Protein AF-A0A813KK20-F1 (afdb_monomer)

Solvent-accessible surface area (backbone atoms only — not comparable to full-atom values): 40734 Å² total; per-residue (Å²): 138,86,86,86,88,87,88,85,86,87,84,91,82,88,87,89,86,88,80,90,82,93,87,82,86,87,90,86,82,91,82,88,77,90,76,81,59,85,72,60,65,65,72,75,63,72,95,70,94,55,81,66,53,59,54,53,52,54,50,51,53,50,49,53,51,55,54,67,69,49,72,93,82,72,76,78,80,82,79,64,68,94,86,73,57,74,67,55,60,54,50,34,48,54,40,41,53,40,31,66,70,73,41,80,73,62,88,80,59,74,58,51,67,61,49,26,20,64,59,64,75,43,68,71,73,76,80,58,58,69,73,56,43,47,55,51,26,57,74,72,31,61,67,26,24,46,44,48,35,45,77,34,44,69,62,41,40,51,52,56,51,50,72,71,45,90,83,65,52,56,26,32,33,29,40,14,38,30,45,63,48,18,50,51,52,40,35,46,76,40,75,65,56,58,46,82,43,86,52,80,10,87,70,33,51,31,37,33,37,76,47,78,35,68,95,78,72,42,66,25,35,36,39,26,22,32,47,79,53,69,52,56,42,81,42,64,49,74,64,58,57,56,51,30,72,81,43,27,70,57,42,74,77,49,65,76,40,80,41,76,28,68,66,36,61,77,39,33,45,65,62,35,47,46,56,48,32,74,66,28,75,30,40,34,36,50,30,57,74,49,50,65,31,39,30,43,44,54,52,51,47,60,66,30,27,86,68,47,78,57,70,87,48,44,32,20,41,61,57,51,44,64,41,55,71,40,51,57,44,17,61,57,74,60,48,65,76,57,63,66,46,19,50,51,47,54,50,49,54,50,50,48,49,32,56,14,50,24,48,14,45,49,44,27,75,74,41,42,73,60,46,28,74,75,73,39,79,84,65,85,73,46,82,43,35,87,63,34,49,60,57,47,45,56,54,51,51,44,50,50,55,38,73,70,49,78,73,44,65,34,34,35,48,41,39,27,32,47,42,71,93,78,41,80,44,70,24,42,33,72,80,52,59,41,76,46,69,68,59,50,50,52,50,54,52,20,52,75,74,32,68,38,25,30,68,39,75,48,76,45,84,46,72,48,77,44,50,47,41,40,23,33,69,58,50,37,29,47,30,31,76,75,64,76,28,55,46,54,59,40,49,56,34,41,50,51,35,18,66,68,26,33,23,25,46,58,72,23,81,6,13,20,68,53,94,86,58,61,64,65,59,37,40,56,47,38,31,78,40,92,89,52,2,68,59,38,46,48,47,66,72,74,36,94,72,80,60,72,39,79,89,35,49,72,70,85,74,41,53,25,38,34,43,63,42,65,75,59,65,81,77,46,62,69,77,68,38,38,61,53,52,53,47,36,42,29,48,48,54,15,20,59,42,48,47,26,32,34,32,44,32,42,40,32,30,35,24,62,88,44,50,29,36,31,74,38,25,39,78,76,40,62,39,20,32,80,55,40,59,68,64,55,61,75,66,68,71,50,73,48,95,70,79,63,93,75,56,69,66,38,77,46,51,79,73,48,72,53,69,47,78,50,59,57,73,62,72,75,76,74,48,70,38,53,49,51,50,51,30,57,77,70,70,45,46,65,94,73,36,44,38,57,38,58,45,50,35,41,77,71,56,44,34,59,90,65,70,86,72,59,97,77,64,75,69,67,62,67,40,88,120

Sequence (721 aa):
MGPPLRAGGGGRGEWSGSASSSCGGPRQATAGGPGARPEDVQRLLGPGPGGAGLLLQAQAAHLASQLRGLRLQQLPAANLAEGAGWGEVCKAWNLLGAAAAGQPPPEEAWGLEAQISAAAGGDWWQQGDPRQIERDLQRSNRLAHYLYLSLHPHLAAQRFQQYSTGNDLPKVLMVAEKPSVAKMIAENLSGGRMRMRKGISRACQTHEFITWFPPAGQKCKLLVTSVVGHMFGLDFNEEDNKLARNDPSVLYEARCEKKLEETTAKLKVVEHLQELSKEAEYLVLWLDCDREGENIGFEVIGVCREDFPTDENIYRAQFSALTESEMTRALNPLGRPNKYMSMAVDARQEMDLKIGCSFTRLLTNQLLSGCKQKFYRDLRVISYGPCQTPTLWFCVRRHHEIQNFERRSFWTPWLTLAVPGIGQCDFEWSEGHTFDQGQATQIEQAVRSGTPLVVGLTSERKSVRRPMGLNTVQLLKAASTGMGMSPVVAMKAAEHLYTSGYISYPRTESSKYPDSFDVGAALREQSYHPNWGKTADYILRHSPNIRPPTHGHDAGDHPPITPMRCAPRGEIAKGKEWKLYDYVARHFIASLMDDFQYTEHSLAVNVGGMTFVHKMHSVQDRGFFFAMPWKEKDLKLNEVQQLPQLQEGSRLQVVDSGIEEDYTRPPDYLKESELIALMDQHGIGTDASIPQHIQNVNDRRYCQVCGPGDLNGKPGQVFLT

Secondary structure (DSSP, 8-state):
-------------------------------------GGGGGTT-----STHHHHHHHHHHHHHHHHHHS-TT---GGGS-TT--HHHHHHHHHHHHHHHTTPPPPGGGTTHHHHHHHHHTSSGGGSS-HHHHHHHHHHH-HHHHHHHHHH-HHHHHHHHHHHHSTT-SPEEEEEESSHHHHHHHHHHHHTT--EEE--S-SSS-EEEEEEEEGGGTEEEEEEEEE--S-SEEEEE-HHHHHHTTT-GGGGGTSPEEEEE-HHHHHTTHHHHHHHHHTT-SEEEEE--SSHHHHHHHHHHHHHTTTT--SGGGEEE---SS-SHHHHHHHTSS-B---HHHHHHHHHHHHHHHHHHHHHHHHHHHHHHHHHHHHT-TT-------TTHHHHHHHHHHHHHHHHT----EEEEEEEEEEETTTEEEEEEETT--BS-HHHHHHHHHHHHHPPPEEEEEEEEEEEEPPPPPP-HHHHHHHHHHHH---HHHHHHHHHHHHHTTSBS-S-----SPPTT--HHHHHHHHTT-TTTHHHHHHHHHH-SS----SSS---SS-----B-S---TTTS-STTHHHHHHHHHHHHHHHTSPPEEEEEEEEEEEETTEEEEEEEEEEEE-GGGGT-HHHHHHTT--B-SS-----TT-B-EEEEEEEEEEE--PPPPPPHHHHHHHHHHTT-STTTTHHHHHHHHHHTTSS--PPS--TT---------

InterPro domains:
  IPR000380 DNA topoisomerase, type IA [PTHR11390] (171-705)
  IPR003601 DNA topoisomerase, type IA, domain 2 [SM00436] (313-412)
  IPR003602 DNA topoisomerase, type IA, DNA-binding domain [SM00437] (458-720)
  IPR006171 TOPRIM domain [PF01751] (173-321)
  IPR006171 TOPRIM domain [PS50880] (171-320)
  IPR006171 TOPRIM domain [SM00493] (171-309)
  IPR013497 DNA topoisomerase, type IA, central [PF01131] (338-705)
  IPR013497 DNA topoisomerase, type IA, central [PR00417] (283-296)
  IPR013497 DNA topoisomerase, type IA, central [PR00417] (382-400)
  IPR013497 DNA topoisomerase, type IA, central [PR00417] (500-509)
  IPR013497 DNA topoisomerase, type IA, central [PR00417] (580-596)
  IPR013497 DNA topoisomerase, type IA, central [PR00417] (683-697)
  IPR013497 DNA topoisomerase, type IA, central [PS52039] (338-721)
  IPR013497 DNA topoisomerase, type IA, central [cd00186] (343-702)
  IPR013824 DNA topoisomerase, type IA, central region, subdomain 1 [G3DSA:1.10.460.10] (344-705)
  IPR013825 DNA topoisomerase, type IA, central region, subdomain 2 [G3DSA:2.70.20.10] (406-667)
  IPR013826 DNA topoisomerase, type IA, central region, subdomain 3 [G3DSA:1.10.290.10] (466-594)
  IPR023405 DNA topoisomerase, type IA, core domain [SSF56712] (171-705)
  IPR023406 DNA topoisomerase, type IA, active site [PS00396] (495-509)
  IPR034144 DNA topoisomerase 3-like, TOPRIM domain [cd03362] (171-332)

Foldseek 3Di:
DDDDDDDDDDDDDDDDDDDDDDDDDDDDDDDDDDDDDPVVVVVVLDDDDDPVSVVVVVVVVVVVVVVVVPPPPDDPPPAPPPDDDPVLVVLLVVLLVCLLVVHDRPPVLPCLQVVLQVQVVHNPCVPDDLVVSLVVCVVPHPSSNSSSCSVVSVVSNVVVVLVVDVPNFAEEEEEEAAQLLLVLLLCLVQVNPWDWDDFLFPRWIWTWDWDDQVVVRGIHIYTGTYANFAQWAKDFDPVLVVVCLPPLVSLVVTDIDTDGDPVCVVRVVLVRLCVVLVRHPAYEYHYAQALSSLLSLVVSCVSSCVSVVDQSRYWYFDAFFSHSVRSVVSSPPTHGRDVVSNVVVVVVSSCQRSVFRSVFSVCCVPCVVVCCVVPNVPARTDTDGPQLVVLLVQLVVLVVLQVPDDKAKKKWWKFWFQFPPPGIFIWGFPVGIGSDPVVQVVVVVLQVPWFKFWQDKDKDKDWAFFFFFAALLNLQLCCQPPVVDASVRSQVLLVVCRSVRFKTHRQDPWRHADPPDPLLLLLCLALPAPQCNVLSVVLNVPPPPQDFDPPIDDPVRHGGIGGRHDDYCVVVVDDSSVVSSLCRHLSSSRRRKGIWIKMWMWTWIDGNNTIIITIAMATPDRISCSSVVVVVVVVVHRYDPDDGPDDGGDTIDTPDIDMDIDMDHRDARDRLSNSSVVCVVVVRCHSVRSSVSVVVCCVSVQWHDDDPDDPVDPGTDRPND

pLDDT: mean 81.46, std 22.56, range [23.69, 98.69]

Nearest PDB structures (foldseek):
  6k8o-assembly1_A  TM=7.949E-01  e=8.553E-31  Saccharolobus solfataricus
  1d6m-assembly1_A  TM=7.548E-01  e=1.088E-29  Escherichia coli
  2o59-assembly2_B  TM=7.136E-01  e=1.184E-28  Escherichia coli
  2o5e-assembly1_A  TM=7.498E-01  e=1.289E-27  Escherichia coli
  2o19-assembly2_B  TM=7.016E-01  e=1.703E-28  Escherichia coli

Organism: Polarella glacialis (NCBI:txid89957)

Structure (mmCIF, N/CA/C/O backbone):
data_AF-A0A813KK20-F1
#
_entry.id   AF-A0A813KK20-F1
#
loop_
_atom_site.group_PDB
_atom_site.id
_atom_site.type_symbol
_atom_site.label_atom_id
_atom_site.label_alt_id
_atom_site.label_comp_id
_atom_site.label_asym_id
_atom_site.label_entity_id
_atom_site.label_seq_id
_atom_site.pdbx_PDB_ins_code
_atom_site.Cartn_x
_atom_site.Cartn_y
_atom_site.Cartn_z
_atom_site.occupancy
_atom_site.B_iso_or_equiv
_atom_site.auth_seq_id
_atom_site.auth_comp_id
_atom_site.auth_asym_id
_atom_site.auth_atom_id
_atom_site.pdbx_PDB_model_num
ATOM 1 N N . MET A 1 1 ? -5.043 -46.236 21.053 1.00 32.78 1 MET A N 1
ATOM 2 C CA . MET A 1 1 ? -5.506 -47.635 20.945 1.00 32.78 1 MET A CA 1
ATOM 3 C C . MET A 1 1 ? -6.711 -47.644 20.017 1.00 32.78 1 MET A C 1
ATOM 5 O O . MET A 1 1 ? -7.645 -46.909 20.295 1.00 32.78 1 MET A O 1
ATOM 9 N N . GLY A 1 2 ? -6.672 -48.371 18.902 1.00 29.45 2 GLY A N 1
ATOM 10 C CA . GLY A 1 2 ? -7.888 -48.743 18.153 1.00 29.45 2 GLY A CA 1
ATOM 11 C C . GLY A 1 2 ? -8.124 -50.252 18.284 1.00 29.45 2 GLY A C 1
ATOM 12 O O . GLY A 1 2 ? -7.352 -50.893 19.000 1.00 29.45 2 GLY A O 1
ATOM 13 N N . PRO A 1 3 ? -9.010 -50.867 17.483 1.00 59.50 3 PRO A N 1
ATOM 14 C CA . PRO A 1 3 ? -10.367 -50.501 17.044 1.00 59.50 3 PRO A CA 1
ATOM 15 C C . PRO A 1 3 ? -11.380 -51.588 17.537 1.00 59.50 3 PRO A C 1
ATOM 17 O O . PRO A 1 3 ? -11.012 -52.349 18.434 1.00 59.50 3 PRO A O 1
ATOM 20 N N . PRO A 1 4 ? -12.632 -51.709 17.022 1.00 47.00 4 PRO A N 1
ATOM 21 C CA . PRO A 1 4 ? -12.838 -52.535 15.818 1.00 47.00 4 PRO A CA 1
ATOM 22 C C . PRO A 1 4 ? -14.012 -52.149 14.879 1.00 47.00 4 PRO A C 1
ATOM 24 O O . PRO A 1 4 ? -14.895 -51.356 15.188 1.00 47.00 4 PRO A O 1
ATOM 27 N N . LEU A 1 5 ? -13.962 -52.790 13.706 1.00 32.75 5 LEU A N 1
ATOM 28 C CA . LEU A 1 5 ? -14.878 -52.829 12.557 1.00 32.75 5 LEU A CA 1
ATOM 29 C C . LEU A 1 5 ? -16.227 -53.534 12.828 1.00 32.75 5 LEU A C 1
ATOM 31 O O . LEU A 1 5 ? -16.233 -54.535 13.542 1.00 32.75 5 LEU A O 1
ATOM 35 N N . ARG A 1 6 ? -17.292 -53.180 12.079 1.00 28.84 6 ARG A N 1
ATOM 36 C CA . ARG A 1 6 ? -18.036 -54.112 11.186 1.00 28.84 6 ARG A CA 1
ATOM 37 C C . ARG A 1 6 ? -19.153 -53.447 10.363 1.00 28.84 6 ARG A C 1
ATOM 39 O O . ARG A 1 6 ? -19.701 -52.420 10.733 1.00 28.84 6 ARG A O 1
ATOM 46 N N . ALA A 1 7 ? -19.432 -54.091 9.231 1.00 30.12 7 ALA A N 1
ATOM 47 C CA . ALA A 1 7 ? -20.316 -53.717 8.132 1.00 30.12 7 ALA A CA 1
ATOM 48 C C . ALA A 1 7 ? -21.744 -54.301 8.230 1.00 30.12 7 ALA A C 1
ATOM 50 O O . ALA A 1 7 ? -21.979 -55.245 8.982 1.00 30.12 7 ALA A O 1
ATOM 51 N N . GLY A 1 8 ? -22.635 -53.799 7.363 1.00 26.77 8 GLY A N 1
ATOM 52 C CA . GLY A 1 8 ? -23.952 -54.348 6.987 1.00 26.77 8 GLY A CA 1
ATOM 53 C C . GLY A 1 8 ? -24.935 -53.196 6.717 1.00 26.77 8 GLY A C 1
ATOM 54 O O . GLY A 1 8 ? -25.031 -52.302 7.539 1.00 26.77 8 GLY A O 1
ATOM 55 N N . GLY A 1 9 ? -25.650 -53.046 5.601 1.00 25.88 9 GLY A N 1
ATOM 56 C CA . GLY A 1 9 ? -26.029 -53.979 4.548 1.00 25.88 9 GLY A CA 1
ATOM 57 C C . GLY A 1 9 ? -27.558 -54.107 4.499 1.00 25.88 9 GLY A C 1
ATOM 58 O O . GLY A 1 9 ? -28.106 -54.909 5.241 1.00 25.88 9 GLY A O 1
ATOM 59 N N . GLY A 1 10 ? -28.213 -53.371 3.587 1.00 25.23 10 GLY A N 1
ATOM 60 C CA . GLY A 1 10 ? -29.502 -53.754 2.986 1.00 25.23 10 GLY A CA 1
ATOM 61 C C . GLY A 1 10 ? -30.772 -52.993 3.408 1.00 25.23 10 GLY A C 1
ATOM 62 O O . GLY A 1 10 ? -31.093 -52.921 4.585 1.00 25.23 10 GLY A O 1
ATOM 63 N N . GLY A 1 11 ? -31.560 -52.564 2.405 1.00 25.50 11 GLY A N 1
ATOM 64 C CA . GLY A 1 11 ? -33.028 -52.689 2.474 1.00 25.50 11 GLY A CA 1
ATOM 65 C C . GLY A 1 11 ? -33.915 -51.480 2.130 1.00 25.50 11 GLY A C 1
ATOM 66 O O . GLY A 1 11 ? -34.422 -50.844 3.035 1.00 25.50 11 GLY A O 1
ATOM 67 N N . ARG A 1 12 ? -34.149 -51.271 0.820 1.00 26.61 12 ARG A N 1
ATOM 68 C CA . ARG A 1 12 ? -35.418 -50.982 0.085 1.00 26.61 12 ARG A CA 1
ATOM 69 C C . ARG A 1 12 ? -36.503 -50.008 0.612 1.00 26.61 12 ARG A C 1
ATOM 71 O O . ARG A 1 12 ? -36.979 -50.123 1.730 1.00 26.61 12 ARG A O 1
ATOM 78 N N . GLY A 1 13 ? -37.044 -49.242 -0.351 1.00 26.52 13 GLY A N 1
ATOM 79 C CA . GLY A 1 13 ? -38.393 -48.640 -0.383 1.00 26.52 13 GLY A CA 1
ATOM 80 C C . GLY A 1 13 ? -38.393 -47.333 -1.193 1.00 26.52 13 GLY A C 1
ATOM 81 O O . GLY A 1 13 ? -37.978 -46.314 -0.662 1.00 26.52 13 GLY A O 1
ATOM 82 N N . GLU A 1 14 ? -38.502 -47.374 -2.531 1.00 26.77 14 GLU A N 1
ATOM 83 C CA . GLU A 1 14 ? -39.713 -47.019 -3.322 1.00 26.77 14 GLU A CA 1
ATOM 84 C C . GLU A 1 14 ? -40.274 -45.623 -2.963 1.00 26.77 14 GLU A C 1
ATOM 86 O O . GLU A 1 14 ? -40.589 -45.357 -1.813 1.00 26.77 14 GLU A O 1
ATOM 91 N N . TRP A 1 15 ? -40.345 -44.662 -3.890 1.00 26.20 15 TRP A N 1
ATOM 92 C CA . TRP A 1 15 ? -41.518 -44.470 -4.754 1.00 26.20 15 TRP A CA 1
ATOM 93 C C . TRP A 1 15 ? -41.183 -43.762 -6.082 1.00 26.20 15 TRP A C 1
ATOM 95 O O . TRP A 1 15 ? -40.358 -42.856 -6.166 1.00 26.20 15 TRP A O 1
ATOM 105 N N . SER A 1 16 ? -41.890 -44.214 -7.112 1.00 25.33 16 SER A N 1
ATOM 106 C CA . SER A 1 16 ? -41.929 -43.781 -8.507 1.00 25.33 16 SER A CA 1
ATOM 107 C C . SER A 1 16 ? -42.697 -42.474 -8.743 1.00 25.33 16 SER A C 1
ATOM 109 O O . SER A 1 16 ? -43.719 -42.234 -8.106 1.00 25.33 16 SER A O 1
ATOM 111 N N . GLY A 1 17 ? -42.294 -41.720 -9.771 1.00 25.58 17 GLY A N 1
ATOM 112 C CA . GLY A 1 17 ? -43.085 -40.652 -10.391 1.00 25.58 17 GLY A CA 1
ATOM 113 C C . GLY A 1 17 ? -42.560 -40.313 -11.790 1.00 25.58 17 GLY A C 1
ATOM 114 O O . GLY A 1 17 ? -41.523 -39.680 -11.937 1.00 25.58 17 GLY A O 1
ATOM 115 N N . SER A 1 18 ? -43.261 -40.806 -12.807 1.00 24.72 18 SER A N 1
ATOM 116 C CA . SER A 1 18 ? -42.985 -40.771 -14.250 1.00 24.72 18 SER A CA 1
ATOM 117 C C . SER A 1 18 ? -43.513 -39.523 -14.978 1.00 24.72 18 SER A C 1
ATOM 119 O O . SER A 1 18 ? -44.612 -39.086 -14.653 1.00 24.72 18 SER A O 1
ATOM 121 N N . ALA A 1 19 ? -42.826 -39.080 -16.045 1.00 26.42 19 ALA A N 1
ATOM 122 C CA . ALA A 1 19 ? -43.381 -38.453 -17.272 1.00 26.42 19 ALA A CA 1
ATOM 123 C C . ALA A 1 19 ? -42.248 -38.324 -18.335 1.00 26.42 19 ALA A C 1
ATOM 125 O O . ALA A 1 19 ? -41.235 -37.697 -18.048 1.00 26.42 19 ALA A O 1
ATOM 126 N N . SER A 1 20 ? -42.210 -39.137 -19.411 1.00 25.73 20 SER A N 1
ATOM 127 C CA . SER A 1 20 ? -42.622 -38.837 -20.818 1.00 25.73 20 SER A CA 1
ATOM 128 C C . SER A 1 20 ? -42.005 -37.555 -21.415 1.00 25.73 20 SER A C 1
ATOM 130 O O . SER A 1 20 ? -42.062 -36.524 -20.764 1.00 25.73 20 SER A O 1
ATOM 132 N N . SER A 1 21 ? -41.488 -37.426 -22.646 1.00 25.98 21 SER A N 1
ATOM 133 C CA . SER A 1 21 ? -41.392 -38.220 -23.894 1.00 25.98 21 SER A CA 1
ATOM 134 C C . SER A 1 21 ? -40.592 -37.339 -24.891 1.00 25.98 21 SER A C 1
ATOM 136 O O . SER A 1 21 ? -40.892 -36.158 -25.013 1.00 25.98 21 SER A O 1
ATOM 138 N N . SER A 1 22 ? -39.443 -37.758 -25.429 1.00 25.48 22 SER A N 1
ATOM 139 C CA . SER A 1 22 ? -39.204 -38.238 -26.812 1.00 25.48 22 SER A CA 1
ATOM 140 C C . SER A 1 22 ? -39.854 -37.476 -27.990 1.00 25.48 22 SER A C 1
ATOM 142 O O . SER A 1 22 ? -41.058 -37.590 -28.186 1.00 25.48 22 SER A O 1
ATOM 144 N N . CYS A 1 23 ? -39.006 -36.873 -28.838 1.00 25.73 23 CYS A N 1
ATOM 145 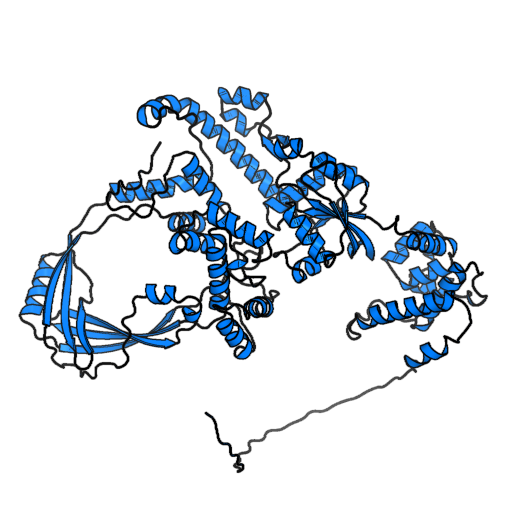C CA . CYS A 1 23 ? -39.084 -36.683 -30.307 1.00 25.73 23 CYS A CA 1
ATOM 146 C C . CYS A 1 23 ? -37.629 -36.371 -30.759 1.00 25.73 23 CYS A C 1
ATOM 148 O O . CYS A 1 23 ? -36.985 -35.561 -30.109 1.00 25.73 23 CYS A O 1
ATOM 150 N N . GLY A 1 24 ? -36.965 -36.924 -31.779 1.00 24.75 24 GLY A N 1
ATOM 151 C CA . GLY A 1 24 ? -37.345 -37.838 -32.852 1.00 24.75 24 GLY A CA 1
ATOM 152 C C . GLY A 1 24 ? -36.714 -37.428 -34.202 1.00 24.75 24 GLY A C 1
ATOM 153 O O . GLY A 1 24 ? -37.464 -36.996 -35.057 1.00 24.75 24 GLY A O 1
ATOM 154 N N . GLY A 1 25 ? -35.387 -37.599 -34.392 1.00 23.77 25 GLY A N 1
ATOM 155 C CA . GLY A 1 25 ? -34.656 -37.712 -35.692 1.00 23.77 25 GLY A CA 1
ATOM 156 C C . GLY A 1 25 ? -34.683 -36.533 -36.700 1.00 23.77 25 GLY A C 1
ATOM 157 O O . GLY A 1 25 ? -35.440 -35.597 -36.482 1.00 23.77 25 GLY A O 1
ATOM 158 N N . PRO A 1 26 ? -33.897 -36.552 -37.816 1.00 31.17 26 PRO A N 1
ATOM 159 C CA . PRO A 1 26 ? -33.200 -37.693 -38.432 1.00 31.17 26 PRO A CA 1
ATOM 160 C C . PRO A 1 26 ? -31.694 -37.500 -38.777 1.00 31.17 26 PRO A C 1
ATOM 162 O O . PRO A 1 26 ? -31.106 -36.432 -38.653 1.00 31.17 26 PRO A O 1
ATOM 165 N N . ARG A 1 27 ? -31.097 -38.622 -39.208 1.00 25.66 27 ARG A N 1
ATOM 166 C CA . ARG A 1 27 ? -29.706 -38.892 -39.632 1.00 25.66 27 ARG A CA 1
ATOM 167 C C . ARG A 1 27 ? -29.388 -38.432 -41.067 1.00 25.66 27 ARG A C 1
ATOM 169 O O . ARG A 1 27 ? -30.283 -38.498 -41.899 1.00 25.66 27 ARG A O 1
ATOM 176 N N . GLN A 1 28 ? -28.097 -38.195 -41.355 1.00 25.45 28 GLN A N 1
ATOM 177 C CA . GLN A 1 28 ? -27.282 -38.587 -42.544 1.00 25.45 28 GLN A CA 1
ATOM 178 C C . GLN A 1 28 ? -25.963 -37.768 -42.509 1.00 25.45 28 GLN A C 1
ATOM 180 O O . GLN A 1 28 ? -25.983 -36.657 -42.005 1.00 25.45 28 GLN A O 1
ATOM 185 N N . ALA A 1 29 ? -24.774 -38.174 -42.960 1.00 24.03 29 ALA A N 1
ATOM 186 C CA . ALA A 1 29 ? -24.254 -39.382 -43.587 1.00 24.03 29 ALA A CA 1
ATOM 187 C C . ALA A 1 29 ? -22.728 -39.443 -43.331 1.00 24.03 29 ALA A C 1
ATOM 189 O O . ALA A 1 29 ? -22.052 -38.427 -43.200 1.00 24.03 29 ALA A O 1
ATOM 190 N N . THR A 1 30 ? -22.202 -40.659 -43.256 1.00 26.53 30 THR A N 1
ATOM 191 C CA . THR A 1 30 ? -20.781 -41.008 -43.186 1.00 26.53 30 THR A CA 1
ATOM 192 C C . THR A 1 30 ? -20.099 -40.866 -44.551 1.00 26.53 30 THR A C 1
ATOM 194 O O . THR A 1 30 ? -20.602 -41.426 -45.523 1.00 26.53 30 THR A O 1
ATOM 197 N N . ALA A 1 31 ? -18.915 -40.252 -44.604 1.00 26.62 31 ALA A N 1
ATOM 198 C CA . ALA A 1 31 ? -17.949 -40.432 -45.689 1.00 26.62 31 ALA A CA 1
ATOM 199 C C . ALA A 1 31 ? -16.558 -40.666 -45.078 1.00 26.62 31 ALA A C 1
ATOM 201 O O . ALA A 1 31 ? -15.990 -39.788 -44.434 1.00 26.62 31 ALA A O 1
ATOM 202 N N . GLY A 1 32 ? -16.058 -41.893 -45.221 1.00 23.69 32 GLY A N 1
ATOM 203 C CA . GLY A 1 32 ? -14.704 -42.283 -44.849 1.00 23.69 32 GLY A CA 1
ATOM 204 C C . GLY A 1 32 ? -13.749 -42.162 -46.037 1.00 23.69 32 GLY A C 1
ATOM 205 O O . GLY A 1 32 ? -14.093 -42.551 -47.149 1.00 23.69 32 GLY A O 1
ATOM 206 N N . GLY A 1 33 ? -12.540 -41.674 -45.767 1.00 26.44 33 GLY A N 1
ATOM 207 C CA . GLY A 1 33 ? -11.337 -41.847 -46.585 1.00 26.44 33 GLY A CA 1
ATOM 208 C C . GLY A 1 33 ? -10.196 -42.345 -45.680 1.00 26.44 33 GLY A C 1
ATOM 209 O O . GLY A 1 33 ? -10.228 -42.071 -44.477 1.00 26.44 33 GLY A O 1
ATOM 210 N N . PRO A 1 34 ? -9.226 -43.128 -46.185 1.00 28.84 34 PRO A N 1
ATOM 211 C CA . PRO A 1 34 ? -8.308 -43.882 -45.342 1.00 28.84 34 PRO A CA 1
ATOM 212 C C . PRO A 1 34 ? -7.233 -42.961 -44.754 1.00 28.84 34 PRO A C 1
ATOM 214 O O . PRO A 1 34 ? -6.287 -42.571 -45.431 1.00 28.84 34 PRO A O 1
ATOM 217 N N . GLY A 1 35 ? -7.360 -42.626 -43.470 1.00 28.12 35 GLY A N 1
ATOM 218 C CA . GLY A 1 35 ? -6.253 -42.075 -42.695 1.00 28.12 35 GLY A CA 1
ATOM 219 C C . GLY A 1 35 ? -5.208 -43.166 -42.467 1.00 28.12 35 GLY A C 1
ATOM 220 O O . GLY A 1 35 ? -5.484 -44.144 -41.769 1.00 28.12 35 GLY A O 1
ATOM 221 N N . ALA A 1 36 ? -4.030 -43.018 -43.074 1.00 30.66 36 ALA A N 1
ATOM 222 C CA . ALA A 1 36 ? -2.868 -43.848 -42.767 1.00 30.66 36 ALA A CA 1
ATOM 223 C C . ALA A 1 36 ? -2.592 -43.799 -41.255 1.00 30.66 36 ALA A C 1
ATOM 225 O O . ALA A 1 36 ? -2.670 -42.733 -40.632 1.00 30.66 36 ALA A O 1
ATOM 226 N N . ARG A 1 37 ? -2.333 -44.958 -40.643 1.00 30.17 37 ARG A N 1
ATOM 227 C CA . ARG A 1 37 ? -2.148 -45.041 -39.191 1.00 30.17 37 ARG A CA 1
ATOM 228 C C . ARG A 1 37 ? -0.729 -44.570 -38.842 1.00 30.17 37 ARG A C 1
ATOM 230 O O . ARG A 1 37 ? 0.194 -44.811 -39.615 1.00 30.17 37 ARG A O 1
ATOM 237 N N . PRO A 1 38 ? -0.509 -43.969 -37.658 1.00 32.12 38 PRO A N 1
ATOM 238 C CA . PRO A 1 38 ? 0.813 -43.502 -37.205 1.00 32.12 38 PRO A CA 1
ATOM 239 C C . PRO A 1 38 ? 1.924 -44.570 -37.191 1.00 32.12 38 PRO A C 1
ATOM 241 O O . PRO A 1 38 ? 3.103 -44.248 -37.084 1.00 32.12 38 PRO A O 1
ATOM 244 N N . GLU A 1 39 ? 1.549 -45.840 -37.301 1.00 32.84 39 GLU A N 1
ATOM 245 C CA . GLU A 1 39 ? 2.423 -47.013 -37.284 1.00 32.84 39 GLU A CA 1
ATOM 246 C C . GLU A 1 39 ? 3.169 -47.213 -38.622 1.00 32.84 39 GLU A C 1
ATOM 248 O O . GLU A 1 39 ? 4.225 -47.846 -38.660 1.00 32.84 39 GLU A O 1
ATOM 253 N N . ASP A 1 40 ? 2.687 -46.600 -39.711 1.00 32.34 40 ASP A N 1
ATOM 254 C CA . ASP A 1 40 ? 3.293 -46.699 -41.047 1.00 32.34 40 ASP A CA 1
ATOM 255 C C . ASP A 1 40 ? 4.575 -45.849 -41.192 1.00 32.34 40 ASP A C 1
ATOM 257 O O . ASP A 1 40 ? 5.439 -46.146 -42.018 1.00 32.34 40 ASP A O 1
ATOM 261 N N . VAL A 1 41 ? 4.771 -44.845 -40.326 1.00 35.28 41 VAL A N 1
ATOM 262 C CA . VAL A 1 41 ? 5.955 -43.958 -40.326 1.00 35.28 41 VAL A CA 1
ATOM 263 C C . VAL A 1 41 ? 7.218 -44.688 -39.849 1.00 35.28 41 VAL A C 1
ATOM 265 O O . VAL A 1 41 ? 8.326 -44.365 -40.272 1.00 35.28 41 VAL A O 1
ATOM 268 N N . GLN A 1 42 ? 7.072 -45.723 -39.018 1.00 33.19 42 GLN A N 1
ATOM 269 C CA . GLN A 1 42 ? 8.210 -46.500 -38.515 1.00 33.19 42 GLN A CA 1
ATOM 270 C C . GLN A 1 42 ? 8.765 -47.496 -39.543 1.00 33.19 42 GLN A C 1
ATOM 272 O O . GLN A 1 42 ? 9.935 -47.860 -39.459 1.00 33.19 42 GLN A O 1
ATOM 277 N N . ARG A 1 43 ? 7.967 -47.908 -40.539 1.00 31.84 43 ARG A N 1
ATOM 278 C CA . ARG A 1 43 ? 8.412 -48.826 -41.604 1.00 31.84 43 ARG A CA 1
ATOM 279 C C . ARG A 1 43 ? 9.220 -48.144 -42.711 1.00 31.84 43 ARG A C 1
ATOM 281 O O . ARG A 1 43 ? 9.957 -48.830 -43.409 1.00 31.84 43 ARG A O 1
ATOM 288 N N . LEU A 1 44 ? 9.126 -46.818 -42.847 1.00 34.69 44 LEU A N 1
ATOM 289 C CA . LEU A 1 44 ? 9.877 -46.030 -43.838 1.00 34.69 44 LEU A CA 1
ATOM 290 C C . LEU A 1 44 ? 11.329 -45.725 -43.422 1.00 34.69 44 LEU A C 1
ATOM 292 O O . LEU A 1 44 ? 12.112 -45.247 -44.237 1.00 34.69 44 LEU A O 1
ATOM 296 N N . LEU A 1 45 ? 11.709 -46.021 -42.177 1.00 38.19 45 LEU A N 1
ATOM 297 C CA . LEU A 1 45 ? 13.053 -45.793 -41.643 1.00 38.19 45 LEU A CA 1
ATOM 298 C C . LEU A 1 45 ? 13.799 -47.131 -41.523 1.00 38.19 45 LEU A C 1
ATOM 300 O O . LEU A 1 45 ? 13.923 -47.700 -40.440 1.00 38.19 45 LEU A O 1
ATOM 304 N N . GLY A 1 46 ? 14.262 -47.661 -42.657 1.00 34.50 46 GLY A N 1
ATOM 305 C CA . GLY A 1 46 ? 15.106 -48.861 -42.692 1.00 34.50 46 GLY A CA 1
ATOM 306 C C . GLY A 1 46 ? 16.490 -48.634 -42.050 1.00 34.50 46 GLY A C 1
ATOM 307 O O . GLY A 1 46 ? 16.967 -47.497 -42.004 1.00 34.50 46 GLY A O 1
ATOM 308 N N . PRO A 1 47 ? 17.171 -49.687 -41.556 1.00 34.31 47 PRO A N 1
ATOM 309 C CA . PRO A 1 47 ? 18.471 -49.545 -40.914 1.00 34.31 47 PRO A CA 1
ATOM 310 C C . PRO A 1 47 ? 19.580 -49.483 -41.976 1.00 34.31 47 PRO A C 1
ATOM 312 O O . PRO A 1 47 ? 19.896 -50.483 -42.615 1.00 34.31 47 PRO A O 1
ATOM 315 N N . GLY A 1 48 ? 20.182 -48.307 -42.162 1.00 33.75 48 GLY A N 1
ATOM 316 C CA . GLY A 1 48 ? 21.405 -48.110 -42.952 1.00 33.75 48 GLY A CA 1
ATOM 317 C C . GLY A 1 48 ? 22.577 -47.670 -42.058 1.00 33.75 48 GLY A C 1
ATOM 318 O O . GLY A 1 48 ? 22.348 -46.925 -41.102 1.00 33.75 48 GLY A O 1
ATOM 319 N N . PRO A 1 49 ? 23.824 -48.117 -42.309 1.00 35.62 49 PRO A N 1
ATOM 320 C CA . PRO A 1 49 ? 24.933 -47.910 -41.385 1.00 35.62 49 PRO A CA 1
ATOM 321 C C . PRO A 1 49 ? 25.607 -46.548 -41.609 1.00 35.62 49 PRO A C 1
ATOM 323 O O . PRO A 1 49 ? 26.092 -46.251 -42.696 1.00 35.62 49 PRO A O 1
ATOM 326 N N . GLY A 1 50 ? 25.680 -45.726 -40.561 1.00 35.56 50 GLY A N 1
ATOM 327 C CA . GLY A 1 50 ? 26.483 -44.500 -40.541 1.00 35.56 50 GLY A CA 1
ATOM 328 C C . GLY A 1 50 ? 25.994 -43.493 -39.500 1.00 35.56 50 GLY A C 1
ATOM 329 O O . GLY A 1 50 ? 24.792 -43.322 -39.318 1.00 35.56 50 GLY A O 1
ATOM 330 N N . GLY A 1 51 ? 26.917 -42.805 -38.819 1.00 33.00 51 GLY A N 1
ATOM 331 C CA . GLY A 1 51 ? 26.642 -41.890 -37.695 1.00 33.00 51 GLY A CA 1
ATOM 332 C C . GLY A 1 51 ? 25.637 -40.752 -37.959 1.00 33.00 51 GLY A C 1
ATOM 333 O O . GLY A 1 51 ? 25.136 -40.162 -37.007 1.00 33.00 51 GLY A O 1
ATOM 334 N N . ALA A 1 52 ? 25.268 -40.488 -39.216 1.00 34.88 52 ALA A N 1
ATOM 335 C CA . ALA A 1 52 ? 24.187 -39.569 -39.586 1.00 34.88 52 ALA A CA 1
ATOM 336 C C . ALA A 1 52 ? 22.777 -40.102 -39.236 1.00 34.88 52 ALA A C 1
ATOM 338 O O . ALA A 1 52 ? 21.885 -39.319 -38.909 1.00 34.88 52 ALA A O 1
ATOM 339 N N . GLY A 1 53 ? 22.575 -41.427 -39.222 1.00 31.08 53 GLY A N 1
ATOM 340 C CA . GLY A 1 53 ? 21.286 -42.051 -38.891 1.00 31.08 53 GLY A CA 1
ATOM 341 C C . GLY A 1 53 ? 20.887 -41.891 -37.420 1.00 31.08 53 GLY A C 1
ATOM 342 O O . GLY A 1 53 ? 19.711 -41.714 -37.110 1.00 31.08 53 GLY A O 1
ATOM 343 N N . LEU A 1 54 ? 21.869 -41.857 -36.513 1.00 33.50 54 LEU A N 1
ATOM 344 C CA . LEU A 1 54 ? 21.650 -41.601 -35.084 1.00 33.50 54 LEU A CA 1
ATOM 345 C C . LEU A 1 54 ? 21.244 -40.144 -34.812 1.00 33.50 54 LEU A C 1
ATOM 347 O O . LEU A 1 54 ? 20.439 -39.891 -33.916 1.00 33.50 54 LEU A O 1
ATOM 351 N N . LEU A 1 55 ? 21.748 -39.194 -35.609 1.00 35.28 55 LEU A N 1
ATOM 352 C CA . LEU A 1 55 ? 21.388 -37.779 -35.506 1.00 35.28 55 LEU A CA 1
ATOM 353 C C . LEU A 1 55 ? 19.939 -37.542 -35.960 1.00 35.28 55 LEU A C 1
ATOM 355 O O . LEU A 1 55 ? 19.179 -36.875 -35.259 1.00 35.28 55 LEU A O 1
ATOM 359 N N . LEU A 1 56 ? 19.532 -38.166 -37.074 1.00 36.22 56 LEU A N 1
ATOM 360 C CA . LEU A 1 56 ? 18.151 -38.124 -37.565 1.00 36.22 56 LEU A CA 1
ATOM 361 C C . LEU A 1 56 ? 17.171 -38.809 -36.602 1.00 36.22 56 LEU A C 1
ATOM 363 O O . LEU A 1 56 ? 16.084 -38.288 -36.364 1.00 36.22 56 LEU A O 1
ATOM 367 N N . GLN A 1 57 ? 17.556 -39.936 -35.995 1.00 35.78 57 GLN A N 1
ATOM 368 C CA . GLN A 1 57 ? 16.732 -40.617 -34.988 1.00 35.78 57 GLN A CA 1
ATOM 369 C C . GLN A 1 57 ? 16.579 -39.792 -33.701 1.00 35.78 57 GLN A C 1
ATOM 371 O O . GLN A 1 57 ? 15.477 -39.710 -33.157 1.00 35.78 57 GLN A O 1
ATOM 376 N N . ALA A 1 58 ? 17.641 -39.125 -33.239 1.00 34.78 58 ALA A N 1
ATOM 377 C CA . ALA A 1 58 ? 17.586 -38.235 -32.077 1.00 34.78 58 ALA A CA 1
ATOM 378 C C . ALA A 1 58 ? 16.737 -36.976 -32.343 1.00 34.78 58 ALA A C 1
ATOM 380 O O . ALA A 1 58 ? 16.004 -36.516 -31.465 1.00 34.78 58 ALA A O 1
ATOM 381 N N . GLN A 1 59 ? 16.780 -36.446 -33.567 1.00 40.53 59 GLN A N 1
ATOM 382 C CA . GLN A 1 59 ? 15.998 -35.282 -33.994 1.00 40.53 59 GLN A CA 1
ATOM 383 C C . GLN A 1 59 ? 14.520 -35.629 -34.237 1.00 40.53 59 GLN A C 1
ATOM 385 O O . GLN A 1 59 ? 13.641 -34.866 -33.834 1.00 40.53 59 GLN A O 1
ATOM 390 N N . ALA A 1 60 ? 14.225 -36.815 -34.778 1.00 36.00 60 ALA A N 1
ATOM 391 C CA . ALA A 1 60 ? 12.864 -37.343 -34.881 1.00 36.00 60 ALA A CA 1
ATOM 392 C C . ALA A 1 60 ? 12.255 -37.637 -33.497 1.00 36.00 60 ALA A C 1
ATOM 394 O O . ALA A 1 60 ? 11.083 -37.340 -33.262 1.00 36.00 60 ALA A O 1
ATOM 395 N N . ALA A 1 61 ? 13.050 -38.140 -32.543 1.00 35.19 61 ALA A N 1
ATOM 396 C CA . ALA A 1 61 ? 12.627 -38.322 -31.153 1.00 35.19 61 ALA A CA 1
ATOM 397 C C . ALA A 1 61 ? 12.361 -36.982 -30.437 1.00 35.19 61 ALA A C 1
ATOM 399 O O . ALA A 1 61 ? 11.409 -36.878 -29.659 1.00 35.19 61 ALA A O 1
ATOM 400 N N . HIS A 1 62 ? 13.146 -35.940 -30.737 1.00 38.34 62 HIS A N 1
ATOM 401 C CA . HIS A 1 62 ? 12.928 -34.580 -30.234 1.00 38.34 62 HIS A CA 1
ATOM 402 C C . HIS A 1 62 ? 11.639 -33.956 -30.795 1.00 38.34 62 HIS A C 1
ATOM 404 O O . HIS A 1 62 ? 10.866 -33.363 -30.044 1.00 38.34 62 HIS A O 1
ATOM 410 N N . LEU A 1 63 ? 11.344 -34.165 -32.081 1.00 37.09 63 LEU A N 1
ATOM 411 C CA . LEU A 1 63 ? 10.104 -33.700 -32.709 1.00 37.09 63 LEU A CA 1
ATOM 412 C C . LEU A 1 63 ? 8.876 -34.484 -32.213 1.00 37.09 63 LEU A C 1
ATOM 414 O O . LEU A 1 63 ? 7.843 -33.890 -31.915 1.00 37.09 63 LEU A O 1
ATOM 418 N N . ALA A 1 64 ? 8.995 -35.802 -32.017 1.00 35.06 64 ALA A N 1
ATOM 419 C CA . ALA A 1 64 ? 7.953 -36.615 -31.386 1.00 35.06 64 ALA A CA 1
ATOM 420 C C . ALA A 1 64 ? 7.672 -36.169 -29.938 1.00 35.06 64 ALA A C 1
ATOM 422 O O . ALA A 1 64 ? 6.535 -36.241 -29.476 1.00 35.06 64 ALA A O 1
ATOM 423 N N . SER A 1 65 ? 8.687 -35.670 -29.227 1.00 35.03 65 SER A N 1
ATOM 424 C CA . SER A 1 65 ? 8.556 -35.046 -27.906 1.00 35.03 65 SER A CA 1
ATOM 425 C C . SER A 1 65 ? 7.846 -33.685 -27.966 1.00 35.03 65 SER A C 1
ATOM 427 O O . SER A 1 65 ? 6.999 -33.423 -27.112 1.00 35.03 65 SER A O 1
ATOM 429 N N . GLN A 1 66 ? 8.125 -32.852 -28.974 1.00 37.16 66 GLN A N 1
ATOM 430 C CA . GLN A 1 66 ? 7.431 -31.574 -29.186 1.00 37.16 66 GLN A CA 1
ATOM 431 C C . GLN A 1 66 ? 5.962 -31.763 -29.599 1.00 37.16 66 GLN A C 1
ATOM 433 O O . GLN A 1 66 ? 5.089 -31.044 -29.119 1.00 37.16 66 GLN A O 1
ATOM 438 N N . LEU A 1 67 ? 5.668 -32.779 -30.415 1.00 33.50 67 LEU A N 1
ATOM 439 C CA . LEU A 1 67 ? 4.309 -33.116 -30.849 1.00 33.50 67 LEU A CA 1
ATOM 440 C C . LEU A 1 67 ? 3.477 -33.785 -29.742 1.00 33.50 67 LEU A C 1
ATOM 442 O O . LEU A 1 67 ? 2.278 -33.547 -29.668 1.00 33.50 67 LEU A O 1
ATOM 446 N N . ARG A 1 68 ? 4.095 -34.553 -28.828 1.00 33.75 68 ARG A N 1
ATOM 447 C CA . ARG A 1 68 ? 3.421 -35.064 -27.612 1.00 33.75 68 ARG A CA 1
ATOM 448 C C . ARG A 1 68 ? 3.038 -33.954 -26.625 1.00 33.75 68 ARG A C 1
ATOM 450 O O . ARG A 1 68 ? 2.103 -34.144 -25.852 1.00 33.75 68 ARG A O 1
ATOM 457 N N . GLY A 1 69 ? 3.756 -32.826 -26.630 1.00 36.06 69 GLY A N 1
ATOM 458 C CA . GLY A 1 69 ? 3.489 -31.672 -25.761 1.00 36.06 69 GLY A CA 1
ATOM 459 C C . GLY A 1 69 ? 2.312 -30.802 -26.216 1.00 36.06 69 GLY A C 1
ATOM 460 O O . GLY A 1 69 ? 1.688 -30.128 -25.399 1.00 36.06 69 GLY A O 1
ATOM 461 N N . LEU A 1 70 ? 1.959 -30.857 -27.502 1.00 35.50 70 LEU A N 1
ATOM 462 C CA . LEU A 1 70 ? 0.768 -30.223 -28.058 1.00 35.50 70 LEU A CA 1
ATOM 463 C C . LEU A 1 70 ? -0.402 -31.206 -27.924 1.00 35.50 70 LEU A C 1
ATOM 465 O O . LEU A 1 70 ? -0.535 -32.132 -28.720 1.00 35.50 70 LEU A O 1
ATOM 469 N N . ARG A 1 71 ? -1.247 -31.048 -26.893 1.00 30.22 71 ARG A N 1
ATOM 470 C CA . ARG A 1 71 ? -2.473 -31.857 -26.737 1.00 30.22 71 ARG A CA 1
ATOM 471 C C . ARG A 1 71 ? -3.269 -31.832 -28.051 1.00 30.22 71 ARG A C 1
ATOM 473 O O . ARG A 1 71 ? -3.791 -30.795 -28.447 1.00 30.22 71 ARG A O 1
ATOM 480 N N . LEU A 1 72 ? -3.370 -32.995 -28.692 1.00 34.03 72 LEU A N 1
ATOM 481 C CA . LEU A 1 72 ? -3.929 -33.262 -30.027 1.00 34.03 72 LEU A CA 1
ATOM 482 C C . LEU A 1 72 ? -5.448 -33.025 -30.180 1.00 34.03 72 LEU A C 1
ATOM 484 O O . LEU A 1 72 ? -6.102 -33.711 -30.957 1.00 34.03 72 LEU A O 1
ATOM 488 N N . GLN A 1 73 ? -6.046 -32.076 -29.459 1.00 33.44 73 GLN A N 1
ATOM 489 C CA . GLN A 1 73 ? -7.488 -31.822 -29.561 1.00 33.44 73 GLN A CA 1
ATOM 490 C C . GLN A 1 73 ? -7.887 -30.411 -29.986 1.00 33.44 73 GLN A C 1
ATOM 492 O O . GLN A 1 73 ? -9.064 -30.218 -30.266 1.00 33.44 73 GLN A O 1
ATOM 497 N N . GLN A 1 74 ? -6.976 -29.437 -30.096 1.00 34.84 74 GLN A N 1
ATOM 498 C CA . GLN A 1 74 ? -7.370 -28.068 -30.468 1.00 34.84 74 GLN A CA 1
ATOM 499 C C . GLN A 1 74 ? -6.293 -27.307 -31.254 1.00 34.84 74 GLN A C 1
ATOM 501 O O . GLN A 1 74 ? -5.823 -26.256 -30.829 1.00 34.84 74 GLN A O 1
ATOM 506 N N . LEU A 1 75 ? -5.915 -27.805 -32.432 1.00 28.98 75 LEU A N 1
ATOM 507 C CA . LEU A 1 75 ? -5.483 -26.882 -33.485 1.00 28.98 75 LEU A CA 1
ATOM 508 C C . LEU A 1 75 ? -6.758 -26.387 -34.183 1.00 28.98 75 LEU A C 1
ATOM 510 O O . LEU A 1 75 ? -7.551 -27.229 -34.612 1.00 28.98 75 LEU A O 1
ATOM 514 N N . PRO A 1 76 ? -7.002 -25.067 -34.287 1.00 27.02 76 PRO A N 1
ATOM 515 C CA . PRO A 1 76 ? -8.100 -24.562 -35.094 1.00 27.02 76 PRO A CA 1
ATOM 516 C C . PRO A 1 76 ? -7.891 -25.064 -36.522 1.00 27.02 76 PRO A C 1
ATOM 518 O O . PRO A 1 76 ? -6.838 -24.833 -37.114 1.00 27.02 76 PRO A O 1
ATOM 521 N N . ALA A 1 77 ? -8.892 -25.745 -37.071 1.00 33.97 77 ALA A N 1
ATOM 522 C CA . ALA A 1 77 ? -8.883 -26.330 -38.412 1.00 33.97 77 ALA A CA 1
ATOM 523 C C . ALA A 1 77 ? -8.756 -25.298 -39.559 1.00 33.97 77 ALA A C 1
ATOM 525 O O . ALA A 1 77 ? -8.922 -25.648 -40.717 1.00 33.97 77 ALA A O 1
ATOM 526 N N . ALA A 1 78 ? -8.470 -24.029 -39.263 1.00 31.62 78 ALA A N 1
ATOM 527 C CA . ALA A 1 78 ? -8.607 -22.926 -40.205 1.00 31.62 78 ALA A CA 1
ATOM 528 C C . ALA A 1 78 ? -7.377 -22.656 -41.095 1.00 31.62 78 ALA A C 1
ATOM 530 O O . ALA A 1 78 ? -7.498 -21.857 -42.010 1.00 31.62 78 ALA A O 1
ATOM 531 N N . ASN A 1 79 ? -6.222 -23.305 -40.879 1.00 36.81 79 ASN A N 1
ATOM 532 C CA . ASN A 1 79 ? -4.994 -23.012 -41.649 1.00 36.81 79 ASN A CA 1
ATOM 533 C C . ASN A 1 79 ? -4.349 -24.222 -42.348 1.00 36.81 79 ASN A C 1
ATOM 535 O O . ASN A 1 79 ? -3.192 -24.157 -42.759 1.00 36.81 79 ASN A O 1
ATOM 539 N N . LEU A 1 80 ? -5.084 -25.318 -42.526 1.00 38.00 80 LEU A N 1
ATOM 540 C CA . LEU A 1 80 ? -4.761 -26.286 -43.573 1.00 38.00 80 LEU A CA 1
ATOM 541 C C . LEU A 1 80 ? -5.744 -26.012 -44.703 1.00 38.00 80 LEU A C 1
ATOM 543 O O . LEU A 1 80 ? -6.901 -26.411 -44.615 1.00 38.00 80 LEU A O 1
ATOM 547 N N . ALA A 1 81 ? -5.299 -25.263 -45.714 1.00 37.53 81 ALA A N 1
ATOM 548 C CA . ALA A 1 81 ? -6.061 -25.114 -46.944 1.00 37.53 81 ALA A CA 1
ATOM 549 C C . ALA A 1 81 ? -6.464 -26.514 -47.433 1.00 37.53 81 ALA A C 1
ATOM 551 O O . ALA A 1 81 ? -5.627 -27.421 -47.498 1.00 37.53 81 ALA A O 1
ATOM 552 N N . GLU A 1 82 ? -7.756 -26.696 -47.699 1.00 40.22 82 GLU A N 1
ATOM 553 C CA . GLU A 1 82 ? -8.314 -27.930 -48.240 1.00 40.22 82 GLU A CA 1
ATOM 554 C C . GLU A 1 82 ? -7.545 -28.310 -49.515 1.00 40.22 82 GLU A C 1
ATOM 556 O O . GLU A 1 82 ? -7.694 -27.673 -50.553 1.00 40.22 82 GLU A O 1
ATOM 561 N N . GLY A 1 83 ? -6.669 -29.316 -49.430 1.00 42.06 83 GLY A N 1
ATOM 562 C CA . GLY A 1 83 ? -5.923 -29.808 -50.592 1.00 42.06 83 GLY A CA 1
ATOM 563 C C . GLY A 1 83 ? -4.635 -30.574 -50.294 1.00 42.06 83 GLY A C 1
ATOM 564 O O . GLY A 1 83 ? -4.289 -31.465 -51.060 1.00 42.06 83 GLY A O 1
ATOM 565 N N . ALA A 1 84 ? -3.966 -30.315 -49.168 1.00 44.34 84 ALA A N 1
ATOM 566 C CA . ALA A 1 84 ? -2.631 -30.858 -48.892 1.00 44.34 84 ALA A CA 1
ATOM 567 C C . ALA A 1 84 ? -2.590 -31.712 -47.610 1.00 44.34 84 ALA A C 1
ATOM 569 O O . ALA A 1 84 ? -2.624 -31.198 -46.491 1.00 44.34 84 ALA A O 1
ATOM 570 N N . GLY A 1 85 ? -2.538 -33.041 -47.751 1.00 48.75 85 GLY A N 1
ATOM 571 C CA . GLY A 1 85 ? -2.418 -33.971 -46.620 1.00 48.75 85 GLY A CA 1
ATOM 572 C C . GLY A 1 85 ? -0.997 -34.026 -46.039 1.00 48.75 85 GLY A C 1
ATOM 573 O O . GLY A 1 85 ? -0.027 -33.704 -46.715 1.00 48.75 85 GLY A O 1
ATOM 574 N N . TRP A 1 86 ? -0.850 -34.523 -44.802 1.00 43.50 86 TRP A N 1
ATOM 575 C CA . TRP A 1 86 ? 0.431 -34.750 -44.094 1.00 43.50 86 TRP A CA 1
ATOM 576 C C . TRP A 1 86 ? 1.559 -35.376 -44.942 1.00 43.50 86 TRP A C 1
ATOM 578 O O . TRP A 1 86 ? 2.736 -35.144 -44.671 1.00 43.50 86 TRP A O 1
ATOM 588 N N . GLY A 1 87 ? 1.213 -36.143 -45.980 1.00 48.38 87 GLY A N 1
ATOM 589 C CA . GLY A 1 87 ? 2.174 -36.700 -46.932 1.00 48.38 87 GLY A CA 1
ATOM 590 C C . GLY A 1 87 ? 3.006 -35.646 -47.675 1.00 48.38 87 GLY A C 1
ATOM 591 O O . GLY A 1 87 ? 4.173 -35.900 -47.959 1.00 48.38 87 GLY A O 1
ATOM 592 N N . GLU A 1 88 ? 2.467 -34.456 -47.941 1.00 50.62 88 GLU A N 1
ATOM 593 C CA . GLU A 1 88 ? 3.182 -33.381 -48.647 1.00 50.62 88 GLU A CA 1
ATOM 594 C C . GLU A 1 88 ? 4.189 -32.663 -47.742 1.00 50.62 88 GLU A C 1
ATOM 596 O O . GLU A 1 88 ? 5.295 -32.347 -48.174 1.00 50.62 88 GLU A O 1
ATOM 601 N N . VAL A 1 89 ? 3.874 -32.531 -46.449 1.00 47.41 89 VAL A N 1
ATOM 602 C CA . VAL A 1 89 ? 4.809 -32.028 -45.427 1.00 47.41 89 VAL A CA 1
ATOM 603 C C . VAL A 1 89 ? 5.998 -32.979 -45.267 1.00 47.41 89 VAL A C 1
ATOM 605 O O . VAL A 1 89 ? 7.147 -32.541 -45.217 1.00 47.41 89 VAL A O 1
ATOM 608 N N . CYS A 1 90 ? 5.748 -34.292 -45.238 1.00 48.94 90 CYS A N 1
ATOM 609 C CA . CYS A 1 90 ? 6.811 -35.296 -45.171 1.00 48.94 90 CYS A CA 1
ATOM 610 C C . CYS A 1 90 ? 7.679 -35.317 -46.441 1.00 48.94 90 CYS A C 1
ATOM 612 O O . CYS A 1 90 ? 8.898 -35.453 -46.339 1.00 48.94 90 CYS A O 1
ATOM 614 N N . LYS A 1 91 ? 7.079 -35.138 -47.627 1.00 54.75 91 LYS A N 1
ATOM 615 C CA . LYS A 1 91 ? 7.818 -35.016 -48.895 1.00 54.75 91 LYS A CA 1
ATOM 616 C C . LYS A 1 91 ? 8.707 -33.773 -48.918 1.00 54.75 91 LYS A C 1
ATOM 618 O O . LYS A 1 91 ? 9.900 -33.903 -49.178 1.00 54.75 91 LYS A O 1
ATOM 623 N N . ALA A 1 92 ? 8.171 -32.604 -48.562 1.00 53.09 92 ALA A N 1
ATOM 624 C CA . ALA A 1 92 ? 8.941 -31.362 -48.469 1.00 53.09 92 ALA A CA 1
ATOM 625 C C . ALA A 1 92 ? 10.134 -31.496 -47.506 1.00 53.09 92 ALA A C 1
ATOM 627 O O . ALA A 1 92 ? 11.234 -31.029 -47.793 1.00 53.09 92 ALA A O 1
ATOM 628 N N . TRP A 1 93 ? 9.948 -32.203 -46.388 1.00 53.47 93 TRP A N 1
ATOM 629 C CA . TRP A 1 93 ? 11.010 -32.436 -45.411 1.00 53.47 93 TRP A CA 1
ATOM 630 C C . TRP A 1 93 ? 12.112 -33.379 -45.915 1.00 53.47 93 TRP A C 1
ATOM 632 O O . TRP A 1 93 ? 13.294 -33.106 -45.711 1.00 53.47 93 TRP A O 1
ATOM 642 N N . ASN A 1 94 ? 11.750 -34.459 -46.613 1.00 54.03 94 ASN A N 1
ATOM 643 C CA . ASN A 1 94 ? 12.729 -35.362 -47.228 1.00 54.03 94 ASN A CA 1
ATOM 644 C C . ASN A 1 94 ? 13.558 -34.649 -48.308 1.00 54.03 94 ASN A C 1
ATOM 646 O O . ASN A 1 94 ? 14.768 -34.859 -48.388 1.00 54.03 94 ASN A O 1
ATOM 650 N N . LEU A 1 95 ? 12.931 -33.758 -49.083 1.00 55.00 95 LEU A N 1
ATOM 651 C CA . LEU A 1 95 ? 13.612 -32.919 -50.074 1.00 55.00 95 LEU A CA 1
ATOM 652 C C . LEU A 1 95 ? 14.584 -31.929 -49.417 1.00 55.00 95 LEU A C 1
ATOM 654 O O . LEU A 1 95 ? 15.716 -31.793 -49.875 1.00 55.00 95 LEU A O 1
ATOM 658 N N . LEU A 1 96 ? 14.189 -31.300 -48.305 1.00 53.59 96 LEU A N 1
ATOM 659 C CA . LEU A 1 96 ? 15.070 -30.434 -47.511 1.00 53.59 96 LEU A CA 1
ATOM 660 C C . LEU A 1 96 ? 16.252 -31.208 -46.905 1.00 53.59 96 LEU A C 1
ATOM 662 O O . LEU A 1 96 ? 17.368 -30.692 -46.878 1.00 53.59 96 LEU A O 1
ATOM 666 N N . GLY A 1 97 ? 16.031 -32.451 -46.466 1.00 50.84 97 GLY A N 1
ATOM 667 C CA . GLY A 1 97 ? 17.087 -33.344 -45.984 1.00 50.84 97 GLY A CA 1
ATOM 668 C C . GLY A 1 97 ? 18.090 -33.740 -47.074 1.00 50.84 97 GLY A C 1
ATOM 669 O O . GLY A 1 97 ? 19.296 -33.710 -46.832 1.00 50.84 97 GLY A O 1
ATOM 670 N N . ALA A 1 98 ? 17.613 -34.049 -48.284 1.00 52.88 98 ALA A N 1
ATOM 671 C CA . ALA A 1 98 ? 18.463 -34.358 -49.438 1.00 52.88 98 ALA A CA 1
ATOM 672 C C . ALA A 1 98 ? 19.262 -33.129 -49.918 1.00 52.88 98 ALA A C 1
ATOM 674 O O . ALA A 1 98 ? 20.469 -33.224 -50.147 1.00 52.88 98 ALA A O 1
ATOM 675 N N . ALA A 1 99 ? 18.617 -31.959 -49.971 1.00 50.22 99 ALA A N 1
ATOM 676 C CA . ALA A 1 99 ? 19.251 -30.684 -50.305 1.00 50.22 99 ALA A CA 1
ATOM 677 C C . ALA A 1 99 ? 20.340 -30.286 -49.290 1.00 50.22 99 ALA A C 1
ATOM 679 O O . ALA A 1 99 ? 21.430 -29.869 -49.681 1.00 50.22 99 ALA A O 1
ATOM 680 N N . ALA A 1 100 ? 20.089 -30.468 -47.988 1.00 48.62 100 ALA A N 1
ATOM 681 C CA . ALA A 1 100 ? 21.079 -30.232 -46.934 1.00 48.62 100 ALA A CA 1
ATOM 682 C C . ALA A 1 100 ? 22.277 -31.201 -47.006 1.00 48.62 100 ALA A C 1
ATOM 684 O O . ALA A 1 100 ? 23.374 -30.856 -46.570 1.00 48.62 100 ALA A O 1
ATOM 685 N N . ALA A 1 101 ? 22.089 -32.388 -47.592 1.00 51.16 101 ALA A N 1
ATOM 686 C CA . ALA A 1 101 ? 23.152 -33.353 -47.871 1.00 51.16 101 ALA A CA 1
ATOM 687 C C . ALA A 1 101 ? 23.911 -33.076 -49.189 1.00 51.16 101 ALA A C 1
ATOM 689 O O . ALA A 1 101 ? 24.755 -33.880 -49.586 1.00 51.16 101 ALA A O 1
ATOM 690 N N . GLY A 1 102 ? 23.627 -31.959 -49.875 1.00 48.75 102 GLY A N 1
ATOM 691 C CA . GLY A 1 102 ? 24.268 -31.587 -51.140 1.00 48.75 102 GLY A CA 1
ATOM 692 C C . GLY A 1 102 ? 23.838 -32.443 -52.334 1.00 48.75 102 GLY A C 1
ATOM 693 O O . GLY A 1 102 ? 24.512 -32.430 -53.364 1.00 48.75 102 GLY A O 1
ATOM 694 N N . GLN A 1 103 ? 22.744 -33.198 -52.207 1.00 50.75 103 GLN A N 1
ATOM 695 C CA . GLN A 1 103 ? 22.186 -33.981 -53.305 1.00 50.75 103 GLN A CA 1
ATOM 696 C C . GLN A 1 103 ? 21.206 -33.124 -54.120 1.00 50.75 103 GLN A C 1
ATOM 698 O O . GLN A 1 103 ? 20.459 -32.332 -53.535 1.00 50.75 103 GLN A O 1
ATOM 703 N N . PRO A 1 104 ? 21.187 -33.255 -55.460 1.00 47.31 104 PRO A N 1
ATOM 704 C CA . PRO A 1 104 ? 20.153 -32.622 -56.269 1.00 47.31 104 PRO A CA 1
ATOM 705 C C . PRO A 1 104 ? 18.776 -33.159 -55.842 1.00 47.31 104 PRO A C 1
ATOM 707 O O . PRO A 1 104 ? 18.670 -34.345 -55.511 1.00 47.31 104 PRO A O 1
ATOM 710 N N . PRO A 1 105 ? 17.726 -32.318 -55.816 1.00 49.31 105 PRO A N 1
ATOM 711 C CA . PRO A 1 105 ? 16.389 -32.793 -55.490 1.00 49.31 105 PRO A CA 1
ATOM 712 C C . PRO A 1 105 ? 15.986 -33.910 -56.476 1.00 49.31 105 PRO A C 1
ATOM 714 O O . PRO A 1 105 ? 16.284 -33.792 -57.667 1.00 49.31 105 PRO A O 1
ATOM 717 N N . PRO A 1 106 ? 15.361 -35.010 -56.012 1.00 52.19 106 PRO A N 1
ATOM 718 C CA . PRO A 1 106 ? 14.917 -36.100 -56.880 1.00 52.19 106 PRO A CA 1
ATOM 719 C C . PRO A 1 106 ? 13.971 -35.601 -57.987 1.00 52.19 106 PRO A C 1
ATOM 721 O O . PRO A 1 106 ? 13.236 -34.634 -57.790 1.00 52.19 106 PRO A O 1
ATOM 724 N N . GLU A 1 107 ? 13.950 -36.297 -59.134 1.00 48.34 107 GLU A N 1
ATOM 725 C CA . GLU A 1 107 ? 13.118 -35.984 -60.320 1.00 48.34 107 GLU A CA 1
ATOM 726 C C . GLU A 1 107 ? 11.607 -35.853 -60.025 1.00 48.34 107 GLU A C 1
ATOM 728 O O . GLU A 1 107 ? 10.864 -35.287 -60.821 1.00 48.34 107 GLU A O 1
ATOM 733 N N . GLU A 1 108 ? 11.142 -36.294 -58.852 1.00 50.03 108 GLU A N 1
ATOM 734 C CA . GLU A 1 108 ? 9.773 -36.103 -58.354 1.00 50.03 108 GLU A CA 1
ATOM 735 C C . GLU A 1 108 ? 9.423 -34.642 -57.983 1.00 50.03 108 GLU A C 1
ATOM 737 O O . GLU A 1 108 ? 8.315 -34.378 -57.519 1.00 50.03 108 GLU A O 1
ATOM 742 N N . ALA A 1 109 ? 10.329 -33.676 -58.183 1.00 49.97 109 ALA A N 1
ATOM 743 C CA . ALA A 1 109 ? 10.086 -32.259 -57.896 1.00 49.97 109 ALA A CA 1
ATOM 744 C C . ALA A 1 109 ? 9.068 -31.575 -58.842 1.00 49.97 109 ALA A C 1
ATOM 746 O O . ALA A 1 109 ? 8.670 -30.429 -58.613 1.00 49.97 109 ALA A O 1
ATOM 747 N N . TRP A 1 110 ? 8.620 -32.252 -59.903 1.00 50.44 110 TRP A N 1
ATOM 748 C CA . TRP A 1 110 ? 7.590 -31.728 -60.800 1.00 50.44 110 TRP A CA 1
ATOM 749 C C . TRP A 1 110 ? 6.231 -31.606 -60.102 1.00 50.44 110 TRP A C 1
ATOM 751 O O . TRP A 1 110 ? 5.651 -32.582 -59.636 1.00 50.44 110 TRP A O 1
ATOM 761 N N . GLY A 1 111 ? 5.716 -30.374 -60.057 1.00 59.31 111 GLY A N 1
ATOM 762 C CA . GLY A 1 111 ? 4.440 -30.026 -59.428 1.00 59.31 111 GLY A CA 1
ATOM 763 C C . GLY A 1 111 ? 4.571 -29.227 -58.130 1.00 59.31 111 GLY A C 1
ATOM 764 O O . GLY A 1 111 ? 3.585 -28.638 -57.699 1.00 59.31 111 GLY A O 1
ATOM 765 N N . LEU A 1 112 ? 5.772 -29.124 -57.547 1.00 64.00 112 LEU A N 1
ATOM 766 C CA . LEU A 1 112 ? 6.012 -28.304 -56.352 1.00 64.00 112 LEU A CA 1
ATOM 767 C C . LEU A 1 112 ? 5.698 -26.827 -56.580 1.00 64.00 112 LEU A C 1
ATOM 769 O O . LEU A 1 112 ? 5.118 -26.198 -55.708 1.00 64.00 112 LEU A O 1
ATOM 773 N N . GLU A 1 113 ? 6.010 -26.288 -57.757 1.00 68.19 113 GLU A N 1
ATOM 774 C CA . GLU A 1 113 ? 5.643 -24.914 -58.114 1.00 68.19 113 GLU A CA 1
ATOM 775 C C . GLU A 1 113 ? 4.121 -24.730 -58.095 1.00 68.19 113 GLU A C 1
ATOM 777 O O . GLU A 1 113 ? 3.617 -23.824 -57.445 1.00 68.19 113 GLU A O 1
ATOM 782 N N . ALA A 1 114 ? 3.367 -25.656 -58.693 1.00 69.12 114 ALA A N 1
ATOM 783 C CA . ALA A 1 114 ? 1.907 -25.620 -58.664 1.00 69.12 114 ALA A CA 1
ATOM 784 C C . ALA A 1 114 ? 1.344 -25.763 -57.236 1.00 69.12 114 ALA A C 1
ATOM 786 O O . ALA A 1 114 ? 0.348 -25.123 -56.900 1.00 69.12 114 ALA A O 1
ATOM 787 N N . GLN A 1 115 ? 1.991 -26.557 -56.378 1.00 67.88 115 GLN A N 1
ATOM 788 C CA . GLN A 1 115 ? 1.622 -26.699 -54.966 1.00 67.88 115 GLN A CA 1
ATOM 789 C C . GLN A 1 115 ? 1.951 -25.447 -54.146 1.00 67.88 115 GLN A C 1
ATOM 791 O O . GLN A 1 115 ? 1.144 -25.045 -53.309 1.00 67.88 115 GLN A O 1
ATOM 796 N N . ILE A 1 116 ? 3.093 -24.799 -54.396 1.00 71.06 116 ILE A N 1
ATOM 797 C CA . ILE A 1 116 ? 3.434 -23.514 -53.775 1.00 71.06 116 ILE A CA 1
ATOM 798 C C . ILE A 1 116 ? 2.436 -22.469 -54.235 1.00 71.06 116 ILE A C 1
ATOM 800 O O . ILE A 1 116 ? 1.915 -21.766 -53.388 1.00 71.06 116 ILE A O 1
ATOM 804 N N . SER A 1 117 ? 2.096 -22.395 -55.520 1.00 76.12 117 SER A N 1
ATOM 805 C CA . SER A 1 117 ? 1.106 -21.442 -56.025 1.00 76.12 117 SER A CA 1
ATOM 806 C C . SER A 1 117 ? -0.290 -21.690 -55.469 1.00 76.12 117 SER A C 1
ATOM 808 O O . SER A 1 117 ? -0.969 -20.741 -55.086 1.00 76.12 117 SER A O 1
ATOM 810 N N . ALA A 1 118 ? -0.705 -22.949 -55.330 1.00 70.62 118 ALA A N 1
ATOM 811 C CA . ALA A 1 118 ? -1.959 -23.293 -54.667 1.00 70.62 118 ALA A CA 1
ATOM 812 C C . ALA A 1 118 ? -1.950 -22.893 -53.180 1.00 70.62 118 ALA A C 1
ATOM 814 O O . ALA A 1 118 ? -2.918 -22.316 -52.690 1.00 70.62 118 ALA A O 1
ATOM 815 N N . ALA A 1 119 ? -0.849 -23.142 -52.465 1.00 64.69 119 ALA A N 1
ATOM 816 C CA . ALA A 1 119 ? -0.719 -22.811 -51.047 1.00 64.69 119 ALA A CA 1
ATOM 817 C C . ALA A 1 119 ? -0.505 -21.302 -50.794 1.00 64.69 119 ALA A C 1
ATOM 819 O O . ALA A 1 119 ? -1.012 -20.758 -49.816 1.00 64.69 119 ALA A O 1
ATOM 820 N N . ALA A 1 120 ? 0.228 -20.610 -51.662 1.00 70.31 120 ALA A N 1
ATOM 821 C CA . ALA A 1 120 ? 0.578 -19.193 -51.563 1.00 70.31 120 ALA A CA 1
ATOM 822 C C . ALA A 1 120 ? -0.490 -18.260 -52.158 1.00 70.31 120 ALA A C 1
ATOM 824 O O . ALA A 1 120 ? -0.339 -17.040 -52.066 1.00 70.31 120 ALA A O 1
ATOM 825 N N . GLY A 1 121 ? -1.551 -18.813 -52.759 1.00 74.19 121 GLY A N 1
ATOM 826 C CA . GLY A 1 121 ? -2.650 -18.047 -53.347 1.00 74.19 121 GLY A CA 1
ATOM 827 C C . GLY A 1 121 ? -2.310 -17.381 -54.686 1.00 74.19 121 GLY A C 1
ATOM 828 O O . GLY A 1 121 ? -2.799 -16.288 -54.959 1.00 74.19 121 GLY A O 1
ATOM 829 N N . GLY A 1 122 ? -1.466 -18.011 -55.507 1.00 77.19 122 GLY A N 1
ATOM 830 C CA . GLY A 1 122 ? -1.062 -17.554 -56.841 1.00 77.19 122 GLY A CA 1
ATOM 831 C C . GLY A 1 122 ? 0.451 -17.617 -57.079 1.00 77.19 122 GLY A C 1
ATOM 832 O O . GLY A 1 122 ? 1.214 -18.029 -56.211 1.00 77.19 122 GLY A O 1
ATOM 833 N N . ASP A 1 123 ? 0.894 -17.170 -58.256 1.00 81.56 123 ASP A N 1
ATOM 834 C CA . ASP A 1 123 ? 2.286 -17.290 -58.731 1.00 81.56 123 ASP A CA 1
ATOM 835 C C . ASP A 1 123 ? 3.196 -16.100 -58.356 1.00 81.56 123 ASP A C 1
ATOM 837 O O . ASP A 1 123 ? 4.288 -15.943 -58.900 1.00 81.56 123 ASP A O 1
ATOM 841 N N . TRP A 1 124 ? 2.777 -15.230 -57.428 1.00 79.75 124 TRP A N 1
ATOM 842 C CA . TRP A 1 124 ? 3.518 -14.003 -57.075 1.00 79.75 124 TRP A CA 1
ATOM 843 C C . TRP A 1 124 ? 4.949 -14.278 -56.583 1.00 79.75 124 TRP A C 1
ATOM 845 O O . TRP A 1 124 ? 5.855 -13.467 -56.776 1.00 79.75 124 TRP A O 1
ATOM 855 N N . TRP A 1 125 ? 5.158 -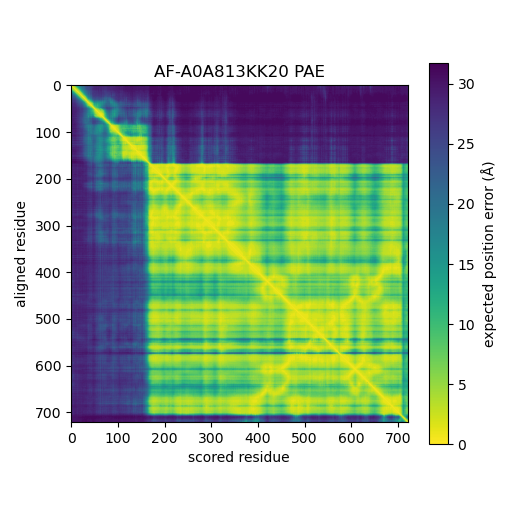15.449 -55.984 1.00 77.38 125 TRP A N 1
ATOM 856 C CA . TRP A 1 125 ? 6.437 -15.921 -55.467 1.00 77.38 125 TRP A CA 1
ATOM 857 C C . TRP A 1 125 ? 7.451 -16.260 -56.579 1.00 77.38 125 TRP A C 1
ATOM 859 O O . TRP A 1 125 ? 8.619 -16.486 -56.279 1.00 77.38 125 TRP A O 1
ATOM 869 N N . GLN A 1 126 ? 7.052 -16.282 -57.856 1.00 76.38 126 GLN A N 1
ATOM 870 C CA . GLN A 1 126 ? 7.949 -16.594 -58.979 1.00 76.38 126 GLN A CA 1
ATOM 871 C C . GLN A 1 126 ? 8.764 -15.389 -59.475 1.00 76.38 126 GLN A C 1
ATOM 873 O O . GLN A 1 126 ? 9.768 -15.573 -60.158 1.00 76.38 126 GLN A O 1
ATOM 878 N N . GLN A 1 127 ? 8.342 -14.155 -59.172 1.00 75.38 127 GLN A N 1
ATOM 879 C CA . GLN A 1 127 ? 8.874 -12.940 -59.819 1.00 75.38 127 GLN A CA 1
ATOM 880 C C . GLN A 1 127 ? 9.544 -11.943 -58.853 1.00 75.38 127 GLN A C 1
ATOM 882 O O . GLN A 1 127 ? 9.884 -10.831 -59.252 1.00 75.38 127 GLN A O 1
ATOM 887 N N . GLY A 1 128 ? 9.735 -12.317 -57.585 1.00 74.50 128 GLY A N 1
ATOM 888 C CA . GLY A 1 128 ? 10.335 -11.467 -56.546 1.00 74.50 128 GLY A CA 1
ATOM 889 C C . GLY A 1 128 ? 11.766 -11.855 -56.155 1.00 74.50 128 GLY A C 1
ATOM 890 O O . GLY A 1 128 ? 12.312 -12.848 -56.629 1.00 74.50 128 GLY A O 1
ATOM 891 N N . ASP A 1 129 ? 12.369 -11.086 -55.241 1.00 81.31 129 ASP A N 1
ATOM 892 C CA . ASP A 1 129 ? 13.628 -11.471 -54.583 1.00 81.31 129 ASP A CA 1
ATOM 893 C C . ASP A 1 129 ? 13.406 -12.738 -53.735 1.00 81.31 129 ASP A C 1
ATOM 895 O O . ASP A 1 129 ? 12.579 -12.703 -52.812 1.00 81.31 129 ASP A O 1
ATOM 899 N N . PRO A 1 130 ? 14.150 -13.835 -53.977 1.00 76.88 130 PRO A N 1
ATOM 900 C CA . PRO A 1 130 ? 13.950 -15.088 -53.267 1.00 76.88 130 PRO A CA 1
ATOM 901 C C . PRO A 1 130 ? 14.006 -14.989 -51.741 1.00 76.88 130 PRO A C 1
ATOM 903 O O . PRO A 1 130 ? 13.283 -15.696 -51.043 1.00 76.88 130 PRO A O 1
ATOM 906 N N . ARG A 1 131 ? 14.814 -14.073 -51.189 1.00 73.62 131 ARG A N 1
ATOM 907 C CA . ARG A 1 131 ? 14.891 -13.845 -49.731 1.00 73.62 131 ARG A CA 1
ATOM 908 C C . ARG A 1 131 ? 13.694 -13.086 -49.177 1.00 73.62 131 ARG A C 1
ATOM 910 O O . ARG A 1 131 ? 13.359 -13.225 -48.000 1.00 73.62 131 ARG A O 1
ATOM 917 N N . GLN A 1 132 ? 13.090 -12.225 -49.984 1.00 73.50 132 GLN A N 1
ATOM 918 C CA . GLN A 1 132 ? 11.893 -11.492 -49.601 1.00 73.50 132 GLN A CA 1
ATOM 919 C C . GLN A 1 132 ? 10.675 -12.418 -49.645 1.00 73.50 132 GLN A C 1
ATOM 921 O O . GLN A 1 132 ? 9.958 -12.521 -48.654 1.00 73.50 132 GLN A O 1
ATOM 926 N N . ILE A 1 133 ? 10.533 -13.184 -50.728 1.00 78.56 133 ILE A N 1
ATOM 927 C CA . ILE A 1 133 ? 9.488 -14.202 -50.892 1.00 78.56 133 ILE A CA 1
ATOM 928 C C . ILE A 1 133 ? 9.533 -15.226 -49.755 1.00 78.56 133 ILE A C 1
ATOM 930 O O . ILE A 1 133 ? 8.506 -15.536 -49.160 1.00 78.56 133 ILE A O 1
ATOM 934 N N . GLU A 1 134 ? 10.723 -15.716 -49.403 1.00 79.69 134 GLU A N 1
ATOM 935 C CA . GLU A 1 134 ? 10.911 -16.666 -48.303 1.00 79.69 134 GLU A CA 1
ATOM 936 C C . GLU A 1 134 ? 10.415 -16.114 -46.959 1.00 79.69 134 GLU A C 1
ATOM 938 O O . GLU A 1 134 ? 9.691 -16.803 -46.237 1.00 79.69 134 GLU A O 1
ATOM 943 N N . ARG A 1 135 ? 10.739 -14.851 -46.646 1.00 72.75 135 ARG A N 1
ATOM 944 C CA . ARG A 1 135 ? 10.274 -14.163 -45.430 1.00 72.75 135 ARG A CA 1
ATOM 945 C C . ARG A 1 135 ? 8.766 -13.934 -45.434 1.00 72.75 135 ARG A C 1
ATOM 947 O O . ARG A 1 135 ? 8.121 -14.106 -44.398 1.00 72.75 135 ARG A O 1
ATOM 954 N N . ASP A 1 136 ? 8.204 -13.578 -46.580 1.00 71.69 136 ASP A N 1
ATOM 955 C CA . ASP A 1 136 ? 6.775 -13.313 -46.723 1.00 71.69 136 ASP A CA 1
ATOM 956 C C . ASP A 1 136 ? 5.961 -14.612 -46.633 1.00 71.69 136 ASP A C 1
ATOM 958 O O . ASP A 1 136 ? 4.956 -14.662 -45.918 1.00 71.69 136 ASP A O 1
ATOM 962 N N . LEU A 1 137 ? 6.440 -15.709 -47.230 1.00 73.19 137 LEU A N 1
ATOM 963 C CA . LEU A 1 137 ? 5.846 -17.041 -47.088 1.00 73.19 137 LEU A CA 1
ATOM 964 C C . LEU A 1 137 ? 5.989 -17.577 -45.658 1.00 73.19 137 LEU A C 1
ATOM 966 O O . LEU A 1 137 ? 5.027 -18.121 -45.122 1.00 73.19 137 LEU A O 1
ATOM 970 N N . GLN A 1 138 ? 7.128 -17.365 -44.988 1.00 71.12 138 GLN A N 1
ATOM 971 C CA . GLN A 1 138 ? 7.318 -17.761 -43.584 1.00 71.12 138 GLN A CA 1
ATOM 972 C C . GLN A 1 138 ? 6.277 -17.128 -42.651 1.00 71.12 138 GLN A C 1
ATOM 974 O O . GLN A 1 138 ? 5.834 -17.759 -41.686 1.00 71.12 138 GLN A O 1
ATOM 979 N N . ARG A 1 139 ? 5.907 -15.873 -42.926 1.00 62.78 139 ARG A N 1
ATOM 980 C CA . ARG A 1 139 ? 4.923 -15.110 -42.148 1.00 62.78 139 ARG A CA 1
ATOM 981 C C . ARG A 1 139 ? 3.482 -15.465 -42.508 1.00 62.78 139 ARG A C 1
ATOM 983 O O . ARG A 1 139 ? 2.634 -15.460 -41.621 1.00 62.78 139 ARG A O 1
ATOM 990 N N . SER A 1 140 ? 3.208 -15.755 -43.781 1.00 60.25 140 SER A N 1
ATOM 991 C CA . SER A 1 140 ? 1.844 -15.897 -44.312 1.00 60.25 140 SER A CA 1
ATOM 992 C C . SER A 1 140 ? 1.356 -17.344 -44.430 1.00 60.25 140 SER A C 1
ATOM 994 O O . SER A 1 140 ? 0.216 -17.624 -44.068 1.00 60.25 140 SER A O 1
ATOM 996 N N . ASN A 1 141 ? 2.191 -18.282 -44.891 1.00 69.81 141 ASN A N 1
ATOM 997 C CA . ASN A 1 141 ? 1.817 -19.686 -45.063 1.00 69.81 141 ASN A CA 1
ATOM 998 C C . ASN A 1 141 ? 3.027 -20.627 -44.910 1.00 69.81 141 ASN A C 1
ATOM 1000 O O . ASN A 1 141 ? 3.853 -20.781 -45.810 1.00 69.81 141 ASN A O 1
ATOM 1004 N N . ARG A 1 142 ? 3.082 -21.341 -43.776 1.00 61.22 142 ARG A N 1
ATOM 1005 C CA . ARG A 1 142 ? 4.177 -22.272 -43.450 1.00 61.22 142 ARG A CA 1
ATOM 1006 C C . ARG A 1 142 ? 4.345 -23.416 -44.453 1.00 61.22 142 ARG A C 1
ATOM 1008 O O . ARG A 1 142 ? 5.474 -23.834 -44.680 1.00 61.22 142 ARG A O 1
ATOM 1015 N N . LEU A 1 143 ? 3.266 -23.936 -45.042 1.00 64.25 143 LEU A N 1
ATOM 1016 C CA . LEU A 1 143 ? 3.373 -25.014 -46.031 1.00 64.25 143 LEU A CA 1
ATOM 1017 C C . LEU A 1 143 ? 4.042 -24.495 -47.306 1.00 64.25 143 LEU A C 1
ATOM 1019 O O . LEU A 1 143 ? 5.025 -25.076 -47.761 1.00 64.25 143 LEU A O 1
ATOM 1023 N N . ALA A 1 144 ? 3.559 -23.362 -47.821 1.00 69.81 144 ALA A N 1
ATOM 1024 C CA . ALA A 1 144 ? 4.155 -22.704 -48.977 1.00 69.81 144 ALA A CA 1
ATOM 1025 C C . ALA A 1 144 ? 5.621 -22.319 -48.713 1.00 69.81 144 ALA A C 1
ATOM 1027 O O . ALA A 1 144 ? 6.461 -22.488 -49.588 1.00 69.81 144 ALA A O 1
ATOM 1028 N N . HIS A 1 145 ? 5.953 -21.893 -47.487 1.00 73.12 145 HIS A N 1
ATOM 1029 C CA . HIS A 1 145 ? 7.328 -21.612 -47.063 1.00 73.12 145 HIS A CA 1
ATOM 1030 C C . HIS A 1 145 ? 8.247 -22.836 -47.163 1.00 73.12 145 HIS A C 1
ATOM 1032 O O . HIS A 1 145 ? 9.318 -22.743 -47.762 1.00 73.12 145 HIS A O 1
ATOM 1038 N N . TYR A 1 146 ? 7.844 -23.989 -46.623 1.00 64.62 146 TYR A N 1
ATOM 1039 C CA . TYR A 1 146 ? 8.674 -25.199 -46.679 1.00 64.62 146 TYR A CA 1
ATOM 1040 C C . TYR A 1 146 ? 8.803 -25.765 -48.097 1.00 64.62 146 TYR A C 1
ATOM 1042 O O . TYR A 1 146 ? 9.893 -26.189 -48.484 1.00 64.62 146 TYR A O 1
ATOM 1050 N N . LEU A 1 147 ? 7.724 -25.730 -48.883 1.00 70.75 147 LEU A N 1
ATOM 1051 C CA . LEU A 1 147 ? 7.757 -26.108 -50.296 1.00 70.75 147 LEU A CA 1
ATOM 1052 C C . LEU A 1 147 ? 8.686 -25.168 -51.088 1.00 70.75 147 LEU A C 1
ATOM 1054 O O . LEU A 1 147 ? 9.542 -25.636 -51.838 1.00 70.75 147 LEU A O 1
ATOM 1058 N N . TYR A 1 148 ? 8.616 -23.857 -50.845 1.00 76.31 148 TYR A N 1
ATOM 1059 C CA . TYR A 1 148 ? 9.488 -22.863 -51.474 1.00 76.31 148 TYR A CA 1
ATOM 1060 C C . TYR A 1 148 ? 10.970 -23.072 -51.132 1.00 76.31 148 TYR A C 1
ATOM 1062 O O . TYR A 1 148 ? 11.814 -23.085 -52.030 1.00 76.31 148 TYR A O 1
ATOM 1070 N N . LEU A 1 149 ? 11.294 -23.331 -49.858 1.00 69.62 149 LEU A N 1
ATOM 1071 C CA . LEU A 1 149 ? 12.658 -23.662 -49.427 1.00 69.62 149 LEU A CA 1
ATOM 1072 C C . LEU A 1 149 ? 13.191 -24.945 -50.077 1.00 69.62 149 LEU A C 1
ATOM 1074 O O . LEU A 1 149 ? 14.389 -25.035 -50.342 1.00 69.62 149 LEU A O 1
ATOM 1078 N N . SER A 1 150 ? 12.325 -25.920 -50.367 1.00 64.81 150 SER A N 1
ATOM 1079 C CA . SER A 1 150 ? 12.735 -27.151 -51.054 1.00 64.81 150 SER A CA 1
ATOM 1080 C C . SER A 1 150 ? 13.119 -26.920 -52.524 1.00 64.81 150 SER A C 1
ATOM 1082 O O . SER A 1 150 ? 14.015 -27.595 -53.027 1.00 64.81 150 SER A O 1
ATOM 1084 N N . LEU A 1 151 ? 12.523 -25.914 -53.181 1.00 70.38 151 LEU A N 1
ATOM 1085 C CA . LEU A 1 151 ? 12.913 -25.458 -54.522 1.00 70.38 151 LEU A CA 1
ATOM 1086 C C . LEU A 1 151 ? 14.102 -24.488 -54.517 1.00 70.38 151 LEU A C 1
ATOM 1088 O O . LEU A 1 151 ? 14.711 -24.254 -55.559 1.00 70.38 151 LEU A O 1
ATOM 1092 N N . HIS A 1 152 ? 14.476 -23.955 -53.350 1.00 73.75 152 HIS A N 1
ATOM 1093 C CA . HIS A 1 152 ? 15.587 -23.014 -53.191 1.00 73.75 152 HIS A CA 1
ATOM 1094 C C . HIS A 1 152 ? 16.646 -23.570 -52.217 1.00 73.75 152 HIS A C 1
ATOM 1096 O O . HIS A 1 152 ? 16.856 -23.005 -51.137 1.00 73.75 152 HIS A O 1
ATOM 1102 N N . PRO A 1 153 ? 17.376 -24.646 -52.597 1.00 63.00 153 PRO A N 1
ATOM 1103 C CA . PRO A 1 153 ? 18.333 -25.340 -51.729 1.00 63.00 153 PRO A CA 1
ATOM 1104 C C . PRO A 1 153 ? 19.402 -24.440 -51.111 1.00 63.00 153 PRO A C 1
ATOM 1106 O O . PRO A 1 153 ? 19.866 -24.706 -50.012 1.00 63.00 153 PRO A O 1
ATOM 1109 N N . HIS A 1 154 ? 19.790 -23.363 -51.794 1.00 65.44 154 HIS A N 1
ATOM 1110 C CA . HIS A 1 154 ? 20.776 -22.400 -51.306 1.00 65.44 154 HIS A CA 1
ATOM 1111 C C . HIS A 1 154 ? 20.250 -21.554 -50.131 1.00 65.44 154 HIS A C 1
ATOM 1113 O O . HIS A 1 154 ? 21.012 -21.259 -49.211 1.00 65.44 154 HIS A O 1
ATOM 1119 N N . LEU A 1 155 ? 18.956 -21.207 -50.118 1.00 68.38 155 LEU A N 1
ATOM 1120 C CA . LEU A 1 155 ? 18.303 -20.533 -48.987 1.00 68.38 155 LEU A CA 1
ATOM 1121 C C . LEU A 1 155 ? 18.116 -21.503 -47.819 1.00 68.38 155 LEU A C 1
ATOM 1123 O O . LEU A 1 155 ? 18.400 -21.157 -46.671 1.00 68.38 155 LEU A O 1
ATOM 1127 N N . ALA A 1 156 ? 17.711 -22.741 -48.119 1.00 60.62 156 ALA A N 1
ATOM 1128 C CA . ALA A 1 156 ? 17.619 -23.804 -47.126 1.00 60.62 156 ALA A CA 1
ATOM 1129 C C . ALA A 1 156 ? 18.990 -24.079 -46.483 1.00 60.62 156 ALA A C 1
ATOM 1131 O O . ALA A 1 156 ? 19.107 -24.063 -45.260 1.00 60.62 156 ALA A O 1
ATOM 1132 N N . ALA A 1 157 ? 20.044 -24.248 -47.286 1.00 55.88 157 ALA A N 1
ATOM 1133 C CA . ALA A 1 157 ? 21.411 -24.472 -46.824 1.00 55.88 157 ALA A CA 1
ATOM 1134 C C . ALA A 1 157 ? 21.962 -23.288 -46.012 1.00 55.88 157 ALA A C 1
ATOM 1136 O O . ALA A 1 157 ? 22.612 -23.524 -44.996 1.00 55.88 157 ALA A O 1
ATOM 1137 N N . GLN A 1 158 ? 21.657 -22.036 -46.386 1.00 59.31 158 GLN A N 1
ATOM 1138 C CA . GLN A 1 158 ? 21.996 -20.855 -45.575 1.00 59.31 158 GLN A CA 1
ATOM 1139 C C . GLN A 1 158 ? 21.334 -20.902 -44.191 1.00 59.31 158 GLN A C 1
ATOM 1141 O O . GLN A 1 158 ? 22.010 -20.663 -43.191 1.00 59.31 158 GLN A O 1
ATOM 1146 N N . ARG A 1 159 ? 20.053 -21.291 -44.100 1.00 56.56 159 ARG A N 1
ATOM 1147 C CA . ARG A 1 159 ? 19.389 -21.497 -42.802 1.00 56.56 159 ARG A CA 1
ATOM 1148 C C . ARG A 1 159 ? 19.998 -22.651 -42.016 1.00 56.56 159 ARG A C 1
ATOM 1150 O O . ARG A 1 159 ? 20.261 -22.512 -40.825 1.00 56.56 159 ARG A O 1
ATOM 1157 N N . PHE A 1 160 ? 20.261 -23.783 -42.666 1.00 46.31 160 PHE A N 1
ATOM 1158 C CA . PHE A 1 160 ? 20.868 -24.943 -42.011 1.00 46.31 160 PHE A CA 1
ATOM 1159 C C . PHE A 1 160 ? 22.289 -24.652 -41.506 1.00 46.31 160 PHE A C 1
ATOM 1161 O O . PHE A 1 160 ? 22.640 -25.102 -40.414 1.00 46.31 160 PHE A O 1
ATOM 1168 N N . GLN A 1 161 ? 23.074 -23.842 -42.225 1.00 41.81 161 GLN A N 1
ATOM 1169 C CA . GLN A 1 161 ? 24.364 -23.343 -41.744 1.00 41.81 161 GLN A CA 1
ATOM 1170 C C . GLN A 1 161 ? 24.203 -22.386 -40.553 1.00 41.81 161 GLN A C 1
ATOM 1172 O O . GLN A 1 161 ? 24.893 -22.586 -39.553 1.00 41.81 161 GLN A O 1
ATOM 1177 N N . GLN A 1 162 ? 23.246 -21.449 -40.584 1.00 41.66 162 GLN A N 1
ATOM 1178 C CA . GLN A 1 162 ? 22.944 -20.555 -39.450 1.00 41.66 162 GLN A CA 1
ATOM 1179 C C . GLN A 1 162 ? 22.564 -21.309 -38.163 1.00 41.66 162 GLN A C 1
ATOM 1181 O O . GLN A 1 162 ? 22.954 -20.903 -37.071 1.00 41.66 162 GLN A O 1
ATOM 1186 N N . TYR A 1 163 ? 21.859 -22.441 -38.261 1.00 43.34 163 TYR A N 1
ATOM 1187 C CA . TYR A 1 163 ? 21.503 -23.253 -37.087 1.00 43.34 163 TYR A CA 1
ATOM 1188 C C . TYR A 1 163 ? 22.665 -24.091 -36.523 1.00 43.34 163 TYR A C 1
ATOM 1190 O O . TYR A 1 163 ? 22.583 -24.554 -35.383 1.00 43.34 163 TYR A O 1
ATOM 1198 N N . SER A 1 164 ? 23.737 -24.304 -37.295 1.00 37.28 164 SER A N 1
ATOM 1199 C CA . SER A 1 164 ? 24.848 -25.200 -36.932 1.00 37.28 164 SER A CA 1
ATOM 1200 C C . SER A 1 164 ? 25.948 -24.534 -36.093 1.00 37.28 164 SER A C 1
ATOM 1202 O O . SER A 1 164 ? 26.657 -25.212 -35.347 1.00 37.28 164 SER A O 1
ATOM 1204 N N . THR A 1 165 ? 26.049 -23.205 -36.129 1.00 41.25 165 THR A N 1
ATOM 1205 C CA . THR A 1 165 ? 26.996 -22.424 -35.328 1.00 41.25 165 THR A CA 1
ATOM 1206 C C . THR A 1 165 ? 26.218 -21.586 -34.320 1.00 41.25 165 THR A C 1
ATOM 1208 O O . THR A 1 165 ? 25.691 -20.536 -34.665 1.00 41.25 165 THR A O 1
ATOM 1211 N N . GLY A 1 166 ? 26.138 -22.016 -33.057 1.00 44.75 166 GLY A N 1
ATOM 1212 C CA . GLY A 1 166 ? 25.379 -21.344 -31.981 1.00 44.75 166 GLY A CA 1
ATOM 1213 C C . GLY A 1 166 ? 25.776 -19.892 -31.632 1.00 44.75 166 GLY A C 1
ATOM 1214 O O . GLY A 1 166 ? 25.390 -19.408 -30.571 1.00 44.75 166 GLY A O 1
ATOM 1215 N N . ASN A 1 167 ? 26.537 -19.207 -32.490 1.00 49.03 167 ASN A N 1
ATOM 1216 C CA . ASN A 1 167 ? 26.881 -17.789 -32.410 1.00 49.03 167 ASN A CA 1
ATOM 1217 C C . ASN A 1 167 ? 25.875 -16.851 -33.115 1.00 49.03 167 ASN A C 1
ATOM 1219 O O . ASN A 1 167 ? 25.890 -15.668 -32.787 1.00 49.03 167 ASN A O 1
ATOM 1223 N N . ASP A 1 168 ? 24.984 -17.355 -33.983 1.00 65.75 168 ASP A N 1
ATOM 1224 C CA . ASP A 1 168 ? 24.105 -16.533 -34.850 1.00 65.75 168 ASP A CA 1
ATOM 1225 C C . ASP A 1 168 ? 22.611 -16.548 -34.459 1.00 65.75 168 ASP A C 1
ATOM 1227 O O . ASP A 1 168 ? 21.736 -16.233 -35.263 1.00 65.75 168 ASP A O 1
ATOM 1231 N N . LEU A 1 169 ? 22.272 -16.923 -33.221 1.00 84.88 169 LEU A N 1
ATOM 1232 C CA . LEU A 1 169 ? 20.881 -16.807 -32.769 1.00 84.88 169 LEU A CA 1
ATOM 1233 C C . LEU A 1 169 ? 20.490 -15.330 -32.623 1.00 84.88 169 LEU A C 1
ATOM 1235 O O . LEU A 1 169 ? 21.250 -14.592 -31.984 1.00 84.88 169 LEU A O 1
ATOM 1239 N N . PRO A 1 170 ? 19.286 -14.927 -33.079 1.00 91.81 170 PRO A N 1
ATOM 1240 C CA . PRO A 1 170 ? 18.781 -13.591 -32.824 1.00 91.81 170 PRO A CA 1
ATOM 1241 C C . PRO A 1 170 ? 18.806 -13.274 -31.342 1.00 91.81 170 PRO A C 1
ATOM 1243 O O . PRO A 1 170 ? 18.489 -14.126 -30.498 1.00 91.81 170 PRO A O 1
ATOM 1246 N N . LYS A 1 171 ? 19.204 -12.051 -31.019 1.00 96.19 171 LYS A N 1
ATOM 1247 C CA . LYS A 1 171 ? 19.386 -11.617 -29.638 1.00 96.19 171 LYS A CA 1
ATOM 1248 C C . LYS A 1 171 ? 18.219 -10.751 -29.188 1.00 96.19 171 LYS A C 1
ATOM 1250 O O . LYS A 1 171 ? 17.740 -9.890 -29.921 1.00 96.19 171 LYS A O 1
ATOM 1255 N N . VAL A 1 172 ? 17.775 -10.984 -27.959 1.00 98.06 172 VAL A N 1
ATOM 1256 C CA . VAL A 1 172 ? 16.662 -10.265 -27.332 1.00 98.06 172 VAL A CA 1
ATOM 1257 C C . VAL A 1 172 ? 17.189 -9.582 -26.080 1.00 98.06 172 VAL A C 1
ATOM 1259 O O . VAL A 1 172 ? 17.555 -10.263 -25.122 1.00 98.06 172 VAL A O 1
ATOM 1262 N N . LEU A 1 173 ? 17.226 -8.253 -26.074 1.00 98.56 173 LEU A N 1
ATOM 1263 C CA . LEU A 1 173 ? 17.553 -7.467 -24.891 1.00 98.56 173 LEU A CA 1
ATOM 1264 C C . LEU A 1 173 ? 16.320 -7.390 -23.991 1.00 98.56 173 LEU A C 1
ATOM 1266 O O . LEU A 1 173 ? 15.271 -6.898 -24.396 1.00 98.56 173 LEU A O 1
ATOM 1270 N N . MET A 1 174 ? 16.446 -7.872 -22.760 1.00 98.62 174 MET A N 1
ATOM 1271 C CA . MET A 1 174 ? 15.410 -7.765 -21.739 1.00 98.62 174 MET A CA 1
ATOM 1272 C C . MET A 1 174 ? 15.908 -6.861 -20.621 1.00 98.62 174 MET A C 1
ATOM 1274 O O . MET A 1 174 ? 16.967 -7.119 -20.052 1.00 98.62 174 MET A O 1
ATOM 1278 N N . VAL A 1 175 ? 15.161 -5.812 -20.298 1.00 98.69 175 VAL A N 1
ATOM 1279 C CA . VAL A 1 175 ? 15.561 -4.838 -19.272 1.00 98.69 175 VAL A CA 1
ATOM 1280 C C . VAL A 1 175 ? 14.550 -4.883 -18.140 1.00 98.69 175 VAL A C 1
ATOM 1282 O O . VAL A 1 175 ? 13.364 -4.752 -18.408 1.00 98.69 175 VAL A O 1
ATOM 1285 N N . ALA A 1 176 ? 15.005 -5.080 -16.903 1.00 98.25 176 ALA A N 1
ATOM 1286 C CA . ALA A 1 176 ? 14.192 -5.003 -15.687 1.00 98.25 176 ALA A CA 1
ATOM 1287 C C . ALA A 1 176 ? 14.477 -3.722 -14.885 1.00 98.25 176 ALA A C 1
ATOM 1289 O O . ALA A 1 176 ? 15.494 -3.062 -15.094 1.00 98.25 176 ALA A O 1
ATOM 1290 N N . GLU A 1 177 ? 13.626 -3.386 -13.915 1.00 96.56 177 GLU A N 1
ATOM 1291 C CA . GLU A 1 177 ? 13.781 -2.154 -13.122 1.00 96.56 177 GLU A CA 1
ATOM 1292 C C . GLU A 1 177 ? 14.999 -2.176 -12.177 1.00 96.56 177 GLU A C 1
ATOM 1294 O O . GLU A 1 177 ? 15.618 -1.144 -11.914 1.00 96.56 177 GLU A O 1
ATOM 1299 N N . LYS A 1 178 ? 15.351 -3.354 -11.643 1.00 94.75 178 LYS A N 1
ATOM 1300 C CA . LYS A 1 178 ? 16.405 -3.521 -10.626 1.00 94.75 178 LYS A CA 1
ATOM 1301 C C . LYS A 1 178 ? 17.254 -4.769 -10.894 1.00 94.75 178 LYS A C 1
ATOM 1303 O O . LYS A 1 178 ? 16.726 -5.754 -11.421 1.00 94.75 178 LYS A O 1
ATOM 1308 N N . PRO A 1 179 ? 18.530 -4.804 -10.455 1.00 95.00 179 PRO A N 1
ATOM 1309 C CA . PRO A 1 179 ? 19.406 -5.958 -10.685 1.00 95.00 179 PRO A CA 1
ATOM 1310 C C . PRO A 1 179 ? 18.884 -7.267 -10.083 1.00 95.00 179 PRO A C 1
ATOM 1312 O O . PRO A 1 179 ? 19.020 -8.330 -10.686 1.00 95.00 179 PRO A O 1
ATOM 1315 N N . SER A 1 180 ? 18.256 -7.204 -8.905 1.00 92.75 180 SER A N 1
ATOM 1316 C CA . SER A 1 180 ? 17.635 -8.374 -8.273 1.00 92.75 180 SER A CA 1
ATOM 1317 C C . SER A 1 180 ? 16.489 -8.940 -9.113 1.00 92.75 180 SER A C 1
ATOM 1319 O O . SER A 1 180 ? 16.394 -10.153 -9.261 1.00 92.75 180 SER A O 1
ATOM 1321 N N . VAL A 1 181 ? 15.668 -8.074 -9.712 1.00 94.88 181 VAL A N 1
ATOM 1322 C CA . VAL A 1 181 ? 14.535 -8.473 -10.559 1.00 94.88 181 VAL A CA 1
ATOM 1323 C C . VAL A 1 181 ? 15.029 -9.101 -11.862 1.00 94.88 181 VAL A C 1
ATOM 1325 O O . VAL A 1 181 ? 14.574 -10.184 -12.218 1.00 94.88 181 VAL A O 1
ATOM 1328 N N . ALA A 1 182 ? 16.028 -8.504 -12.524 1.00 96.56 182 ALA A N 1
ATOM 1329 C CA . ALA A 1 182 ? 16.656 -9.092 -13.715 1.00 96.56 182 ALA A CA 1
ATOM 1330 C C . ALA A 1 182 ? 17.203 -10.499 -13.449 1.00 96.56 182 ALA A C 1
ATOM 1332 O O . ALA A 1 182 ? 16.980 -11.417 -14.242 1.00 96.56 182 ALA A O 1
ATOM 1333 N N . LYS A 1 183 ? 17.877 -10.683 -12.308 1.00 94.75 183 LYS A N 1
ATOM 1334 C CA . LYS A 1 183 ? 18.364 -11.994 -11.882 1.00 94.75 183 LYS A CA 1
ATOM 1335 C C . LYS A 1 183 ? 17.211 -12.985 -11.698 1.00 94.75 183 LYS A C 1
ATOM 1337 O O . LYS A 1 183 ? 17.290 -14.083 -12.237 1.00 94.75 183 LYS A O 1
ATOM 1342 N N . MET A 1 184 ? 16.145 -12.597 -10.996 1.00 93.38 184 MET A N 1
ATOM 1343 C CA . MET A 1 184 ? 14.975 -13.457 -10.775 1.00 93.38 184 MET A CA 1
ATOM 1344 C C . MET A 1 184 ? 14.291 -13.855 -12.088 1.00 93.38 184 MET A C 1
ATOM 1346 O O . MET A 1 184 ? 13.967 -15.028 -12.275 1.00 93.38 184 MET A O 1
ATOM 1350 N N . ILE A 1 185 ? 14.106 -12.916 -13.019 1.00 95.56 185 ILE A N 1
ATOM 1351 C CA . ILE A 1 185 ? 13.545 -13.196 -14.350 1.00 95.56 185 ILE A CA 1
ATOM 1352 C C . ILE A 1 185 ? 14.418 -14.217 -15.080 1.00 95.56 185 ILE A C 1
ATOM 1354 O O . ILE A 1 185 ? 13.914 -15.225 -15.577 1.00 95.56 185 ILE A O 1
ATOM 1358 N N . ALA A 1 186 ? 15.732 -13.989 -15.113 1.00 96.19 186 ALA A N 1
ATOM 1359 C CA . ALA A 1 186 ? 16.661 -14.876 -15.797 1.00 96.19 186 ALA A CA 1
ATOM 1360 C C . ALA A 1 186 ? 16.719 -16.273 -15.159 1.00 96.19 186 ALA A C 1
ATOM 1362 O O . ALA A 1 186 ? 16.733 -17.267 -15.883 1.00 96.19 186 ALA A O 1
ATOM 1363 N N . GLU A 1 187 ? 16.711 -16.379 -13.828 1.00 94.88 187 GLU A N 1
ATOM 1364 C CA . GLU A 1 187 ? 16.697 -17.661 -13.113 1.00 94.88 187 GLU A CA 1
ATOM 1365 C C . GLU A 1 187 ? 15.439 -18.472 -13.431 1.00 94.88 187 GLU A C 1
ATOM 1367 O O . GLU A 1 187 ? 15.555 -19.642 -13.796 1.00 94.88 187 GLU A O 1
ATOM 1372 N N . ASN A 1 188 ? 14.261 -17.844 -13.378 1.00 93.19 188 ASN A N 1
ATOM 1373 C CA . ASN A 1 188 ? 12.991 -18.512 -13.663 1.00 93.19 188 ASN A CA 1
ATOM 1374 C C . ASN A 1 188 ? 12.872 -18.919 -15.140 1.00 93.19 188 ASN A C 1
ATOM 1376 O O . ASN A 1 188 ? 12.587 -20.075 -15.438 1.00 93.19 188 ASN A O 1
ATOM 1380 N N . LEU A 1 189 ? 13.152 -18.011 -16.080 1.00 93.94 189 LEU A N 1
ATOM 1381 C CA . LEU A 1 189 ? 13.013 -18.294 -17.516 1.00 93.94 189 LEU A CA 1
ATOM 1382 C C . LEU A 1 189 ? 14.061 -19.279 -18.054 1.00 93.94 189 LEU A C 1
ATOM 1384 O O . LEU A 1 189 ? 13.833 -19.922 -19.080 1.00 93.94 189 LEU A O 1
ATOM 1388 N N . SER A 1 190 ? 15.215 -19.396 -17.391 1.00 94.00 190 SER A N 1
ATOM 1389 C CA . SER A 1 190 ? 16.272 -20.338 -17.778 1.00 94.00 190 SER A CA 1
ATOM 1390 C C . SER A 1 190 ? 16.218 -21.676 -17.035 1.00 94.00 190 SER A C 1
ATOM 1392 O O . SER A 1 190 ? 17.022 -22.565 -17.333 1.00 94.00 190 SER A O 1
ATOM 1394 N N . GLY A 1 191 ? 15.336 -21.830 -16.041 1.00 89.75 191 GLY A N 1
ATOM 1395 C CA . GLY A 1 191 ? 15.379 -22.961 -15.106 1.00 89.75 191 GLY A CA 1
ATOM 1396 C C . GLY A 1 191 ? 16.726 -23.053 -14.373 1.00 89.75 191 GLY A C 1
ATOM 1397 O O . GLY A 1 191 ? 17.279 -24.141 -14.204 1.00 89.75 191 GLY A O 1
ATOM 1398 N N . GLY A 1 192 ? 17.313 -21.897 -14.045 1.00 87.88 192 GLY A N 1
ATOM 1399 C CA . GLY A 1 192 ? 18.637 -21.749 -13.431 1.00 87.88 192 GLY A CA 1
ATOM 1400 C C . GLY A 1 192 ? 19.832 -21.913 -14.382 1.00 87.88 192 GLY A C 1
ATOM 1401 O O . GLY A 1 192 ? 20.978 -21.784 -13.950 1.00 87.88 192 GLY A O 1
ATOM 1402 N N . ARG A 1 193 ? 19.614 -22.187 -15.674 1.00 91.50 193 ARG A N 1
ATOM 1403 C CA . ARG A 1 193 ? 20.682 -22.411 -16.665 1.00 91.50 193 ARG A CA 1
ATOM 1404 C C . ARG A 1 193 ? 21.010 -21.133 -17.432 1.00 91.50 193 ARG A C 1
ATOM 1406 O O . ARG A 1 193 ? 20.680 -20.997 -18.608 1.00 91.50 193 ARG A O 1
ATOM 1413 N N . MET A 1 194 ? 21.705 -20.215 -16.772 1.00 94.31 194 MET A N 1
ATOM 1414 C CA . MET A 1 194 ? 22.129 -18.939 -17.354 1.00 94.31 194 MET A CA 1
ATOM 1415 C C . MET A 1 194 ? 23.632 -18.698 -17.196 1.00 94.31 194 MET A C 1
ATOM 1417 O O . MET A 1 194 ? 24.260 -19.148 -16.237 1.00 94.31 194 MET A O 1
ATOM 1421 N N . ARG A 1 195 ? 24.210 -17.934 -18.124 1.00 95.25 195 ARG A N 1
ATOM 1422 C CA . ARG A 1 195 ? 25.578 -17.418 -18.041 1.00 95.25 195 ARG A CA 1
ATOM 1423 C C . ARG A 1 195 ? 25.543 -15.954 -17.626 1.00 95.25 195 ARG A C 1
ATOM 1425 O O . ARG A 1 195 ? 24.931 -15.140 -18.304 1.00 95.25 195 ARG A O 1
ATOM 1432 N N . MET A 1 196 ? 26.245 -15.601 -16.555 1.00 95.12 196 MET A N 1
ATOM 1433 C CA . MET A 1 196 ? 26.442 -14.197 -16.192 1.00 95.12 196 MET A CA 1
ATOM 1434 C C . MET A 1 196 ? 27.603 -13.604 -17.003 1.00 95.12 196 MET A C 1
ATOM 1436 O O . MET A 1 196 ? 28.711 -14.145 -16.993 1.00 95.12 196 MET A O 1
ATOM 1440 N N . ARG A 1 197 ? 27.359 -12.478 -17.671 1.00 93.38 197 ARG A N 1
ATOM 1441 C CA . ARG A 1 197 ? 28.354 -11.631 -18.331 1.00 93.38 197 ARG A CA 1
ATOM 1442 C C . ARG A 1 197 ? 28.442 -10.301 -17.584 1.00 93.38 197 ARG A C 1
ATOM 1444 O O . ARG A 1 197 ? 27.436 -9.619 -17.394 1.00 93.38 197 ARG A O 1
ATOM 1451 N N . LYS A 1 198 ? 29.658 -9.931 -17.179 1.00 89.44 198 LYS A N 1
ATOM 1452 C CA . LYS A 1 198 ? 29.941 -8.598 -16.631 1.00 89.44 198 LYS A CA 1
ATOM 1453 C C . LYS A 1 198 ? 29.952 -7.588 -17.777 1.00 89.44 198 LYS A C 1
ATOM 1455 O O . LYS A 1 198 ? 30.673 -7.813 -18.745 1.00 89.44 198 LYS A O 1
ATOM 1460 N N . GLY A 1 199 ? 29.162 -6.523 -17.663 1.00 82.94 199 GLY A N 1
ATOM 1461 C CA . GLY A 1 199 ? 29.173 -5.396 -18.600 1.00 82.94 199 GLY A CA 1
ATOM 1462 C C . GLY A 1 199 ? 29.930 -4.185 -18.053 1.00 82.94 199 GLY A C 1
ATOM 1463 O O . GLY A 1 199 ? 30.596 -4.271 -17.015 1.00 82.94 199 GLY A O 1
ATOM 1464 N N . ILE A 1 200 ? 29.800 -3.046 -18.740 1.00 90.81 200 ILE A N 1
ATOM 1465 C CA . ILE A 1 200 ? 30.392 -1.760 -18.330 1.00 90.81 200 ILE A CA 1
ATOM 1466 C C . ILE A 1 200 ? 29.857 -1.324 -16.960 1.00 90.81 200 ILE A C 1
ATOM 1468 O O . ILE A 1 200 ? 30.604 -0.792 -16.131 1.00 90.81 200 ILE A O 1
ATOM 1472 N N . SER A 1 201 ? 28.573 -1.574 -16.694 1.00 91.62 201 SER A N 1
ATOM 1473 C CA . SER A 1 201 ? 27.988 -1.297 -15.389 1.00 91.62 201 SER A CA 1
ATOM 1474 C C . SER A 1 201 ? 28.368 -2.376 -14.379 1.00 91.62 201 SER A C 1
ATOM 1476 O O . SER A 1 201 ? 28.003 -3.545 -14.501 1.00 91.62 201 SER A O 1
ATOM 1478 N N . ARG A 1 202 ? 29.031 -1.976 -13.289 1.00 88.69 202 ARG A N 1
ATOM 1479 C CA . ARG A 1 202 ? 29.318 -2.894 -12.171 1.00 88.69 202 ARG A CA 1
ATOM 1480 C C . ARG A 1 202 ? 28.057 -3.374 -11.441 1.00 88.69 202 ARG A C 1
ATOM 1482 O O . ARG A 1 202 ? 28.100 -4.416 -10.790 1.00 88.69 202 ARG A O 1
ATOM 1489 N N . ALA A 1 203 ? 26.968 -2.606 -11.513 1.00 89.38 203 ALA A N 1
ATOM 1490 C CA . ALA A 1 203 ? 25.714 -2.900 -10.821 1.00 89.38 203 ALA A CA 1
ATOM 1491 C C . ALA A 1 203 ? 24.744 -3.722 -11.681 1.00 89.38 203 ALA A C 1
ATOM 1493 O O . ALA A 1 203 ? 24.047 -4.581 -11.145 1.00 89.38 203 ALA A O 1
ATOM 1494 N N . CYS A 1 204 ? 24.729 -3.493 -12.997 1.00 93.38 204 CYS A N 1
ATOM 1495 C CA . CYS A 1 204 ? 23.796 -4.135 -13.920 1.00 93.38 204 CYS A CA 1
ATOM 1496 C C . CYS A 1 204 ? 24.502 -5.284 -14.648 1.00 93.38 204 CYS A C 1
ATOM 1498 O O . CYS A 1 204 ? 25.159 -5.091 -15.668 1.00 93.38 204 CYS A O 1
ATOM 1500 N N . GLN A 1 205 ? 24.418 -6.489 -14.084 1.00 94.62 205 GLN A N 1
ATOM 1501 C CA . GLN A 1 205 ? 24.963 -7.693 -14.713 1.00 94.62 205 GLN A CA 1
ATOM 1502 C C . GLN A 1 205 ? 24.045 -8.164 -15.848 1.00 94.62 205 GLN A C 1
ATOM 1504 O O . GLN A 1 205 ? 22.826 -8.020 -15.757 1.00 94.62 205 GLN A O 1
ATOM 1509 N N . THR A 1 206 ? 24.616 -8.760 -16.897 1.00 97.38 206 THR A N 1
ATOM 1510 C CA . THR A 1 206 ? 23.841 -9.360 -17.990 1.00 97.38 206 THR A CA 1
ATOM 1511 C C . THR A 1 206 ? 23.748 -10.869 -17.788 1.00 97.38 206 THR A C 1
ATOM 1513 O O . THR A 1 206 ? 24.759 -11.550 -17.628 1.00 97.38 206 THR A O 1
ATOM 1516 N N . HIS A 1 207 ? 22.539 -11.411 -17.818 1.00 97.62 207 HIS A N 1
ATOM 1517 C CA . HIS A 1 207 ? 22.246 -12.831 -17.694 1.00 97.62 207 HIS A CA 1
ATOM 1518 C C . HIS A 1 207 ? 21.822 -13.381 -19.054 1.00 97.62 207 HIS A C 1
ATOM 1520 O O . HIS A 1 207 ? 20.833 -12.938 -19.633 1.00 97.62 207 HIS A O 1
ATOM 1526 N N . GLU A 1 208 ? 22.580 -14.341 -19.571 1.00 97.44 208 GLU A N 1
ATOM 1527 C CA . GLU A 1 208 ? 22.416 -14.861 -20.923 1.00 97.44 208 GLU A CA 1
ATOM 1528 C C . GLU A 1 208 ? 21.951 -16.313 -20.923 1.00 97.44 208 GLU A C 1
ATOM 1530 O O . GLU A 1 208 ? 22.547 -17.164 -20.258 1.00 97.44 208 GLU A O 1
ATOM 1535 N N . PHE A 1 209 ? 20.932 -16.622 -21.718 1.00 96.25 209 PHE A N 1
ATOM 1536 C CA . PHE A 1 209 ? 20.474 -17.992 -21.943 1.00 96.25 209 PHE A CA 1
ATOM 1537 C C . PHE A 1 209 ? 19.722 -18.102 -23.270 1.00 96.25 209 PHE A C 1
ATOM 1539 O O . PHE A 1 209 ? 19.374 -17.100 -23.892 1.00 96.25 209 PHE A O 1
ATOM 1546 N N . ILE A 1 210 ? 19.505 -19.334 -23.727 1.00 95.12 210 ILE A N 1
ATOM 1547 C CA . ILE A 1 210 ? 18.796 -19.614 -24.976 1.00 95.12 210 ILE A CA 1
ATOM 1548 C C . ILE A 1 210 ? 17.433 -20.193 -24.632 1.00 95.12 210 ILE A C 1
ATOM 1550 O O . ILE A 1 210 ? 17.347 -21.217 -23.955 1.00 95.12 210 ILE A O 1
ATOM 1554 N N . THR A 1 211 ? 16.374 -19.572 -25.137 1.00 92.31 211 THR A N 1
ATOM 1555 C CA . THR A 1 211 ? 15.018 -20.119 -25.050 1.00 92.31 211 THR A CA 1
ATOM 1556 C C . THR A 1 211 ? 14.203 -19.733 -26.280 1.00 92.31 211 THR A C 1
ATOM 1558 O O . THR A 1 211 ? 14.650 -18.960 -27.130 1.00 92.31 211 THR A O 1
ATOM 1561 N N . TRP A 1 212 ? 13.025 -20.331 -26.417 1.00 90.25 212 TRP A N 1
ATOM 1562 C CA . TRP A 1 212 ? 12.071 -19.960 -27.451 1.00 90.25 212 TRP A CA 1
ATOM 1563 C C . TRP A 1 212 ? 11.542 -18.548 -27.194 1.00 90.25 212 TRP A C 1
ATOM 1565 O O . TRP A 1 212 ? 11.058 -18.265 -26.099 1.00 90.25 212 TRP A O 1
ATOM 1575 N N . PHE A 1 213 ? 11.604 -17.679 -28.201 1.00 93.62 213 PHE A N 1
ATOM 1576 C CA . PHE A 1 213 ? 11.051 -16.332 -28.126 1.00 93.62 213 PHE A CA 1
ATOM 1577 C C . PHE A 1 213 ? 9.839 -16.220 -29.063 1.00 93.62 213 PHE A C 1
ATOM 1579 O O . PHE A 1 213 ? 10.013 -16.225 -30.286 1.00 93.62 213 PHE A O 1
ATOM 1586 N N . PRO A 1 214 ? 8.606 -16.139 -28.523 1.00 88.56 214 PRO A N 1
ATOM 1587 C CA . PRO A 1 214 ? 7.393 -16.197 -29.333 1.00 88.56 214 PRO A CA 1
ATOM 1588 C C . PRO A 1 214 ? 7.314 -15.150 -30.453 1.00 88.56 214 PRO A C 1
ATOM 1590 O O . PRO A 1 214 ? 6.996 -15.560 -31.569 1.00 88.56 214 PRO A O 1
ATOM 1593 N N . PRO A 1 215 ? 7.659 -13.860 -30.239 1.00 88.62 215 PRO A N 1
ATOM 1594 C CA . PRO A 1 215 ? 7.585 -12.865 -31.311 1.00 88.62 215 PRO A CA 1
ATOM 1595 C C . PRO A 1 215 ? 8.508 -13.144 -32.502 1.00 88.62 215 PRO A C 1
ATOM 1597 O O . PRO A 1 215 ? 8.147 -12.836 -33.633 1.00 88.62 215 PRO A O 1
ATOM 1600 N N . ALA A 1 216 ? 9.674 -13.760 -32.275 1.00 87.44 216 ALA A N 1
ATOM 1601 C CA . ALA A 1 216 ? 10.575 -14.157 -33.359 1.00 87.44 216 ALA A CA 1
ATOM 1602 C C . ALA A 1 216 ? 10.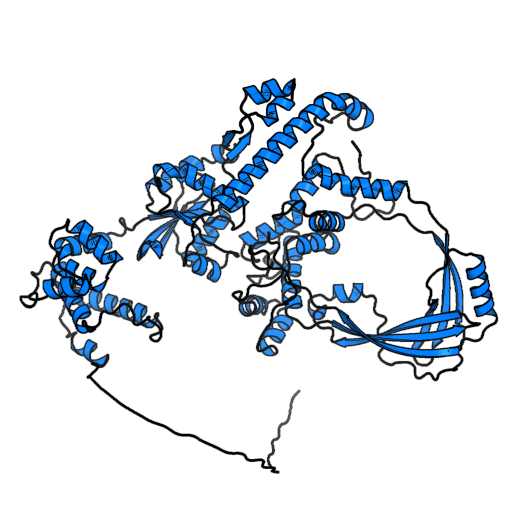194 -15.506 -33.994 1.00 87.44 216 ALA A C 1
ATOM 1604 O O . ALA A 1 216 ? 10.709 -15.855 -35.055 1.00 87.44 216 ALA A O 1
ATOM 1605 N N . GLY A 1 217 ? 9.336 -16.299 -33.343 1.00 86.25 217 GLY A N 1
ATOM 1606 C CA . GLY A 1 217 ? 8.957 -17.632 -33.813 1.00 86.25 217 GLY A CA 1
ATOM 1607 C C . GLY A 1 217 ? 10.132 -18.613 -33.906 1.00 86.25 217 GLY A C 1
ATOM 1608 O O . GLY A 1 217 ? 10.083 -19.535 -34.721 1.00 86.25 217 GLY A O 1
ATOM 1609 N N . GLN A 1 218 ? 11.190 -18.404 -33.115 1.00 85.44 218 GLN A N 1
ATOM 1610 C CA . GLN A 1 218 ? 12.386 -19.248 -33.079 1.00 85.44 218 GLN A CA 1
ATOM 1611 C C . GLN A 1 218 ? 13.100 -19.186 -31.719 1.00 85.44 218 GLN A C 1
ATOM 1613 O O . GLN A 1 218 ? 12.700 -18.451 -30.813 1.00 85.44 218 GLN A O 1
ATOM 1618 N N . LYS A 1 219 ? 14.160 -19.989 -31.551 1.00 90.81 219 LYS A N 1
ATOM 1619 C CA . LYS A 1 219 ? 15.059 -19.860 -30.397 1.00 90.81 219 LYS A CA 1
ATOM 1620 C C . LYS A 1 219 ? 15.890 -18.590 -30.544 1.00 90.81 219 LYS A C 1
ATOM 1622 O O . LYS A 1 219 ? 16.465 -18.354 -31.600 1.00 90.81 219 LYS A O 1
ATOM 1627 N N . CYS A 1 220 ? 15.994 -17.833 -29.463 1.00 94.56 220 CYS A N 1
ATOM 1628 C CA . CYS A 1 220 ? 16.788 -16.617 -29.394 1.00 94.56 220 CYS A CA 1
ATOM 1629 C C . CYS A 1 220 ? 17.754 -16.690 -28.214 1.00 94.56 220 CYS A C 1
ATOM 1631 O O . CYS A 1 220 ? 17.532 -17.429 -27.248 1.00 94.56 220 CYS A O 1
ATOM 1633 N N . LYS A 1 221 ? 18.822 -15.899 -28.285 1.00 96.38 221 LYS A N 1
ATOM 1634 C CA . LYS A 1 221 ? 19.695 -15.642 -27.145 1.00 96.38 221 LYS A CA 1
ATOM 1635 C C . LYS A 1 221 ? 19.150 -14.442 -26.371 1.00 96.38 221 LYS A C 1
ATOM 1637 O O . LYS A 1 221 ? 19.162 -13.319 -26.863 1.00 96.38 221 LYS A O 1
ATOM 1642 N N . LEU A 1 222 ? 18.673 -14.674 -25.158 1.00 97.19 222 LEU A N 1
ATOM 1643 C CA . LEU A 1 222 ? 18.140 -13.628 -24.295 1.00 97.19 222 LEU A CA 1
ATOM 1644 C C . LEU A 1 222 ? 19.292 -12.993 -23.519 1.00 97.19 222 LEU A C 1
ATOM 1646 O O . LEU A 1 222 ? 20.139 -13.706 -22.982 1.00 97.19 222 LEU A O 1
ATOM 1650 N N . LEU A 1 223 ? 19.318 -11.664 -23.478 1.00 97.94 223 LEU A N 1
ATOM 1651 C CA . LEU A 1 223 ? 20.263 -10.835 -22.738 1.00 97.94 223 LEU A CA 1
ATOM 1652 C C . LEU A 1 223 ? 19.469 -10.080 -21.667 1.00 97.94 223 LEU A C 1
ATOM 1654 O O . LEU A 1 223 ? 18.934 -9.006 -21.930 1.00 97.94 223 LEU A O 1
ATOM 1658 N N . VAL A 1 224 ? 19.342 -10.654 -20.472 1.00 98.25 224 VAL A N 1
ATOM 1659 C CA . VAL A 1 224 ? 18.567 -10.045 -19.381 1.00 98.25 224 VAL A CA 1
ATOM 1660 C C . VAL A 1 224 ? 19.472 -9.153 -18.538 1.00 98.25 224 VAL A C 1
ATOM 1662 O O . VAL A 1 224 ? 20.465 -9.615 -17.985 1.00 98.25 224 VAL A O 1
ATOM 1665 N N . THR A 1 225 ? 19.141 -7.875 -18.430 1.00 98.31 225 THR A N 1
ATOM 1666 C CA . THR A 1 225 ? 19.854 -6.863 -17.638 1.00 98.31 225 THR A CA 1
ATOM 1667 C C . THR A 1 225 ? 18.841 -6.001 -16.884 1.00 98.31 225 THR A C 1
ATOM 1669 O O . THR A 1 225 ? 17.635 -6.234 -16.958 1.00 98.31 225 THR A O 1
ATOM 1672 N N . SER A 1 226 ? 19.304 -4.987 -16.161 1.00 97.88 226 SER A N 1
ATOM 1673 C CA . SER A 1 226 ? 18.432 -4.026 -15.494 1.00 97.88 226 SER A CA 1
ATOM 1674 C C . SER A 1 226 ? 18.902 -2.583 -15.634 1.00 97.88 226 SER A C 1
ATOM 1676 O O . SER A 1 226 ? 20.044 -2.324 -16.014 1.00 97.88 226 SER A O 1
ATOM 1678 N N . VAL A 1 227 ? 18.021 -1.668 -15.236 1.00 97.50 227 VAL A N 1
ATOM 1679 C CA . VAL A 1 227 ? 18.375 -0.342 -14.716 1.00 97.50 227 VAL A CA 1
ATOM 1680 C C . VAL A 1 227 ? 18.483 -0.394 -13.180 1.00 97.50 227 VAL A C 1
ATOM 1682 O O . VAL A 1 227 ? 18.632 -1.476 -12.596 1.00 97.50 227 VAL A O 1
ATOM 1685 N N . VAL A 1 228 ? 18.473 0.766 -12.518 1.00 94.94 228 VAL A N 1
ATOM 1686 C CA . VAL A 1 228 ? 18.489 0.918 -11.050 1.00 94.94 228 VAL A CA 1
ATOM 1687 C C . VAL A 1 228 ? 17.393 1.896 -10.602 1.00 94.94 228 VAL A C 1
ATOM 1689 O O . VAL A 1 228 ? 17.650 2.824 -9.840 1.00 94.94 228 VAL A O 1
ATOM 1692 N N . GLY A 1 229 ? 16.169 1.682 -11.090 1.00 93.69 229 GLY A N 1
ATOM 1693 C CA . GLY A 1 229 ? 15.079 2.664 -11.040 1.00 93.69 229 GLY A CA 1
ATOM 1694 C C . GLY A 1 229 ? 15.188 3.703 -12.162 1.00 93.69 229 GLY A C 1
ATOM 1695 O O . GLY A 1 229 ? 15.778 3.413 -13.205 1.00 93.69 229 GLY A O 1
ATOM 1696 N N . HIS A 1 230 ? 14.635 4.900 -11.937 1.00 95.75 230 HIS A N 1
ATOM 1697 C CA . HIS A 1 230 ? 14.720 6.014 -12.888 1.00 95.75 230 HIS A CA 1
ATOM 1698 C C . HIS A 1 230 ? 16.167 6.343 -13.255 1.00 95.75 230 HIS A C 1
ATOM 1700 O O . HIS A 1 230 ? 17.043 6.492 -12.398 1.00 95.75 230 HIS A O 1
ATOM 1706 N N . MET A 1 231 ? 16.409 6.478 -14.555 1.00 95.81 231 MET A N 1
ATOM 1707 C CA . MET A 1 231 ? 17.686 6.926 -15.093 1.00 95.81 231 MET A CA 1
ATOM 1708 C C . MET A 1 231 ? 17.786 8.447 -15.084 1.00 95.81 231 MET A C 1
ATOM 1710 O O . MET A 1 231 ? 18.894 8.974 -14.959 1.00 95.81 231 MET A O 1
ATOM 1714 N N . PHE A 1 232 ? 16.651 9.138 -15.186 1.00 96.31 232 PHE A N 1
ATOM 1715 C CA . PHE A 1 232 ? 16.583 10.588 -15.279 1.00 96.31 232 PHE A CA 1
ATOM 1716 C C . PHE A 1 232 ? 15.762 11.198 -14.141 1.00 96.31 232 PHE A C 1
ATOM 1718 O O . PHE A 1 232 ? 14.719 10.676 -13.758 1.00 96.31 232 PHE A O 1
ATOM 1725 N N . GLY A 1 233 ? 16.224 12.343 -13.650 1.00 94.94 233 GLY A N 1
ATOM 1726 C CA . GLY A 1 233 ? 15.459 13.261 -12.816 1.00 94.94 233 GLY A CA 1
ATOM 1727 C C . GLY A 1 233 ? 14.964 14.443 -13.646 1.00 94.94 233 GLY A C 1
ATOM 1728 O O . GLY A 1 233 ? 15.527 14.757 -14.697 1.00 94.94 233 GLY A O 1
ATOM 1729 N N . LEU A 1 234 ? 13.916 15.116 -13.178 1.00 95.12 234 LEU A N 1
ATOM 1730 C CA . LEU A 1 234 ? 13.382 16.317 -13.819 1.00 95.12 234 LEU A CA 1
ATOM 1731 C C . LEU A 1 234 ? 13.841 17.570 -13.063 1.00 95.12 234 LEU A C 1
ATOM 1733 O O . LEU A 1 234 ? 13.716 17.638 -11.841 1.00 95.12 234 LEU A O 1
ATOM 1737 N N . ASP A 1 235 ? 14.350 18.568 -13.782 1.00 95.56 235 ASP A N 1
ATOM 1738 C CA . ASP A 1 235 ? 14.776 19.856 -13.218 1.00 95.56 235 ASP A CA 1
ATOM 1739 C C . ASP A 1 235 ? 14.573 20.985 -14.242 1.00 95.56 235 ASP A C 1
ATOM 1741 O O . ASP A 1 235 ? 14.316 20.737 -15.417 1.00 95.56 235 ASP A O 1
ATOM 1745 N N . PHE A 1 236 ? 14.693 22.238 -13.819 1.00 95.25 236 PHE A N 1
ATOM 1746 C CA . PHE A 1 236 ? 14.763 23.382 -14.727 1.00 95.25 236 PHE A CA 1
ATOM 1747 C C . PHE A 1 236 ? 16.179 23.551 -15.290 1.00 95.25 236 PHE A C 1
ATOM 1749 O O . PHE A 1 236 ? 17.175 23.088 -14.708 1.00 95.25 236 PHE A O 1
ATOM 1756 N N . ASN A 1 237 ? 16.293 24.283 -16.398 1.00 93.19 237 ASN A N 1
ATOM 1757 C CA . ASN A 1 237 ? 17.596 24.746 -16.867 1.00 93.19 237 ASN A CA 1
ATOM 1758 C C . ASN A 1 237 ? 18.249 25.688 -15.827 1.00 93.19 237 ASN A C 1
ATOM 1760 O O . ASN A 1 237 ? 17.630 26.133 -14.852 1.00 93.19 237 ASN A O 1
ATOM 1764 N N . GLU A 1 238 ? 19.540 25.975 -15.994 1.00 91.31 238 GLU A N 1
ATOM 1765 C CA . GLU A 1 238 ? 20.262 26.820 -15.037 1.00 91.31 238 GLU A CA 1
ATOM 1766 C C . GLU A 1 238 ? 19.780 28.276 -15.001 1.00 91.31 238 GLU A C 1
ATOM 1768 O O . GLU A 1 238 ? 19.880 28.920 -13.953 1.00 91.31 238 GLU A O 1
ATOM 1773 N N . GLU A 1 239 ? 19.317 28.813 -16.129 1.00 92.75 239 GLU A N 1
ATOM 1774 C CA . GLU A 1 239 ? 18.911 30.215 -16.262 1.00 92.75 239 GLU A CA 1
ATOM 1775 C C . GLU A 1 239 ? 17.604 30.476 -15.512 1.00 92.75 239 GLU A C 1
ATOM 1777 O O . GLU A 1 239 ? 17.571 31.327 -14.620 1.00 92.75 239 GLU A O 1
ATOM 1782 N N . ASP A 1 240 ? 16.580 29.662 -15.756 1.00 93.06 240 ASP A N 1
ATOM 1783 C CA . ASP A 1 240 ? 15.296 29.685 -15.054 1.00 93.06 240 ASP A CA 1
ATOM 1784 C C . ASP A 1 240 ? 15.499 29.465 -13.552 1.00 93.06 240 ASP A C 1
ATOM 1786 O O . ASP A 1 240 ? 14.946 30.186 -12.716 1.00 93.06 240 ASP A O 1
ATOM 1790 N N . ASN A 1 241 ? 16.388 28.537 -13.180 1.00 90.94 241 ASN A N 1
ATOM 1791 C CA . ASN A 1 241 ? 16.750 28.313 -11.785 1.00 90.94 241 ASN A CA 1
ATOM 1792 C C . ASN A 1 241 ? 17.368 29.555 -11.117 1.00 90.94 241 ASN A C 1
ATOM 1794 O O . ASN A 1 241 ? 17.128 29.775 -9.923 1.00 90.94 241 ASN A O 1
ATOM 1798 N N . LYS A 1 242 ? 18.152 30.361 -11.845 1.00 92.19 242 LYS A N 1
ATOM 1799 C CA . LYS A 1 242 ? 18.732 31.623 -11.350 1.00 92.19 242 LYS A CA 1
ATOM 1800 C C . LYS A 1 242 ? 17.670 32.719 -11.261 1.00 92.19 242 LYS A C 1
ATOM 1802 O O . LYS A 1 242 ? 17.576 33.356 -10.210 1.00 92.19 242 LYS A O 1
ATOM 1807 N N . LEU A 1 243 ? 16.855 32.900 -12.301 1.00 91.62 243 LEU A N 1
ATOM 1808 C CA . LEU A 1 243 ? 15.774 33.896 -12.344 1.00 91.62 243 LEU A CA 1
ATOM 1809 C C . LEU A 1 243 ? 14.776 33.689 -11.203 1.00 91.62 243 LEU A C 1
ATOM 1811 O O . LEU A 1 243 ? 14.459 34.618 -10.455 1.00 91.62 243 LEU A O 1
ATOM 1815 N N . ALA A 1 244 ? 14.396 32.436 -10.972 1.00 91.50 244 ALA A N 1
ATOM 1816 C CA . ALA A 1 244 ? 13.432 32.067 -9.950 1.00 91.50 244 ALA A CA 1
ATOM 1817 C C . ALA A 1 244 ? 13.910 32.263 -8.504 1.00 91.50 244 ALA A C 1
ATOM 1819 O O . ALA A 1 244 ? 13.149 32.011 -7.570 1.00 91.50 244 ALA A O 1
ATOM 1820 N N . ARG A 1 245 ? 15.165 32.676 -8.271 1.00 87.44 245 ARG A N 1
ATOM 1821 C CA . ARG A 1 245 ? 15.604 33.132 -6.938 1.00 87.44 245 ARG A CA 1
ATOM 1822 C C . ARG A 1 245 ? 14.951 34.459 -6.559 1.00 87.44 245 ARG A C 1
ATOM 1824 O O . ARG A 1 245 ? 14.651 34.658 -5.384 1.00 87.44 245 ARG A O 1
ATOM 1831 N N . ASN A 1 246 ? 14.731 35.324 -7.548 1.00 89.56 246 ASN A N 1
ATOM 1832 C CA . ASN A 1 246 ? 14.152 36.652 -7.368 1.00 89.56 246 ASN A CA 1
ATOM 1833 C C . ASN A 1 246 ? 12.650 36.650 -7.661 1.00 89.56 246 ASN A C 1
ATOM 1835 O O . ASN A 1 246 ? 11.886 37.220 -6.888 1.00 89.56 246 ASN A O 1
ATOM 1839 N N . ASP A 1 247 ? 12.232 35.971 -8.732 1.00 93.88 247 ASP A N 1
ATOM 1840 C CA . ASP A 1 247 ? 10.828 35.863 -9.129 1.00 93.88 247 ASP A CA 1
ATOM 1841 C C . ASP A 1 247 ? 10.429 34.396 -9.350 1.00 93.88 247 ASP A C 1
ATOM 1843 O O . ASP A 1 247 ? 10.624 33.859 -10.438 1.00 93.88 247 ASP A O 1
ATOM 1847 N N . PRO A 1 248 ? 9.864 33.714 -8.337 1.00 94.12 248 PRO A N 1
ATOM 1848 C CA . PRO A 1 248 ? 9.446 32.318 -8.464 1.00 94.12 248 PRO A CA 1
ATOM 1849 C C . PRO A 1 248 ? 8.331 32.056 -9.491 1.00 94.12 248 PRO A C 1
ATOM 1851 O O . PRO A 1 248 ? 8.079 30.888 -9.802 1.00 94.12 248 PRO A O 1
ATOM 1854 N N . SER A 1 249 ? 7.639 33.092 -9.988 1.00 94.38 249 SER A N 1
ATOM 1855 C CA . SER A 1 249 ? 6.530 32.930 -10.938 1.00 94.38 249 SER A CA 1
ATOM 1856 C C . SER A 1 249 ? 6.998 32.465 -12.320 1.00 94.38 249 SER A C 1
ATOM 1858 O O . SER A 1 249 ? 6.280 31.721 -12.984 1.00 94.38 249 SER A O 1
ATOM 1860 N N . VAL A 1 250 ? 8.245 32.774 -12.694 1.00 95.31 250 VAL A N 1
ATOM 1861 C CA . VAL A 1 250 ? 8.843 32.356 -13.975 1.00 95.31 250 VAL A CA 1
ATOM 1862 C C . VAL A 1 250 ? 8.877 30.832 -14.151 1.00 95.31 250 VAL A C 1
ATOM 1864 O O . VAL A 1 250 ? 8.864 30.336 -15.272 1.00 95.31 250 VAL A O 1
ATOM 1867 N N . LEU A 1 251 ? 8.870 30.063 -13.052 1.00 95.31 251 LEU A N 1
ATOM 1868 C CA . LEU A 1 251 ? 8.933 28.597 -13.104 1.00 95.31 251 LEU A CA 1
ATOM 1869 C C . LEU A 1 251 ? 7.666 27.938 -13.668 1.00 95.31 251 LEU A C 1
ATOM 1871 O O . LEU A 1 251 ? 7.730 26.780 -14.075 1.00 95.31 251 LEU A O 1
ATOM 1875 N N . TYR A 1 252 ? 6.526 28.636 -13.714 1.00 93.19 252 TYR A N 1
ATOM 1876 C CA . TYR A 1 252 ? 5.313 28.088 -14.335 1.00 93.19 252 TYR A CA 1
ATOM 1877 C C . TYR A 1 252 ? 5.487 27.904 -15.849 1.00 93.19 252 TYR A C 1
ATOM 1879 O O . TYR A 1 252 ? 5.056 26.892 -16.410 1.00 93.19 252 TYR A O 1
ATOM 1887 N N . GLU A 1 253 ? 6.167 28.854 -16.490 1.00 92.81 253 GLU A N 1
ATOM 1888 C CA . GLU A 1 253 ? 6.433 28.857 -17.931 1.00 92.81 253 GLU A CA 1
ATOM 1889 C C . GLU A 1 253 ? 7.774 28.198 -18.281 1.00 92.81 253 GLU A C 1
ATOM 1891 O O . GLU A 1 253 ? 7.958 27.749 -19.412 1.00 92.81 253 GLU A O 1
ATOM 1896 N N . ALA A 1 254 ? 8.685 28.081 -17.307 1.00 94.38 254 ALA A N 1
ATOM 1897 C CA . ALA A 1 254 ? 9.986 27.448 -17.482 1.00 94.38 254 ALA A CA 1
ATOM 1898 C C . ALA A 1 254 ? 9.868 26.025 -18.047 1.00 94.38 254 ALA A C 1
ATOM 1900 O O . ALA A 1 254 ? 9.002 25.226 -17.659 1.00 94.38 254 ALA A O 1
ATOM 1901 N N . ARG A 1 255 ? 10.785 25.689 -18.956 1.00 93.75 255 ARG A N 1
ATOM 1902 C CA . ARG A 1 255 ? 10.870 24.350 -19.537 1.00 93.75 255 ARG A CA 1
ATOM 1903 C C . ARG A 1 255 ? 11.599 23.418 -18.575 1.00 93.75 255 ARG A C 1
ATOM 1905 O O . ARG A 1 255 ? 12.684 23.734 -18.093 1.00 93.75 255 ARG A O 1
ATOM 1912 N N . CYS A 1 256 ? 11.022 22.244 -18.348 1.00 94.62 256 CYS A N 1
ATOM 1913 C CA . CYS A 1 256 ? 11.676 21.182 -17.597 1.00 94.62 256 CYS A CA 1
ATOM 1914 C C . CYS A 1 256 ? 12.573 20.332 -18.511 1.00 94.62 256 CYS A C 1
ATOM 1916 O O . CYS A 1 256 ? 12.245 20.056 -19.668 1.00 94.62 256 CYS A O 1
ATOM 1918 N N . GLU A 1 257 ? 13.709 19.904 -17.974 1.00 94.31 257 GLU A N 1
ATOM 1919 C CA . GLU A 1 257 ? 14.729 19.106 -18.641 1.00 94.31 257 GLU A CA 1
ATOM 1920 C C . GLU A 1 257 ? 14.966 17.814 -17.858 1.00 94.31 257 GLU A C 1
ATOM 1922 O O . GLU A 1 257 ? 15.128 17.829 -16.635 1.00 94.31 257 GLU A O 1
ATOM 1927 N N . LYS A 1 258 ? 15.010 16.687 -18.577 1.00 93.88 258 LYS A N 1
ATOM 1928 C CA . LYS A 1 258 ? 15.431 15.406 -18.007 1.00 93.88 258 LYS A CA 1
ATOM 1929 C C . LYS A 1 258 ? 16.953 15.407 -17.875 1.00 93.88 258 LYS A C 1
ATOM 1931 O O . LYS A 1 258 ? 17.664 15.462 -18.878 1.00 93.88 258 LYS A O 1
ATOM 1936 N N . LYS A 1 259 ? 17.451 15.350 -16.643 1.00 94.44 259 LYS A N 1
ATOM 1937 C CA . LYS A 1 259 ? 18.879 15.280 -16.315 1.00 94.44 259 LYS A CA 1
ATOM 1938 C C . LYS A 1 259 ? 19.223 13.877 -15.848 1.00 94.44 259 LYS A C 1
ATOM 1940 O O . LYS A 1 259 ? 18.450 13.247 -15.136 1.00 94.44 259 LYS A O 1
ATOM 1945 N N . LEU A 1 260 ? 20.382 13.380 -16.264 1.00 95.06 260 LEU A N 1
ATOM 1946 C CA . LEU A 1 260 ? 20.836 12.054 -15.863 1.00 95.06 260 LEU A CA 1
ATOM 1947 C C . LEU A 1 260 ? 21.083 12.022 -14.350 1.00 95.06 260 LEU A C 1
ATOM 1949 O O . LEU A 1 260 ? 21.817 12.860 -13.824 1.00 95.06 260 LEU A O 1
ATOM 1953 N N . GLU A 1 261 ? 20.502 11.040 -13.667 1.00 94.81 261 GLU A N 1
ATOM 1954 C CA . GLU A 1 261 ? 20.712 10.847 -12.235 1.00 94.81 261 GLU A CA 1
ATOM 1955 C C . GLU A 1 261 ? 22.181 10.534 -11.932 1.00 94.81 261 GLU A C 1
ATOM 1957 O O . GLU A 1 261 ? 22.836 9.752 -12.634 1.00 94.81 261 GLU A O 1
ATOM 1962 N N . GLU A 1 262 ? 22.708 11.089 -10.837 1.00 92.50 262 GLU A N 1
ATOM 1963 C CA . GLU A 1 262 ? 24.119 10.901 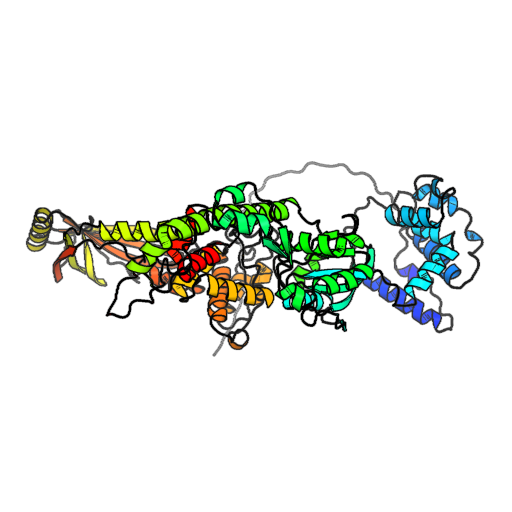-10.475 1.00 92.50 262 GLU A CA 1
ATOM 1964 C C . GLU A 1 262 ? 24.479 9.423 -10.307 1.00 92.50 262 GLU A C 1
ATOM 1966 O O . GLU A 1 262 ? 25.577 8.990 -10.665 1.00 92.50 262 GLU A O 1
ATOM 1971 N N . THR A 1 263 ? 23.565 8.643 -9.727 1.00 90.88 263 THR A N 1
ATOM 1972 C CA . THR A 1 263 ? 23.758 7.208 -9.502 1.00 90.88 263 THR A CA 1
ATOM 1973 C C . THR A 1 263 ? 23.845 6.464 -10.831 1.00 90.88 263 THR A C 1
ATOM 1975 O O . THR A 1 263 ? 24.744 5.642 -11.014 1.00 90.88 263 THR A O 1
ATOM 1978 N N . THR A 1 264 ? 22.974 6.803 -11.779 1.00 92.69 264 THR A N 1
ATOM 1979 C CA . THR A 1 264 ? 22.927 6.236 -13.132 1.00 92.69 264 THR A CA 1
ATOM 1980 C C . THR A 1 264 ? 24.209 6.541 -13.901 1.00 92.69 264 THR A C 1
ATOM 1982 O O . THR A 1 264 ? 24.816 5.624 -14.460 1.00 92.69 264 THR A O 1
ATOM 1985 N N . ALA A 1 265 ? 24.684 7.790 -13.839 1.00 93.81 265 ALA A N 1
ATOM 1986 C CA . ALA A 1 265 ? 25.947 8.219 -14.440 1.00 93.81 265 ALA A CA 1
ATOM 1987 C C . ALA A 1 265 ? 27.156 7.492 -13.824 1.00 93.81 265 ALA A C 1
ATOM 1989 O O . ALA A 1 265 ? 27.971 6.896 -14.528 1.00 93.81 265 ALA A O 1
ATOM 1990 N N . LYS A 1 266 ? 27.258 7.465 -12.486 1.00 95.06 266 LYS A N 1
ATOM 1991 C CA . LYS A 1 266 ? 28.356 6.787 -11.764 1.00 95.06 266 LYS A CA 1
ATOM 1992 C C . LYS A 1 266 ? 28.395 5.285 -12.047 1.00 95.06 266 LYS A C 1
ATOM 1994 O O . LYS A 1 266 ? 29.472 4.686 -12.033 1.00 95.06 266 LYS A O 1
ATOM 1999 N N . LEU A 1 267 ? 27.236 4.665 -12.262 1.00 95.44 267 LEU A N 1
ATOM 2000 C CA . LEU A 1 267 ? 27.107 3.242 -12.569 1.00 95.44 267 LEU A CA 1
ATOM 2001 C C . LEU A 1 267 ? 27.138 2.933 -14.070 1.00 95.44 267 LEU A C 1
ATOM 2003 O O . LEU A 1 267 ? 27.082 1.750 -14.405 1.00 95.44 267 LEU A O 1
ATOM 2007 N N . LYS A 1 268 ? 27.266 3.945 -14.939 1.00 96.69 268 LYS A N 1
ATOM 2008 C CA . LYS A 1 268 ? 27.326 3.813 -16.404 1.00 96.69 268 LYS A CA 1
ATOM 2009 C C . LYS A 1 268 ? 26.187 2.973 -16.988 1.00 96.69 268 LYS A C 1
ATOM 2011 O O . LYS A 1 268 ? 26.407 2.056 -17.778 1.00 96.69 268 LYS A O 1
ATOM 2016 N N . VAL A 1 269 ? 24.971 3.197 -16.491 1.00 96.88 269 VAL A N 1
ATOM 2017 C CA . VAL A 1 269 ? 23.799 2.386 -16.866 1.00 96.88 269 VAL A CA 1
ATOM 2018 C C . VAL A 1 269 ? 23.395 2.659 -18.313 1.00 96.88 269 VAL A C 1
ATOM 2020 O O . VAL A 1 269 ? 23.087 1.720 -19.038 1.00 96.88 269 VAL A O 1
ATOM 2023 N N . VAL A 1 270 ? 23.450 3.922 -18.745 1.00 97.00 270 VAL A N 1
ATOM 2024 C CA . VAL A 1 270 ? 23.093 4.339 -20.111 1.00 97.00 270 VAL A CA 1
ATOM 2025 C C . VAL A 1 270 ? 24.027 3.693 -21.129 1.00 97.00 270 VAL A C 1
ATOM 2027 O O . VAL A 1 270 ? 23.565 3.038 -22.057 1.00 97.00 270 VAL A O 1
ATOM 2030 N N . GLU A 1 271 ? 25.337 3.795 -20.912 1.00 96.62 271 GLU A N 1
ATOM 2031 C CA . GLU A 1 271 ? 26.350 3.222 -21.798 1.00 96.62 271 GLU A CA 1
ATOM 2032 C C . GLU A 1 271 ? 26.251 1.696 -21.852 1.00 96.62 271 GLU A C 1
ATOM 2034 O O . GLU A 1 271 ? 26.417 1.097 -22.911 1.00 96.62 271 GLU A O 1
ATOM 2039 N N . HIS A 1 272 ? 25.938 1.065 -20.717 1.00 97.06 272 HIS A N 1
ATOM 2040 C CA . HIS A 1 272 ? 25.697 -0.375 -20.645 1.00 97.06 272 HIS A CA 1
ATOM 2041 C C . HIS A 1 272 ? 24.474 -0.796 -21.470 1.00 97.06 272 HIS A C 1
ATOM 2043 O O . HIS A 1 272 ? 24.548 -1.779 -22.202 1.00 97.06 272 HIS A O 1
ATOM 2049 N N . LEU A 1 273 ? 23.362 -0.056 -21.404 1.00 97.88 273 LEU A N 1
ATOM 2050 C CA . LEU A 1 273 ? 22.187 -0.339 -22.236 1.00 97.88 273 LEU A CA 1
ATOM 2051 C C . LEU A 1 273 ? 22.471 -0.128 -23.728 1.00 97.88 273 LEU A C 1
ATOM 2053 O O . LEU A 1 273 ? 22.091 -0.981 -24.524 1.00 97.88 273 LEU A O 1
ATOM 2057 N N . GLN A 1 274 ? 23.181 0.944 -24.088 1.00 96.62 274 GLN A N 1
ATOM 2058 C CA . GLN A 1 274 ? 23.566 1.250 -25.473 1.00 96.62 274 GLN A CA 1
ATOM 2059 C C . GLN A 1 274 ? 24.541 0.228 -26.077 1.00 96.62 274 GLN A C 1
ATOM 2061 O O . GLN A 1 274 ? 24.567 0.019 -27.286 1.00 96.62 274 GLN A O 1
ATOM 2066 N N . GLU A 1 275 ? 25.393 -0.405 -25.267 1.00 95.06 275 GLU A N 1
ATOM 2067 C CA . GLU A 1 275 ? 26.249 -1.498 -25.742 1.00 95.06 275 GLU A CA 1
ATOM 2068 C C . GLU A 1 275 ? 25.420 -2.753 -26.039 1.00 95.06 275 GLU A C 1
ATOM 2070 O O . GLU A 1 275 ? 25.605 -3.397 -27.071 1.00 95.06 275 GLU A O 1
ATOM 2075 N N . LEU A 1 276 ? 24.477 -3.081 -25.153 1.00 95.94 276 LEU A N 1
ATOM 2076 C CA . LEU A 1 276 ? 23.613 -4.246 -25.312 1.00 95.94 276 LEU A CA 1
ATOM 2077 C C . LEU A 1 276 ? 22.586 -4.080 -26.436 1.00 95.94 276 LEU A C 1
ATOM 2079 O O . LEU A 1 276 ? 22.237 -5.073 -27.073 1.00 95.94 276 LEU A O 1
ATOM 2083 N N . SER A 1 277 ? 22.095 -2.862 -26.678 1.00 95.75 277 SER A N 1
ATOM 2084 C CA . SER A 1 277 ? 21.118 -2.586 -27.735 1.00 95.75 277 SER A CA 1
ATOM 2085 C C . SER A 1 277 ? 21.691 -2.858 -29.122 1.00 95.75 277 SER A C 1
ATOM 2087 O O . SER A 1 277 ? 21.025 -3.509 -29.918 1.00 95.75 277 SER A O 1
ATOM 2089 N N . LYS A 1 278 ? 22.965 -2.517 -29.357 1.00 92.19 278 LYS A N 1
ATOM 2090 C CA . LYS A 1 278 ? 23.697 -2.827 -30.603 1.00 92.19 278 LYS A CA 1
ATOM 2091 C C . LYS A 1 278 ? 23.792 -4.318 -30.900 1.00 92.19 278 LYS A C 1
ATOM 2093 O O . LYS A 1 278 ? 24.008 -4.719 -32.040 1.00 92.19 278 LYS A O 1
ATOM 2098 N N . GLU A 1 279 ? 23.707 -5.151 -29.866 1.00 91.56 279 GLU A N 1
ATOM 2099 C CA . GLU A 1 279 ? 23.749 -6.597 -30.021 1.00 91.56 279 GLU A CA 1
ATOM 2100 C C . GLU A 1 279 ? 22.375 -7.212 -30.306 1.00 91.56 279 GLU A C 1
ATOM 2102 O O . GLU A 1 279 ? 22.346 -8.378 -30.685 1.00 91.56 279 GLU A O 1
ATOM 2107 N N . ALA A 1 280 ? 21.259 -6.517 -30.077 1.00 94.38 280 ALA A N 1
ATOM 2108 C CA . ALA A 1 280 ? 19.930 -7.121 -30.013 1.00 94.38 280 ALA A CA 1
ATOM 2109 C C . ALA A 1 280 ? 18.998 -6.677 -31.150 1.00 94.38 280 ALA A C 1
ATOM 2111 O O . ALA A 1 280 ? 18.994 -5.529 -31.567 1.00 94.38 280 ALA A O 1
ATOM 2112 N N . GLU A 1 281 ? 18.147 -7.596 -31.604 1.00 93.69 281 GLU A N 1
ATOM 2113 C CA . GLU A 1 281 ? 17.115 -7.337 -32.622 1.00 93.69 281 GLU A CA 1
ATOM 2114 C C . GLU A 1 281 ? 15.764 -6.970 -31.999 1.00 93.69 281 GLU A C 1
ATOM 2116 O O . GLU A 1 281 ? 14.924 -6.337 -32.639 1.00 93.69 281 GLU A O 1
ATOM 2121 N N . TYR A 1 282 ? 15.557 -7.361 -30.739 1.00 97.81 282 TYR A N 1
ATOM 2122 C CA . TYR A 1 282 ? 14.326 -7.139 -29.988 1.00 97.81 282 TYR A CA 1
ATOM 2123 C C . TYR A 1 282 ? 14.615 -6.546 -28.613 1.00 97.81 282 TYR A C 1
ATOM 2125 O O . TYR A 1 282 ? 15.567 -6.958 -27.947 1.00 97.81 282 TYR A O 1
ATOM 2133 N N . LEU A 1 283 ? 13.736 -5.653 -28.161 1.00 98.62 283 LEU A N 1
ATOM 2134 C CA . LEU A 1 283 ? 13.731 -5.096 -26.812 1.00 98.62 283 LEU A CA 1
ATOM 2135 C C . LEU A 1 283 ? 12.465 -5.549 -26.082 1.00 98.62 283 LEU A C 1
ATOM 2137 O O . LEU A 1 283 ? 11.355 -5.363 -26.577 1.00 98.62 283 LEU A O 1
ATOM 2141 N N . VAL A 1 284 ? 12.613 -6.121 -24.890 1.00 98.62 284 VAL A N 1
ATOM 2142 C CA . VAL A 1 284 ? 11.490 -6.499 -24.024 1.00 98.62 284 VAL A CA 1
ATOM 2143 C C . VAL A 1 284 ? 11.634 -5.813 -22.673 1.00 98.62 284 VAL A C 1
ATOM 2145 O O . VAL A 1 284 ? 12.612 -6.011 -21.952 1.00 98.62 284 VAL A O 1
ATOM 2148 N N . LEU A 1 285 ? 10.632 -5.020 -22.319 1.00 98.69 285 LEU A N 1
ATOM 2149 C CA . LEU A 1 285 ? 10.561 -4.309 -21.052 1.00 98.69 285 LEU A CA 1
ATOM 2150 C C . LEU A 1 285 ? 9.949 -5.213 -19.976 1.00 98.69 285 LEU A C 1
ATOM 2152 O O . LEU A 1 285 ? 8.808 -5.659 -20.102 1.00 98.69 285 LEU A O 1
ATOM 2156 N N . TRP A 1 286 ? 10.720 -5.456 -18.921 1.00 98.31 286 TRP A N 1
ATOM 2157 C CA . TRP A 1 286 ? 10.384 -6.254 -17.737 1.00 98.31 286 TRP A CA 1
ATOM 2158 C C . TRP A 1 286 ? 10.403 -5.403 -16.460 1.00 98.31 286 TRP A C 1
ATOM 2160 O O . TRP A 1 286 ? 10.892 -5.812 -15.406 1.00 98.31 286 TRP A O 1
ATOM 2170 N N . LEU A 1 287 ? 9.935 -4.169 -16.578 1.00 98.06 287 LEU A N 1
ATOM 2171 C CA . LEU A 1 287 ? 9.872 -3.221 -15.472 1.00 98.06 287 LEU A CA 1
ATOM 2172 C C . LEU A 1 287 ? 8.644 -3.556 -14.622 1.00 98.06 287 LEU A C 1
ATOM 2174 O O . LEU A 1 287 ? 7.742 -4.252 -15.108 1.00 98.06 287 LEU A O 1
ATOM 2178 N N . ASP A 1 288 ? 8.595 -3.101 -13.372 1.00 96.12 288 ASP A N 1
ATOM 2179 C CA . ASP A 1 288 ? 7.422 -3.358 -12.534 1.00 96.12 288 ASP A CA 1
ATOM 2180 C C . ASP A 1 288 ? 6.162 -2.789 -13.230 1.00 96.12 288 ASP A C 1
ATOM 2182 O O . ASP A 1 288 ? 6.242 -1.827 -13.996 1.00 96.12 288 ASP A O 1
ATOM 2186 N N . CYS A 1 289 ? 5.012 -3.465 -13.130 1.00 95.44 289 CYS A N 1
ATOM 2187 C CA . CYS A 1 289 ? 3.843 -3.161 -13.977 1.00 95.44 289 CYS A CA 1
ATOM 2188 C C . CYS A 1 289 ? 2.931 -2.071 -13.393 1.00 95.44 289 CYS A C 1
ATOM 2190 O O . CYS A 1 289 ? 1.712 -2.198 -13.425 1.00 95.44 289 CYS A O 1
ATOM 2192 N N . ASP A 1 290 ? 3.528 -0.976 -12.925 1.00 94.12 290 ASP A N 1
ATOM 2193 C CA . ASP A 1 290 ? 2.825 0.249 -12.547 1.00 94.12 290 ASP A CA 1
ATOM 2194 C C . ASP A 1 290 ? 3.180 1.427 -13.472 1.00 94.12 290 ASP A C 1
ATOM 2196 O O . ASP A 1 290 ? 3.898 1.287 -14.466 1.00 94.12 290 ASP A O 1
ATOM 2200 N N . ARG A 1 291 ? 2.633 2.610 -13.172 1.00 94.06 291 ARG A N 1
ATOM 2201 C CA . ARG A 1 291 ? 2.862 3.817 -13.978 1.00 94.06 291 ARG A CA 1
ATOM 2202 C C . ARG A 1 291 ? 4.334 4.240 -13.992 1.00 94.06 291 ARG A C 1
ATOM 2204 O O . ARG A 1 291 ? 4.817 4.658 -15.044 1.00 94.06 291 ARG A O 1
ATOM 2211 N N . GLU A 1 292 ? 5.034 4.130 -12.861 1.00 94.62 292 GLU A N 1
ATOM 2212 C CA . GLU A 1 292 ? 6.452 4.501 -12.749 1.00 94.62 292 GLU A CA 1
ATOM 2213 C C . GLU A 1 292 ? 7.320 3.540 -13.570 1.00 94.62 292 GLU A C 1
ATOM 2215 O O . GLU A 1 292 ? 8.126 3.983 -14.388 1.00 94.62 292 GLU A O 1
ATOM 2220 N N . GLY A 1 293 ? 7.085 2.230 -13.463 1.00 96.69 293 GLY A N 1
ATOM 2221 C CA . GLY A 1 293 ? 7.750 1.225 -14.285 1.00 96.69 293 GLY A CA 1
ATOM 2222 C C . GLY A 1 293 ? 7.473 1.409 -15.778 1.00 96.69 293 GLY A C 1
ATOM 2223 O O . GLY A 1 293 ? 8.376 1.248 -16.600 1.00 96.69 293 GLY A O 1
ATOM 2224 N N . GLU A 1 294 ? 6.272 1.842 -16.163 1.00 97.62 294 GLU A N 1
ATOM 2225 C CA . GLU A 1 294 ? 5.993 2.185 -17.558 1.00 97.62 294 GLU A CA 1
ATOM 2226 C C . GLU A 1 294 ? 6.777 3.428 -18.011 1.00 97.62 294 GLU A C 1
ATOM 2228 O O . GLU A 1 294 ? 7.339 3.429 -19.106 1.00 97.62 294 GLU A O 1
ATOM 2233 N N . ASN A 1 295 ? 6.892 4.460 -17.166 1.00 98.25 295 ASN A N 1
ATOM 2234 C CA . ASN A 1 295 ? 7.690 5.656 -17.453 1.00 98.25 295 ASN A CA 1
ATOM 2235 C C . ASN A 1 295 ? 9.186 5.338 -17.613 1.00 98.25 295 ASN A C 1
ATOM 2237 O O . ASN A 1 295 ? 9.778 5.717 -18.627 1.00 98.25 295 ASN A O 1
ATOM 2241 N N . ILE A 1 296 ? 9.760 4.547 -16.702 1.00 98.31 296 ILE A N 1
ATOM 2242 C CA . ILE A 1 296 ? 11.134 4.028 -16.816 1.00 98.31 296 ILE A CA 1
ATOM 2243 C C . ILE A 1 296 ? 11.292 3.233 -18.126 1.00 98.31 296 ILE A C 1
ATOM 2245 O O . ILE A 1 296 ? 12.338 3.285 -18.773 1.00 98.31 296 ILE A O 1
ATOM 2249 N N . GLY A 1 297 ? 10.242 2.545 -18.583 1.00 98.31 297 GLY A N 1
ATOM 2250 C CA . GLY A 1 297 ? 10.238 1.818 -19.852 1.00 98.31 297 GLY A CA 1
ATOM 2251 C C . GLY A 1 297 ? 10.493 2.729 -21.041 1.00 98.31 297 GLY A C 1
ATOM 2252 O O . GLY A 1 297 ? 11.306 2.406 -21.906 1.00 98.31 297 GLY A O 1
ATOM 2253 N N . PHE A 1 298 ? 9.871 3.906 -21.052 1.00 98.25 298 PHE A N 1
ATOM 2254 C CA . PHE A 1 298 ? 10.112 4.914 -22.082 1.00 98.25 298 PHE A CA 1
ATOM 2255 C C . PHE A 1 298 ? 11.475 5.603 -21.945 1.00 98.25 298 PHE A C 1
ATOM 2257 O O . PHE A 1 298 ? 12.043 5.993 -22.966 1.00 98.25 298 PHE A O 1
ATOM 2264 N N . GLU A 1 299 ? 12.056 5.685 -20.743 1.00 98.38 299 GLU A N 1
ATOM 2265 C CA . GLU A 1 299 ? 13.460 6.093 -20.577 1.00 98.38 299 GLU A CA 1
ATOM 2266 C C . GLU A 1 299 ? 14.417 5.077 -21.222 1.00 98.38 299 GLU A C 1
ATOM 2268 O O . GLU A 1 299 ? 15.310 5.466 -21.975 1.00 98.38 299 GLU A O 1
ATOM 2273 N N . VAL A 1 300 ? 14.204 3.774 -20.985 1.00 98.56 300 VAL A N 1
ATOM 2274 C CA . VAL A 1 300 ? 14.982 2.681 -21.604 1.00 98.56 300 VAL A CA 1
ATOM 2275 C C . VAL A 1 300 ? 14.857 2.722 -23.121 1.00 98.56 300 VAL A C 1
ATOM 2277 O O . VAL A 1 300 ? 15.865 2.679 -23.824 1.00 98.56 300 VAL A O 1
ATOM 2280 N N . ILE A 1 301 ? 13.633 2.857 -23.635 1.00 98.31 301 ILE A N 1
ATOM 2281 C CA . ILE A 1 301 ? 13.394 2.995 -25.072 1.00 98.31 301 ILE A CA 1
ATOM 2282 C C . ILE A 1 301 ? 14.140 4.215 -25.631 1.00 98.31 301 ILE A C 1
ATOM 2284 O O . ILE A 1 301 ? 14.745 4.117 -26.694 1.00 98.31 301 ILE A O 1
ATOM 2288 N N . GLY A 1 302 ? 14.108 5.356 -24.933 1.00 97.00 302 GLY A N 1
ATOM 2289 C CA . GLY A 1 302 ? 14.808 6.573 -25.345 1.00 97.00 302 GLY A CA 1
ATOM 2290 C C . GLY A 1 302 ? 16.322 6.384 -25.443 1.00 97.00 302 GLY A C 1
ATOM 2291 O O . GLY A 1 302 ? 16.923 6.797 -26.431 1.00 97.00 302 GLY A O 1
ATOM 2292 N N . VAL A 1 303 ? 16.925 5.707 -24.463 1.00 96.94 303 VAL A N 1
ATOM 2293 C CA . VAL A 1 303 ? 18.366 5.402 -24.440 1.00 96.94 303 VAL A CA 1
ATOM 2294 C C . VAL A 1 303 ? 18.775 4.453 -25.570 1.00 96.94 303 VAL A C 1
ATOM 2296 O O . VAL A 1 303 ? 19.829 4.645 -26.172 1.00 96.94 303 VAL A O 1
ATOM 2299 N N . CYS A 1 304 ? 17.941 3.459 -25.881 1.00 96.69 304 CYS A N 1
ATOM 2300 C CA . CYS A 1 304 ? 18.216 2.453 -26.910 1.00 96.69 304 CYS A CA 1
ATOM 2301 C C . CYS A 1 304 ? 17.675 2.836 -28.304 1.00 96.69 304 CYS A C 1
ATOM 2303 O O . CYS A 1 304 ? 17.671 2.008 -29.214 1.00 96.69 304 CYS A O 1
ATOM 2305 N N . ARG A 1 305 ? 17.175 4.066 -28.487 1.00 94.25 305 ARG A N 1
ATOM 2306 C CA . ARG A 1 305 ? 16.391 4.457 -29.671 1.00 94.25 305 ARG A CA 1
ATOM 2307 C C . ARG A 1 305 ? 17.173 4.390 -30.985 1.00 94.25 305 ARG A C 1
ATOM 2309 O O . ARG A 1 305 ? 16.556 4.170 -32.021 1.00 94.25 305 ARG A O 1
ATOM 2316 N N . GLU A 1 306 ? 18.494 4.565 -30.946 1.00 90.81 306 GLU A N 1
ATOM 2317 C CA . GLU A 1 306 ? 19.355 4.457 -32.134 1.00 90.81 306 GLU A CA 1
ATOM 2318 C C . GLU A 1 306 ? 19.292 3.057 -32.768 1.00 90.81 306 GLU A C 1
ATOM 2320 O O . GLU A 1 306 ? 19.179 2.950 -33.987 1.00 90.81 306 GLU A O 1
ATOM 2325 N N . ASP A 1 307 ? 19.283 2.000 -31.948 1.00 90.44 307 ASP A N 1
ATOM 2326 C CA . ASP A 1 307 ? 19.209 0.605 -32.411 1.00 90.44 307 ASP A CA 1
ATOM 2327 C C . ASP A 1 307 ? 17.757 0.102 -32.551 1.00 90.44 307 ASP A C 1
ATOM 2329 O O . ASP A 1 307 ? 17.488 -0.849 -33.285 1.00 90.44 307 ASP A O 1
ATOM 2333 N N . PHE A 1 308 ? 16.797 0.769 -31.897 1.00 91.25 308 PHE A N 1
ATOM 2334 C CA . PHE A 1 308 ? 15.356 0.492 -31.998 1.00 91.25 308 PHE A CA 1
ATOM 2335 C C . PHE A 1 308 ? 14.574 1.710 -32.532 1.00 91.25 308 PHE A C 1
ATOM 2337 O O . PHE A 1 308 ? 13.760 2.300 -31.805 1.00 91.25 308 PHE A O 1
ATOM 2344 N N . PRO A 1 309 ? 14.786 2.107 -33.804 1.00 78.25 309 PRO A N 1
ATOM 2345 C CA . PRO A 1 309 ? 14.223 3.339 -34.364 1.00 78.25 309 PRO A CA 1
ATOM 2346 C C . PRO A 1 309 ? 12.693 3.311 -34.476 1.00 78.25 309 PRO A C 1
ATOM 2348 O O . PRO A 1 309 ? 12.058 4.365 -34.487 1.00 78.25 309 PRO A O 1
ATOM 2351 N N . THR A 1 310 ? 12.094 2.118 -34.534 1.00 88.62 310 THR A N 1
ATOM 2352 C CA . THR A 1 310 ? 10.643 1.906 -34.551 1.00 88.62 310 THR A CA 1
ATOM 2353 C C . THR A 1 310 ? 10.207 1.053 -33.361 1.00 88.62 310 THR A C 1
ATOM 2355 O O . THR A 1 310 ? 10.984 0.280 -32.800 1.00 88.62 310 THR A O 1
ATOM 2358 N N . ASP A 1 311 ? 8.932 1.161 -32.984 1.00 90.44 311 ASP A N 1
ATOM 2359 C CA . ASP A 1 311 ? 8.375 0.401 -31.859 1.00 90.44 311 ASP A CA 1
ATOM 2360 C C . ASP A 1 311 ? 8.004 -1.055 -32.240 1.00 90.44 311 ASP A C 1
ATOM 2362 O O . ASP A 1 311 ? 7.530 -1.821 -31.400 1.00 90.44 311 ASP A O 1
ATOM 2366 N N . GLU A 1 312 ? 8.236 -1.479 -33.492 1.00 89.00 312 GLU A N 1
ATOM 2367 C CA . GLU A 1 312 ? 7.842 -2.801 -34.012 1.00 89.00 312 GLU A CA 1
ATOM 2368 C C . GLU A 1 312 ? 8.467 -3.960 -33.226 1.00 89.00 312 GLU A C 1
ATOM 2370 O O . GLU A 1 312 ? 7.785 -4.943 -32.912 1.00 89.00 312 GLU A O 1
ATOM 2375 N N . ASN A 1 313 ? 9.735 -3.806 -32.837 1.00 94.19 313 ASN A N 1
ATOM 2376 C CA . ASN A 1 313 ? 10.511 -4.805 -32.102 1.00 94.19 313 ASN A CA 1
ATOM 2377 C C . ASN A 1 313 ? 10.582 -4.536 -30.589 1.00 94.19 313 ASN A C 1
ATOM 2379 O O . ASN A 1 313 ? 11.369 -5.179 -29.890 1.00 94.19 313 ASN A O 1
ATOM 2383 N N . ILE A 1 314 ? 9.753 -3.617 -30.081 1.00 98.06 314 ILE A N 1
ATOM 2384 C CA . ILE A 1 314 ? 9.687 -3.256 -28.663 1.00 98.06 314 ILE A CA 1
ATOM 2385 C C . ILE A 1 314 ? 8.437 -3.869 -28.029 1.00 98.06 314 ILE A C 1
ATOM 2387 O O . ILE A 1 314 ? 7.303 -3.588 -28.424 1.00 98.06 314 ILE A O 1
ATOM 2391 N N . TYR A 1 315 ? 8.644 -4.698 -27.015 1.00 98.44 315 TYR A N 1
ATOM 2392 C CA . TYR A 1 315 ? 7.599 -5.456 -26.335 1.00 98.44 315 TYR A CA 1
ATOM 2393 C C . TYR A 1 315 ? 7.567 -5.146 -24.840 1.00 98.44 315 TYR A C 1
ATOM 2395 O O . TYR A 1 315 ? 8.568 -4.746 -24.247 1.00 98.44 315 TYR A O 1
ATOM 2403 N N . ARG A 1 316 ? 6.412 -5.380 -24.215 1.00 98.12 316 ARG A N 1
ATOM 2404 C CA . ARG A 1 316 ? 6.184 -5.192 -22.779 1.00 98.12 316 ARG A CA 1
ATOM 2405 C C . ARG A 1 316 ? 5.708 -6.495 -22.142 1.00 98.12 316 ARG A C 1
ATOM 2407 O O . ARG A 1 316 ? 4.652 -7.009 -22.508 1.00 98.12 316 ARG A O 1
ATOM 2414 N N . ALA A 1 317 ? 6.475 -7.026 -21.193 1.00 97.88 317 ALA A N 1
ATOM 2415 C CA . ALA A 1 317 ? 6.053 -8.161 -20.374 1.00 97.88 317 ALA A CA 1
ATOM 2416 C C . ALA A 1 317 ? 5.118 -7.681 -19.258 1.00 97.88 317 ALA A C 1
ATOM 2418 O O . ALA A 1 317 ? 5.418 -6.678 -18.620 1.00 97.88 317 ALA A O 1
ATOM 2419 N N . GLN A 1 318 ? 4.007 -8.381 -19.014 1.00 95.56 318 GLN A N 1
ATOM 2420 C CA . GLN A 1 318 ? 3.036 -8.035 -17.967 1.00 95.56 318 GLN A CA 1
ATOM 2421 C C . GLN A 1 318 ? 2.967 -9.131 -16.904 1.00 95.56 318 GLN A C 1
ATOM 2423 O O . GLN A 1 318 ? 2.585 -10.270 -17.194 1.00 95.56 318 GLN A O 1
ATOM 2428 N N . PHE A 1 319 ? 3.309 -8.781 -15.668 1.00 94.62 319 PHE A N 1
ATOM 2429 C CA . PHE A 1 319 ? 3.397 -9.709 -14.545 1.00 94.62 319 PHE A CA 1
ATOM 2430 C C . PHE A 1 319 ? 3.019 -9.032 -13.226 1.00 94.62 319 PHE A C 1
ATOM 2432 O O . PHE A 1 319 ? 3.186 -7.828 -13.056 1.00 94.62 319 PHE A O 1
ATOM 2439 N N . SER A 1 320 ? 2.511 -9.827 -12.285 1.00 94.31 320 SER A N 1
ATOM 2440 C CA . SER A 1 320 ? 2.121 -9.374 -10.941 1.00 94.31 320 SER A CA 1
ATOM 2441 C C . SER A 1 320 ? 2.875 -10.079 -9.812 1.00 94.31 320 SER A C 1
ATOM 2443 O O . SER A 1 320 ? 2.619 -9.814 -8.642 1.00 94.31 320 SER A O 1
ATOM 2445 N N . ALA A 1 321 ? 3.786 -10.997 -10.134 1.00 93.44 321 ALA A N 1
ATOM 2446 C CA . ALA A 1 321 ? 4.616 -11.723 -9.179 1.00 93.44 321 ALA A CA 1
ATOM 2447 C C . ALA A 1 321 ? 5.898 -12.217 -9.860 1.00 93.44 321 ALA A C 1
ATOM 2449 O O . ALA A 1 321 ? 5.921 -12.411 -11.070 1.00 93.44 321 ALA A O 1
ATOM 2450 N N . LEU A 1 322 ? 6.953 -12.476 -9.086 1.00 92.75 322 LEU A N 1
ATOM 2451 C CA . LEU A 1 322 ? 8.217 -13.025 -9.593 1.00 92.75 322 LEU A CA 1
ATOM 2452 C C . LEU A 1 322 ? 8.306 -14.542 -9.359 1.00 92.75 322 LEU A C 1
ATOM 2454 O O . LEU A 1 322 ? 9.228 -15.028 -8.703 1.00 92.75 322 LEU A O 1
ATOM 2458 N N . THR A 1 323 ? 7.318 -15.287 -9.863 1.00 90.00 323 THR A N 1
ATOM 2459 C CA . THR A 1 323 ? 7.276 -16.760 -9.816 1.00 90.00 323 THR A CA 1
ATOM 2460 C C . THR A 1 323 ? 7.526 -17.372 -11.192 1.00 90.00 323 THR A C 1
ATOM 2462 O O . THR A 1 323 ? 7.270 -16.741 -12.215 1.00 90.00 323 THR A O 1
ATOM 2465 N N . GLU A 1 324 ? 7.971 -18.629 -11.240 1.00 89.38 324 GLU A N 1
ATOM 2466 C CA . GLU A 1 324 ? 8.236 -19.341 -12.499 1.00 89.38 324 GLU A CA 1
ATOM 2467 C C . GLU A 1 324 ? 7.015 -19.370 -13.430 1.00 89.38 324 GLU A C 1
ATOM 2469 O O . GLU A 1 324 ? 7.126 -19.075 -14.625 1.00 89.38 324 GLU A O 1
ATOM 2474 N N . SER A 1 325 ? 5.838 -19.669 -12.872 1.00 88.38 325 SER A N 1
ATOM 2475 C CA . SER A 1 325 ? 4.574 -19.699 -13.610 1.00 88.38 325 SER A CA 1
ATOM 2476 C C . SER A 1 325 ? 4.233 -18.339 -14.219 1.00 88.38 325 SER A C 1
ATOM 2478 O O . SER A 1 325 ? 3.862 -18.262 -15.391 1.00 88.38 325 SER A O 1
ATOM 2480 N N . GLU A 1 326 ? 4.409 -17.267 -13.449 1.00 91.00 326 GLU A N 1
ATOM 2481 C CA . GLU A 1 326 ? 4.076 -15.910 -13.862 1.00 91.00 326 GLU A CA 1
ATOM 2482 C C . GLU A 1 326 ? 5.066 -15.369 -14.898 1.00 91.00 326 GLU A C 1
ATOM 2484 O O . GLU A 1 326 ? 4.646 -14.791 -15.896 1.00 91.00 326 GLU A O 1
ATOM 2489 N N . MET A 1 327 ? 6.370 -15.614 -14.728 1.00 92.38 327 MET A N 1
ATOM 2490 C CA . MET A 1 327 ? 7.388 -15.207 -15.707 1.00 92.38 327 MET A CA 1
ATOM 2491 C C . MET A 1 327 ? 7.203 -15.939 -17.037 1.00 92.38 327 MET A C 1
ATOM 2493 O O . MET A 1 327 ? 7.260 -15.326 -18.103 1.00 92.38 327 MET A O 1
ATOM 2497 N N . THR A 1 328 ? 6.921 -17.243 -16.990 1.00 90.88 328 THR A N 1
ATOM 2498 C CA . THR A 1 328 ? 6.666 -18.037 -18.200 1.00 90.88 328 THR A CA 1
ATOM 2499 C C . THR A 1 328 ? 5.416 -17.545 -18.928 1.00 90.88 328 THR A C 1
ATOM 2501 O O . THR A 1 328 ? 5.436 -17.396 -20.151 1.00 90.88 328 THR A O 1
ATOM 2504 N N . ARG A 1 329 ? 4.345 -17.233 -18.183 1.00 91.56 329 ARG A N 1
ATOM 2505 C CA . ARG A 1 329 ? 3.116 -16.634 -18.721 1.00 91.56 329 ARG A CA 1
ATOM 2506 C C . ARG A 1 329 ? 3.378 -15.253 -19.326 1.00 91.56 329 ARG A C 1
ATOM 2508 O O . ARG A 1 329 ? 2.898 -14.966 -20.415 1.00 91.56 329 ARG A O 1
ATOM 2515 N N . ALA A 1 330 ? 4.152 -14.405 -18.653 1.00 93.88 330 ALA A N 1
ATOM 2516 C CA . ALA A 1 330 ? 4.435 -13.042 -19.099 1.00 93.88 330 ALA A CA 1
ATOM 2517 C C . ALA A 1 330 ? 5.259 -12.984 -20.397 1.00 93.88 330 ALA A C 1
ATOM 2519 O O . ALA A 1 330 ? 5.186 -11.992 -21.117 1.00 93.88 330 ALA A O 1
ATOM 2520 N N . LEU A 1 331 ? 6.008 -14.044 -20.724 1.00 91.75 331 LEU A N 1
ATOM 2521 C CA . LEU A 1 331 ? 6.719 -14.162 -21.998 1.00 91.75 331 LEU A CA 1
ATOM 2522 C C . LEU A 1 331 ? 5.778 -14.499 -23.175 1.00 91.75 331 LEU A C 1
ATOM 2524 O O . LEU A 1 331 ? 6.179 -14.345 -24.331 1.00 91.75 331 LEU A O 1
ATOM 2528 N N . ASN A 1 332 ? 4.545 -14.962 -22.917 1.00 88.00 332 ASN A N 1
ATOM 2529 C CA . ASN A 1 332 ? 3.582 -15.308 -23.962 1.00 88.00 332 ASN A CA 1
ATOM 2530 C C . ASN A 1 332 ? 2.101 -15.215 -23.506 1.00 88.00 332 ASN A C 1
ATOM 2532 O O . ASN A 1 332 ? 1.635 -16.118 -22.803 1.00 88.00 332 ASN A O 1
ATOM 2536 N N . PRO A 1 333 ? 1.317 -14.226 -23.983 1.00 90.69 333 PRO A N 1
ATOM 2537 C CA . PRO A 1 333 ? 1.674 -13.205 -24.973 1.00 90.69 333 PRO A CA 1
ATOM 2538 C C . PRO A 1 333 ? 2.398 -11.998 -24.357 1.00 90.69 333 PRO A C 1
ATOM 2540 O O . PRO A 1 333 ? 2.109 -11.590 -23.236 1.00 90.69 333 PRO A O 1
ATOM 2543 N N . LEU A 1 334 ? 3.298 -11.389 -25.134 1.00 95.88 334 LEU A N 1
ATOM 2544 C CA . LEU A 1 334 ? 3.873 -10.080 -24.818 1.00 95.88 334 LEU A CA 1
ATOM 2545 C C . LEU A 1 334 ? 2.960 -8.955 -25.320 1.00 95.88 334 LEU A C 1
ATOM 2547 O O . LEU A 1 334 ? 2.416 -9.033 -26.422 1.00 95.88 334 LEU A O 1
ATOM 2551 N N . GLY A 1 335 ? 2.832 -7.899 -24.520 1.00 96.06 335 GLY A N 1
ATOM 2552 C CA . GLY A 1 335 ? 2.107 -6.681 -24.870 1.00 96.06 335 GLY A CA 1
ATOM 2553 C C . GLY A 1 335 ? 2.992 -5.623 -25.534 1.00 96.06 335 GLY A C 1
ATOM 2554 O O . GLY A 1 335 ? 4.135 -5.876 -25.928 1.00 96.06 335 GLY A O 1
ATOM 2555 N N . ARG A 1 336 ? 2.457 -4.403 -25.625 1.00 97.12 336 ARG A N 1
ATOM 2556 C CA . ARG A 1 336 ? 3.165 -3.196 -26.079 1.00 97.12 336 ARG A CA 1
ATOM 2557 C C . ARG A 1 336 ? 3.244 -2.174 -24.939 1.00 97.12 336 ARG A C 1
ATOM 2559 O O . ARG A 1 336 ? 2.318 -2.140 -24.128 1.00 97.12 336 ARG A O 1
ATOM 2566 N N . PRO A 1 337 ? 4.314 -1.364 -24.869 1.00 97.56 337 PRO A N 1
ATOM 2567 C CA . PRO A 1 337 ? 4.428 -0.325 -23.852 1.00 97.56 337 PRO A CA 1
ATOM 2568 C C . PRO A 1 337 ? 3.349 0.754 -24.022 1.00 97.56 337 PRO A C 1
ATOM 2570 O O . PRO A 1 337 ? 3.033 1.167 -25.140 1.00 97.56 337 PRO A O 1
ATOM 2573 N N . ASN A 1 338 ? 2.792 1.233 -22.913 1.00 97.19 338 ASN A N 1
ATOM 2574 C CA . ASN A 1 338 ? 1.719 2.220 -22.887 1.00 97.19 338 ASN A CA 1
ATOM 2575 C C . ASN A 1 338 ? 2.262 3.640 -22.673 1.00 97.19 338 ASN A C 1
ATOM 2577 O O . ASN A 1 338 ? 2.515 4.083 -21.550 1.00 97.19 338 ASN A O 1
ATOM 2581 N N . LYS A 1 339 ? 2.371 4.397 -23.769 1.00 96.50 339 LYS A N 1
ATOM 2582 C CA . LYS A 1 339 ? 2.883 5.775 -23.743 1.00 96.50 339 LYS A CA 1
ATOM 2583 C C . LYS A 1 339 ? 2.045 6.717 -22.881 1.00 96.50 339 LYS A C 1
ATOM 2585 O O . LYS A 1 339 ? 2.599 7.621 -22.268 1.00 96.50 339 LYS A O 1
ATOM 2590 N N . TYR A 1 340 ? 0.733 6.509 -22.797 1.00 97.44 340 TYR A N 1
ATOM 2591 C CA . TYR A 1 340 ? -0.142 7.390 -22.022 1.00 97.44 340 TYR A CA 1
ATOM 2592 C C . TYR A 1 340 ? 0.079 7.251 -20.513 1.00 97.44 340 TYR A C 1
ATOM 2594 O O . TYR A 1 340 ? 0.015 8.250 -19.802 1.00 97.44 340 TYR A O 1
ATOM 2602 N N . MET A 1 341 ? 0.408 6.048 -20.027 1.00 95.19 341 MET A N 1
ATOM 2603 C CA . MET A 1 341 ? 0.800 5.846 -18.625 1.00 95.19 341 MET A CA 1
ATOM 2604 C C . MET A 1 341 ? 2.117 6.560 -18.309 1.00 95.19 341 MET A C 1
ATOM 2606 O O . MET A 1 341 ? 2.199 7.273 -17.312 1.00 95.19 341 MET A O 1
ATOM 2610 N N . SER A 1 342 ? 3.112 6.452 -19.196 1.00 97.00 342 SER A N 1
ATOM 2611 C CA . SER A 1 342 ? 4.374 7.189 -19.057 1.00 97.00 342 SER A CA 1
ATOM 2612 C C . SER A 1 342 ? 4.162 8.707 -19.073 1.00 97.00 342 SER A C 1
ATOM 2614 O O . SER A 1 342 ? 4.693 9.395 -18.202 1.00 97.00 342 SER A O 1
ATOM 2616 N N . MET A 1 343 ? 3.337 9.225 -19.989 1.00 97.56 343 MET A N 1
ATOM 2617 C CA . MET A 1 343 ? 3.015 10.655 -20.069 1.00 97.56 343 MET A CA 1
ATOM 2618 C C . MET A 1 343 ? 2.285 11.170 -18.822 1.00 97.56 343 MET A C 1
ATOM 2620 O O . MET A 1 343 ? 2.482 12.321 -18.442 1.00 97.56 343 MET A O 1
ATOM 2624 N N . ALA A 1 344 ? 1.459 10.344 -18.172 1.00 96.19 344 ALA A N 1
ATOM 2625 C CA . ALA A 1 344 ? 0.812 10.717 -16.915 1.00 96.19 344 ALA A CA 1
ATOM 2626 C C . ALA A 1 344 ? 1.836 10.920 -15.784 1.00 96.19 344 ALA A C 1
ATOM 2628 O O . ALA A 1 344 ? 1.707 11.866 -15.007 1.00 96.19 344 ALA A O 1
ATOM 2629 N N . VAL A 1 345 ? 2.878 10.081 -15.723 1.00 96.06 345 VAL A N 1
ATOM 2630 C CA . VAL A 1 345 ? 3.996 10.265 -14.782 1.00 96.06 345 VAL A CA 1
ATOM 2631 C C . VAL A 1 345 ? 4.787 11.526 -15.108 1.00 96.06 345 VAL A C 1
ATOM 2633 O O . VAL A 1 345 ? 5.029 12.320 -14.204 1.00 96.06 345 VAL A O 1
ATOM 2636 N N . ASP A 1 346 ? 5.129 11.755 -16.381 1.00 96.50 346 ASP A N 1
ATOM 2637 C CA . ASP A 1 346 ? 5.847 12.970 -16.797 1.00 96.50 346 ASP A CA 1
ATOM 2638 C C . ASP A 1 346 ? 5.055 14.236 -16.412 1.00 96.50 346 ASP A C 1
ATOM 2640 O O . ASP A 1 346 ? 5.612 15.169 -15.832 1.00 96.50 346 ASP A O 1
ATOM 2644 N N . ALA A 1 347 ? 3.738 14.245 -16.654 1.00 96.56 347 ALA A N 1
ATOM 2645 C CA . ALA A 1 347 ? 2.861 15.352 -16.275 1.00 96.56 347 ALA A CA 1
ATOM 2646 C C . ALA A 1 347 ? 2.832 15.572 -14.754 1.00 96.56 347 ALA A C 1
ATOM 2648 O O . ALA A 1 347 ? 2.954 16.708 -14.295 1.00 96.56 347 ALA A O 1
ATOM 2649 N N . ARG A 1 348 ? 2.719 14.494 -13.963 1.00 95.69 348 ARG A N 1
ATOM 2650 C CA . ARG A 1 348 ? 2.769 14.567 -12.496 1.00 95.69 348 ARG A CA 1
ATOM 2651 C C . ARG A 1 348 ? 4.104 15.143 -12.018 1.00 95.69 348 ARG A C 1
ATOM 2653 O O . ARG A 1 348 ? 4.103 16.060 -11.202 1.00 95.69 348 ARG A O 1
ATOM 2660 N N . GLN A 1 349 ? 5.225 14.637 -12.532 1.00 95.31 349 GLN A N 1
ATOM 2661 C CA . GLN A 1 349 ? 6.567 15.104 -12.174 1.00 95.31 349 GLN A CA 1
ATOM 2662 C C . GLN A 1 349 ? 6.757 16.592 -12.505 1.00 95.31 349 GLN A C 1
ATOM 2664 O O . GLN A 1 349 ? 7.276 17.337 -11.673 1.00 95.31 349 GLN A O 1
ATOM 2669 N N . GLU A 1 350 ? 6.300 17.045 -13.677 1.00 96.50 350 GLU A N 1
ATOM 2670 C CA . GLU A 1 350 ? 6.366 18.457 -14.069 1.00 96.50 350 GLU A CA 1
ATOM 2671 C C . GLU A 1 350 ? 5.496 19.343 -13.166 1.00 96.50 350 GLU A C 1
ATOM 2673 O O . GLU A 1 350 ? 5.965 20.375 -12.682 1.00 96.50 350 GLU A O 1
ATOM 2678 N N . MET A 1 351 ? 4.255 18.934 -12.881 1.00 95.62 351 MET A N 1
ATOM 2679 C CA . MET A 1 351 ? 3.359 19.671 -11.983 1.00 95.62 351 MET A CA 1
ATOM 2680 C C . MET A 1 351 ? 3.931 19.773 -10.565 1.00 95.62 351 MET A C 1
ATOM 2682 O O . MET A 1 351 ? 3.958 20.865 -9.991 1.00 95.62 351 MET A O 1
ATOM 2686 N N . ASP A 1 352 ? 4.415 18.658 -10.014 1.00 95.00 352 ASP A N 1
ATOM 2687 C CA . ASP A 1 352 ? 5.024 18.605 -8.684 1.00 95.00 352 ASP A CA 1
ATOM 2688 C C . ASP A 1 352 ? 6.262 19.509 -8.605 1.00 95.00 352 ASP A C 1
ATOM 2690 O O . ASP A 1 352 ? 6.420 20.249 -7.629 1.00 95.00 352 ASP A O 1
ATOM 2694 N N . LEU A 1 353 ? 7.111 19.502 -9.640 1.00 96.06 353 LEU A N 1
ATOM 2695 C CA . LEU A 1 353 ? 8.311 20.335 -9.709 1.00 96.06 353 LEU A CA 1
ATOM 2696 C C . LEU A 1 353 ? 7.959 21.825 -9.814 1.00 96.06 353 LEU A C 1
ATOM 2698 O O . LEU A 1 353 ? 8.458 22.625 -9.021 1.00 96.06 353 LEU A O 1
ATOM 2702 N N . LYS A 1 354 ? 7.087 22.207 -10.754 1.00 96.44 354 LYS A N 1
ATOM 2703 C CA . LYS A 1 354 ? 6.688 23.606 -10.982 1.00 96.44 354 LYS A CA 1
ATOM 2704 C C . LYS A 1 354 ? 6.001 24.204 -9.770 1.00 96.44 354 LYS A C 1
ATOM 2706 O O . LYS A 1 354 ? 6.500 25.165 -9.185 1.00 96.44 354 LYS A O 1
ATOM 2711 N N . ILE A 1 355 ? 4.902 23.594 -9.337 1.00 96.50 355 ILE A N 1
ATOM 2712 C CA . ILE A 1 355 ? 4.120 24.093 -8.203 1.00 96.50 355 ILE A CA 1
ATOM 2713 C C . ILE A 1 355 ? 4.971 24.030 -6.928 1.00 96.50 355 ILE A C 1
ATOM 2715 O O . ILE A 1 355 ? 5.043 25.004 -6.172 1.00 96.50 355 ILE A O 1
ATOM 2719 N N . GLY A 1 356 ? 5.662 22.909 -6.701 1.00 95.69 356 GLY A N 1
ATOM 2720 C CA . GLY A 1 356 ? 6.501 22.706 -5.526 1.00 95.69 356 GLY A CA 1
ATOM 2721 C C . GLY A 1 356 ? 7.614 23.745 -5.420 1.00 95.69 356 GLY A C 1
ATOM 2722 O O . GLY A 1 356 ? 7.730 24.415 -4.390 1.00 95.69 356 GLY A O 1
ATOM 2723 N N . CYS A 1 357 ? 8.414 23.938 -6.472 1.00 95.69 357 CYS A N 1
ATOM 2724 C CA . CYS A 1 357 ? 9.516 24.898 -6.454 1.00 95.69 357 CYS A CA 1
ATOM 2725 C C . CYS A 1 357 ? 9.041 26.351 -6.389 1.00 95.69 357 CYS A C 1
ATOM 2727 O O . CYS A 1 357 ? 9.618 27.109 -5.605 1.00 95.69 357 CYS A O 1
ATOM 2729 N N . SER A 1 358 ? 8.004 26.742 -7.139 1.00 96.00 358 SER A N 1
ATOM 2730 C CA . SER A 1 358 ? 7.476 28.114 -7.107 1.00 96.00 358 SER A CA 1
ATOM 2731 C C . SER A 1 358 ? 7.038 28.513 -5.701 1.00 96.00 358 SER A C 1
ATOM 2733 O O . SER A 1 358 ? 7.536 29.499 -5.151 1.00 96.00 358 SER A O 1
ATOM 2735 N N . PHE A 1 359 ? 6.164 27.719 -5.073 1.00 96.06 359 PHE A N 1
ATOM 2736 C CA . PHE A 1 359 ? 5.675 28.033 -3.731 1.00 96.06 359 PHE A CA 1
ATOM 2737 C C . PHE A 1 359 ? 6.756 27.864 -2.662 1.00 96.06 359 PHE A C 1
ATOM 2739 O O . PHE A 1 359 ? 6.849 28.696 -1.764 1.00 96.06 359 PHE A O 1
ATOM 2746 N N . THR A 1 360 ? 7.624 26.853 -2.769 1.00 95.50 360 THR A N 1
ATOM 2747 C CA . THR A 1 360 ? 8.744 26.678 -1.828 1.00 95.50 360 THR A CA 1
ATOM 2748 C C . THR A 1 360 ? 9.662 27.897 -1.818 1.00 95.50 360 THR A C 1
ATOM 2750 O O . THR A 1 360 ? 10.025 28.388 -0.747 1.00 95.50 360 THR A O 1
ATOM 2753 N N . ARG A 1 361 ? 10.039 28.420 -2.992 1.00 94.69 361 ARG A N 1
ATOM 2754 C CA . ARG A 1 361 ? 10.903 29.606 -3.088 1.00 94.69 361 ARG A CA 1
ATOM 2755 C C . ARG A 1 361 ? 10.196 30.853 -2.580 1.00 94.69 361 ARG A C 1
ATOM 2757 O O . ARG A 1 361 ? 10.796 31.592 -1.808 1.00 94.69 361 ARG A O 1
ATOM 2764 N N . LEU A 1 362 ? 8.925 31.045 -2.935 1.00 94.56 362 LEU A N 1
ATOM 2765 C CA . LEU A 1 362 ? 8.114 32.158 -2.439 1.00 94.56 362 LEU A CA 1
ATOM 2766 C C . LEU A 1 362 ? 8.046 32.167 -0.904 1.00 94.56 362 LEU A C 1
ATOM 2768 O O . LEU A 1 362 ? 8.426 33.154 -0.274 1.00 94.56 362 LEU A O 1
ATOM 2772 N N . LEU A 1 363 ? 7.626 31.050 -0.302 1.00 93.56 363 LEU A N 1
ATOM 2773 C CA . LEU A 1 363 ? 7.493 30.913 1.150 1.00 93.56 363 LEU A CA 1
ATOM 2774 C C . LEU A 1 363 ? 8.842 31.053 1.852 1.00 93.56 363 LEU A C 1
ATOM 2776 O O . LEU A 1 363 ? 8.944 31.734 2.868 1.00 93.56 363 LEU A O 1
ATOM 2780 N N . THR A 1 364 ? 9.897 30.450 1.302 1.00 93.00 364 THR A N 1
ATOM 2781 C CA . THR A 1 364 ? 11.242 30.558 1.876 1.00 93.00 364 THR A CA 1
ATOM 2782 C C . THR A 1 364 ? 11.750 32.002 1.822 1.00 93.00 364 THR A C 1
ATOM 2784 O O . THR A 1 364 ? 12.238 32.503 2.832 1.00 93.00 364 THR A O 1
ATOM 2787 N N . ASN A 1 365 ? 11.584 32.706 0.699 1.00 91.81 365 ASN A N 1
ATOM 2788 C CA . ASN A 1 365 ? 12.012 34.100 0.560 1.00 91.81 365 ASN A CA 1
ATOM 2789 C C . ASN A 1 365 ? 11.262 35.036 1.520 1.00 91.81 365 ASN A C 1
ATOM 2791 O O . ASN A 1 365 ? 11.863 35.959 2.068 1.00 91.81 365 ASN A O 1
ATOM 2795 N N . GLN A 1 366 ? 9.967 34.798 1.741 1.00 92.06 366 GLN A N 1
ATOM 2796 C CA . GLN A 1 366 ? 9.122 35.687 2.541 1.00 92.06 366 GLN A CA 1
ATOM 2797 C C . GLN A 1 366 ? 9.125 35.367 4.041 1.00 92.06 366 GLN A C 1
ATOM 2799 O O . GLN A 1 366 ? 9.096 36.283 4.861 1.00 92.06 366 GLN A O 1
ATOM 2804 N N . LEU A 1 367 ? 9.147 34.086 4.419 1.00 91.81 367 LEU A N 1
ATOM 2805 C CA . LEU A 1 367 ? 8.819 33.655 5.784 1.00 91.81 367 LEU A CA 1
ATOM 2806 C C . LEU A 1 367 ? 10.008 33.067 6.553 1.00 91.81 367 LEU A C 1
ATOM 2808 O O . LEU A 1 367 ? 9.963 33.023 7.784 1.00 91.81 367 LEU A O 1
ATOM 2812 N N . LEU A 1 368 ? 11.096 32.657 5.882 1.00 91.12 368 LEU A N 1
ATOM 2813 C CA . LEU A 1 368 ? 12.183 31.898 6.520 1.00 91.12 368 LEU A CA 1
ATOM 2814 C C . LEU A 1 368 ? 12.783 32.612 7.737 1.00 91.12 368 LEU A C 1
ATOM 2816 O O . LEU A 1 368 ? 13.013 31.975 8.763 1.00 91.12 368 LEU A O 1
ATOM 2820 N N . SER A 1 369 ? 13.030 33.920 7.643 1.00 90.19 369 SER A N 1
ATOM 2821 C CA . SER A 1 369 ? 13.611 34.698 8.745 1.00 90.19 369 SER A CA 1
ATOM 2822 C C . SER A 1 369 ? 12.712 34.703 9.984 1.00 90.19 369 SER A C 1
ATOM 2824 O O . SER A 1 369 ? 13.204 34.494 11.092 1.00 90.19 369 SER A O 1
ATOM 2826 N N . GLY A 1 370 ? 11.399 34.873 9.801 1.00 89.12 370 GLY A N 1
ATOM 2827 C CA . GLY A 1 370 ? 10.424 34.821 10.894 1.00 89.12 370 GLY A CA 1
ATOM 2828 C C . GLY A 1 370 ? 10.293 33.414 11.481 1.00 89.12 370 GLY A C 1
ATOM 2829 O O . GLY A 1 370 ? 10.368 33.236 12.698 1.00 89.12 370 GLY A O 1
ATOM 2830 N N . CYS A 1 371 ? 10.200 32.392 10.627 1.00 87.06 371 CYS A N 1
ATOM 2831 C CA . CYS A 1 371 ? 10.107 30.999 11.068 1.00 87.06 371 CYS A CA 1
ATOM 2832 C C . CYS A 1 371 ? 11.373 30.535 11.809 1.00 87.06 371 CYS A C 1
ATOM 2834 O O . CYS A 1 371 ? 11.269 29.806 12.793 1.00 87.06 371 CYS A O 1
ATOM 2836 N N . LYS A 1 372 ? 12.569 30.999 11.418 1.00 88.31 372 LYS A N 1
ATOM 2837 C CA . LYS A 1 372 ? 13.820 30.723 12.149 1.00 88.31 372 LYS A CA 1
ATOM 2838 C C . LYS A 1 372 ? 13.825 31.283 13.566 1.00 88.31 372 LYS A C 1
ATOM 2840 O O . LYS A 1 372 ? 14.368 30.651 14.470 1.00 88.31 372 LYS A O 1
ATOM 2845 N N . GLN A 1 373 ? 13.265 32.478 13.748 1.00 88.19 373 GLN A N 1
ATOM 2846 C CA . GLN A 1 373 ? 13.189 33.124 15.059 1.00 88.19 373 GLN A CA 1
ATOM 2847 C C . GLN A 1 373 ? 12.185 32.418 15.972 1.00 88.19 373 GLN A C 1
ATOM 2849 O O . GLN A 1 373 ? 12.449 32.275 17.164 1.00 88.19 373 GLN A O 1
ATOM 2854 N N . LYS A 1 374 ? 11.056 31.965 15.412 1.00 85.69 374 LYS A N 1
ATOM 2855 C CA . LYS A 1 374 ? 9.952 31.370 16.173 1.00 85.69 374 LYS A CA 1
ATOM 2856 C C . LYS A 1 374 ? 10.098 29.865 16.422 1.00 85.69 374 LYS A C 1
ATOM 2858 O O . LYS A 1 374 ? 9.685 29.401 17.480 1.00 85.69 374 LYS A O 1
ATOM 2863 N N . PHE A 1 375 ? 10.654 29.113 15.471 1.00 81.88 375 PHE A N 1
ATOM 2864 C CA . PHE A 1 375 ? 10.604 27.646 15.472 1.00 81.88 375 PHE A CA 1
ATOM 2865 C C . PHE A 1 375 ? 11.993 26.995 15.512 1.00 81.88 375 PHE A C 1
ATOM 2867 O O . PHE A 1 375 ? 12.431 26.545 16.569 1.00 81.88 375 PHE A O 1
ATOM 2874 N N . TYR A 1 376 ? 12.705 26.949 14.380 1.00 80.69 376 TYR A N 1
ATOM 2875 C CA . TYR A 1 376 ? 13.971 26.219 14.247 1.00 80.69 376 TYR A CA 1
ATOM 2876 C C . TYR A 1 376 ? 15.074 27.118 13.690 1.00 80.69 376 TYR A C 1
ATOM 2878 O O . TYR A 1 376 ? 15.020 27.550 12.538 1.00 80.69 376 TYR A O 1
ATOM 2886 N N . ARG A 1 377 ? 16.129 27.355 14.479 1.00 85.94 377 ARG A N 1
ATOM 2887 C CA . ARG A 1 377 ? 17.269 28.191 14.055 1.00 85.94 377 ARG A CA 1
ATOM 2888 C C . ARG A 1 377 ? 18.018 27.611 12.848 1.00 85.94 377 ARG A C 1
ATOM 2890 O O . ARG A 1 377 ? 18.577 28.371 12.058 1.00 85.94 377 ARG A O 1
ATOM 2897 N N . ASP A 1 378 ? 18.022 26.287 12.702 1.00 87.88 378 ASP A N 1
ATOM 2898 C CA . ASP A 1 378 ? 18.658 25.545 11.609 1.00 87.88 378 ASP A CA 1
ATOM 2899 C C . ASP A 1 378 ? 17.759 25.366 10.372 1.00 87.88 378 ASP A C 1
ATOM 2901 O O . ASP A 1 378 ? 18.214 24.785 9.385 1.00 87.88 378 ASP A O 1
ATOM 2905 N N . LEU A 1 379 ? 16.519 25.883 10.379 1.00 86.31 379 LEU A N 1
ATOM 2906 C CA . LEU A 1 379 ? 15.603 25.798 9.237 1.00 86.31 379 LEU A CA 1
ATOM 2907 C C . LEU A 1 379 ? 16.250 26.411 7.994 1.00 86.31 379 LEU A C 1
ATOM 2909 O O . LEU A 1 379 ? 16.688 27.557 8.021 1.00 86.31 379 LEU A O 1
ATOM 2913 N N . ARG A 1 380 ? 16.320 25.677 6.885 1.00 87.00 380 ARG A N 1
ATOM 2914 C CA . ARG A 1 380 ? 16.916 26.197 5.637 1.00 87.00 380 ARG A CA 1
ATOM 2915 C C . ARG A 1 380 ? 15.892 26.531 4.566 1.00 87.00 380 ARG A C 1
ATOM 2917 O O . ARG A 1 380 ? 16.185 27.335 3.691 1.00 87.00 380 ARG A O 1
ATOM 2924 N N . VAL A 1 381 ? 14.725 25.903 4.628 1.00 90.94 381 VAL A N 1
ATOM 2925 C CA . VAL A 1 381 ? 13.719 25.935 3.569 1.00 90.94 381 VAL A CA 1
ATOM 2926 C C . VAL A 1 381 ? 12.338 25.715 4.170 1.00 90.94 381 VAL A C 1
ATOM 2928 O O . VAL A 1 381 ? 12.187 24.902 5.081 1.00 90.94 381 VAL A O 1
ATOM 2931 N N . ILE A 1 382 ? 11.346 26.423 3.639 1.00 92.19 382 ILE A N 1
ATOM 2932 C CA . ILE A 1 382 ? 9.925 26.175 3.885 1.00 92.19 382 ILE A CA 1
ATOM 2933 C C . ILE A 1 382 ? 9.368 25.617 2.579 1.00 92.19 382 ILE A C 1
ATOM 2935 O O . ILE A 1 382 ? 9.251 26.334 1.590 1.00 92.19 382 ILE A O 1
ATOM 2939 N N . SER A 1 383 ? 9.117 24.312 2.556 1.00 93.88 383 SER A N 1
ATOM 2940 C CA . SER A 1 383 ? 8.659 23.587 1.375 1.00 93.88 383 SER A CA 1
ATOM 2941 C C . SER A 1 383 ? 7.143 23.577 1.243 1.00 93.88 383 SER A C 1
ATOM 2943 O O . SER A 1 383 ? 6.427 23.332 2.210 1.00 93.88 383 SER A O 1
ATOM 2945 N N . TYR A 1 384 ? 6.679 23.713 0.011 1.00 95.69 384 TYR A N 1
ATOM 2946 C CA . TYR A 1 384 ? 5.312 23.431 -0.394 1.00 95.69 384 TYR A CA 1
ATOM 2947 C C . TYR A 1 384 ? 5.310 22.234 -1.344 1.00 95.69 384 TYR A C 1
ATOM 2949 O O . TYR A 1 384 ? 6.205 22.107 -2.180 1.00 95.69 384 TYR A O 1
ATOM 2957 N N . GLY A 1 385 ? 4.291 21.384 -1.246 1.00 95.00 385 GLY A N 1
ATOM 2958 C CA . GLY A 1 385 ? 4.046 20.334 -2.229 1.00 95.00 385 GLY A CA 1
ATOM 2959 C C . GLY A 1 385 ? 2.544 20.133 -2.414 1.00 95.00 385 GLY A C 1
ATOM 2960 O O . GLY A 1 385 ? 1.832 20.079 -1.408 1.00 95.00 385 GLY A O 1
ATOM 2961 N N . PRO A 1 386 ? 2.050 19.987 -3.657 1.00 94.88 386 PRO A N 1
ATOM 2962 C CA . PRO A 1 386 ? 0.615 19.962 -3.942 1.00 94.88 386 PRO A CA 1
ATOM 2963 C C . PRO A 1 386 ? -0.131 18.825 -3.225 1.00 94.88 386 PRO A C 1
ATOM 2965 O O . PRO A 1 386 ? -1.280 19.015 -2.846 1.00 94.88 386 PRO A O 1
ATOM 2968 N N . CYS A 1 387 ? 0.523 17.689 -2.947 1.00 95.94 387 CYS A N 1
ATOM 2969 C CA . CYS A 1 387 ? -0.040 16.611 -2.118 1.00 95.94 387 CYS A CA 1
ATOM 2970 C C . CYS A 1 387 ? 0.496 16.596 -0.669 1.00 95.94 387 CYS A C 1
ATOM 2972 O O . CYS A 1 387 ? -0.206 16.194 0.263 1.00 95.94 387 CYS A O 1
ATOM 2974 N N . GLN A 1 388 ? 1.721 17.085 -0.439 1.00 94.19 388 GLN A N 1
ATOM 2975 C CA . GLN A 1 388 ? 2.318 17.186 0.902 1.00 94.19 388 GLN A CA 1
ATOM 2976 C C . GLN A 1 388 ? 1.515 18.133 1.809 1.00 94.19 388 GLN A C 1
ATOM 2978 O O . GLN A 1 388 ? 1.276 17.825 2.976 1.00 94.19 388 GLN A O 1
ATOM 2983 N N . THR A 1 389 ? 1.085 19.278 1.281 1.00 95.44 389 THR A N 1
ATOM 2984 C CA . THR A 1 389 ? 0.382 20.307 2.056 1.00 95.44 389 THR A CA 1
ATOM 2985 C C . THR A 1 389 ? -1.028 19.867 2.480 1.00 95.44 389 THR A C 1
ATOM 2987 O O . THR A 1 389 ? -1.333 19.999 3.665 1.00 95.44 389 THR A O 1
ATOM 2990 N N . PRO A 1 390 ? -1.873 19.267 1.613 1.00 96.81 390 PRO A N 1
ATOM 2991 C CA . PRO A 1 390 ? -3.131 18.650 2.049 1.00 96.81 390 PRO A CA 1
ATOM 2992 C C . PRO A 1 390 ? -2.944 17.504 3.053 1.00 96.81 390 PRO A C 1
ATOM 2994 O O . PRO A 1 390 ? -3.722 17.382 3.996 1.00 96.81 390 PRO A O 1
ATOM 2997 N N . THR A 1 391 ? -1.880 16.705 2.906 1.00 96.06 391 THR A N 1
ATOM 2998 C CA . THR A 1 391 ? -1.536 15.655 3.885 1.00 96.06 391 THR A CA 1
ATOM 2999 C C . THR A 1 391 ? -1.287 16.261 5.267 1.00 96.06 391 THR A C 1
ATOM 3001 O O . THR A 1 391 ? -1.864 15.813 6.257 1.00 96.06 391 THR A O 1
ATOM 3004 N N . LEU A 1 392 ? -0.479 17.327 5.336 1.00 95.50 392 LEU A N 1
ATOM 3005 C CA . LEU A 1 392 ? -0.245 18.071 6.575 1.00 95.50 392 LEU A CA 1
ATOM 3006 C C . LEU A 1 392 ? -1.547 18.659 7.129 1.00 95.50 392 LEU A C 1
ATOM 3008 O O . LEU A 1 392 ? -1.786 18.586 8.333 1.00 95.50 392 LEU A O 1
ATOM 3012 N N . TRP A 1 393 ? -2.403 19.208 6.264 1.00 96.12 393 TRP A N 1
ATOM 3013 C CA . TRP A 1 393 ? -3.657 19.841 6.667 1.00 96.12 393 TRP A CA 1
ATOM 3014 C C . TRP A 1 393 ? -4.563 18.915 7.485 1.00 96.12 393 TRP A C 1
ATOM 3016 O O . TRP A 1 393 ? -5.161 19.384 8.449 1.00 96.12 393 TRP A O 1
ATOM 3026 N N . PHE A 1 394 ? -4.620 17.609 7.200 1.00 96.31 394 PHE A N 1
ATOM 3027 C CA . PHE A 1 394 ? -5.380 16.671 8.038 1.00 96.31 394 PHE A CA 1
ATOM 3028 C C . PHE A 1 394 ? -4.871 16.628 9.486 1.00 96.31 394 PHE A C 1
ATOM 3030 O O . PHE A 1 394 ? -5.670 16.666 10.425 1.00 96.31 394 PHE A O 1
ATOM 3037 N N . CYS A 1 395 ? -3.550 16.613 9.680 1.00 93.94 395 CYS A N 1
ATOM 3038 C CA . CYS A 1 395 ? -2.932 16.665 11.006 1.00 93.94 395 CYS A CA 1
ATOM 3039 C C . CYS A 1 395 ? -3.241 17.990 11.715 1.00 93.94 395 CYS A C 1
ATOM 3041 O O . CYS A 1 395 ? -3.593 17.996 12.895 1.00 93.94 395 CYS A O 1
ATOM 3043 N N . VAL A 1 396 ? -3.159 19.108 10.987 1.00 93.81 396 VAL A N 1
ATOM 3044 C CA . VAL A 1 396 ? -3.472 20.450 11.508 1.00 93.81 396 VAL A CA 1
ATOM 3045 C C . VAL A 1 396 ? -4.946 20.579 11.883 1.00 93.81 396 VAL A C 1
ATOM 3047 O O . VAL A 1 396 ? -5.271 21.107 12.945 1.00 93.81 396 VAL A O 1
ATOM 3050 N N . ARG A 1 397 ? -5.852 20.056 11.053 1.00 95.44 397 ARG A N 1
ATOM 3051 C CA . ARG A 1 397 ? -7.291 20.058 11.326 1.00 95.44 397 ARG A CA 1
ATOM 3052 C C . ARG A 1 397 ? -7.598 19.302 12.614 1.00 95.44 397 ARG A C 1
ATOM 3054 O O . ARG A 1 397 ? -8.267 19.858 13.478 1.00 95.44 397 ARG A O 1
ATOM 3061 N N . ARG A 1 398 ? -7.033 18.099 12.790 1.00 94.00 398 ARG A N 1
ATOM 3062 C CA . ARG A 1 398 ? -7.162 17.344 14.047 1.00 94.00 398 ARG A CA 1
ATOM 3063 C C . ARG A 1 398 ? -6.592 18.117 15.234 1.00 94.00 398 ARG A C 1
ATOM 3065 O O . ARG A 1 398 ? -7.200 18.132 16.295 1.00 94.00 398 ARG A O 1
ATOM 3072 N N . HIS A 1 399 ? -5.455 18.788 15.071 1.00 91.75 399 HIS A N 1
ATOM 3073 C CA . HIS A 1 399 ? -4.910 19.629 16.135 1.00 91.75 399 HIS A CA 1
ATOM 3074 C C . HIS A 1 399 ? -5.889 20.744 16.547 1.00 91.75 399 HIS A C 1
ATOM 3076 O O . HIS A 1 399 ? -6.122 20.933 17.738 1.00 91.75 399 HIS A O 1
ATOM 3082 N N . HIS A 1 400 ? -6.523 21.434 15.594 1.00 93.25 400 HIS A N 1
ATOM 3083 C CA . HIS A 1 400 ? -7.551 22.434 15.905 1.00 93.25 400 HIS A CA 1
ATOM 3084 C C . HIS A 1 400 ? -8.806 21.830 16.546 1.00 93.25 400 HIS A C 1
ATOM 3086 O O . HIS A 1 400 ? -9.344 22.432 17.472 1.00 93.25 400 HIS A O 1
ATOM 3092 N N . GLU A 1 401 ? -9.244 20.644 16.108 1.00 94.50 401 GLU A N 1
ATOM 3093 C CA . GLU A 1 401 ? -10.333 19.893 16.755 1.00 94.50 401 GLU A CA 1
ATOM 3094 C C . GLU A 1 401 ? -10.017 19.635 18.239 1.00 94.50 401 GLU A C 1
ATOM 3096 O O . GLU A 1 401 ? -10.895 19.783 19.081 1.00 94.50 401 GLU A O 1
ATOM 3101 N N . ILE A 1 402 ? -8.760 19.319 18.570 1.00 92.00 402 ILE A N 1
ATOM 3102 C CA . ILE A 1 402 ? -8.299 19.110 19.952 1.00 92.00 402 ILE A CA 1
ATOM 3103 C C . ILE A 1 402 ? -8.262 20.423 20.740 1.00 92.00 402 ILE A C 1
ATOM 3105 O O . ILE A 1 402 ? -8.727 20.463 21.875 1.00 92.00 402 ILE A O 1
ATOM 3109 N N . GLN A 1 403 ? -7.698 21.492 20.166 1.00 91.94 403 GLN A N 1
ATOM 3110 C CA . GLN A 1 403 ? -7.551 22.783 20.856 1.00 91.94 403 GLN A CA 1
ATOM 3111 C C . GLN A 1 403 ? -8.896 23.456 21.146 1.00 91.94 403 GLN A C 1
ATOM 3113 O O . GLN A 1 403 ? -9.054 24.081 22.190 1.00 91.94 403 GLN A O 1
ATOM 3118 N N . ASN A 1 404 ? -9.857 23.315 20.234 1.00 95.50 404 ASN A N 1
ATOM 3119 C CA . ASN A 1 404 ? -11.178 23.930 20.349 1.00 95.50 404 ASN A CA 1
ATOM 3120 C C . ASN A 1 404 ? -12.200 23.014 21.047 1.00 95.50 404 ASN A C 1
ATOM 3122 O O . ASN A 1 404 ? -13.387 23.333 21.068 1.00 95.50 404 ASN A O 1
ATOM 3126 N N . PHE A 1 405 ? -11.777 21.858 21.570 1.00 96.25 405 PHE A N 1
ATOM 3127 C CA . PHE A 1 405 ? -12.680 20.906 22.202 1.00 96.25 405 PHE A CA 1
ATOM 3128 C C . PHE A 1 405 ? -13.167 21.407 23.566 1.00 96.25 405 PHE A C 1
ATOM 3130 O O . PHE A 1 405 ? -12.382 21.604 24.495 1.00 96.25 405 PHE A O 1
ATOM 3137 N N . GLU A 1 406 ? -14.484 21.531 23.715 1.00 95.25 406 GLU A N 1
ATOM 3138 C CA . GLU A 1 406 ? -15.120 21.863 24.987 1.00 95.25 406 GLU A CA 1
ATOM 3139 C C . GLU A 1 406 ? -15.524 20.590 25.736 1.00 95.25 406 GLU A C 1
ATOM 3141 O O . GLU A 1 406 ? -16.421 19.847 25.328 1.00 95.25 406 GLU A O 1
ATOM 3146 N N . ARG A 1 407 ? -14.857 20.351 26.867 1.00 96.06 407 ARG A N 1
ATOM 3147 C CA . ARG A 1 407 ? -15.141 19.231 27.765 1.00 96.06 407 ARG A CA 1
ATOM 3148 C C . ARG A 1 407 ? -16.518 19.402 28.410 1.00 96.06 407 ARG A C 1
ATOM 3150 O O . ARG A 1 407 ? -16.810 20.453 28.976 1.00 96.06 407 ARG A O 1
ATOM 3157 N N . ARG A 1 408 ? -17.342 18.355 28.366 1.00 95.75 408 ARG A N 1
ATOM 3158 C CA . ARG A 1 408 ? -18.678 18.312 28.984 1.00 95.75 408 ARG A CA 1
ATOM 3159 C C . ARG A 1 408 ? -18.764 17.120 29.927 1.00 95.75 408 ARG A C 1
ATOM 3161 O O . ARG A 1 408 ? -18.294 16.044 29.563 1.00 95.75 408 ARG A O 1
ATOM 3168 N N . SER A 1 409 ? -19.324 17.314 31.117 1.00 96.62 409 SER A N 1
ATOM 3169 C CA . SER A 1 409 ? -19.611 16.217 32.044 1.00 96.62 409 SER A CA 1
ATOM 3170 C C . SER A 1 409 ? -20.776 15.382 31.521 1.00 96.62 409 SER A C 1
ATOM 3172 O O . SER A 1 409 ? -21.714 15.922 30.930 1.00 96.62 409 SER A O 1
ATOM 3174 N N . PHE A 1 410 ? -20.718 14.078 31.740 1.00 97.38 410 PHE A N 1
ATOM 3175 C CA . PHE A 1 410 ? -21.823 13.162 31.505 1.00 97.38 410 PHE A CA 1
ATOM 3176 C C . PHE A 1 410 ? -21.859 12.107 32.607 1.00 97.38 410 PHE A C 1
ATOM 3178 O O . PHE A 1 410 ? -20.859 11.829 33.268 1.00 97.38 410 PHE A O 1
ATOM 3185 N N . TRP A 1 411 ? -23.027 11.512 32.788 1.00 97.62 411 TRP A N 1
ATOM 3186 C CA . TRP A 1 411 ? -23.289 10.528 33.823 1.00 97.62 411 TRP A CA 1
ATOM 3187 C C . TRP A 1 411 ? -23.720 9.219 33.177 1.00 97.62 411 TRP A C 1
ATOM 3189 O O . TRP A 1 411 ? -24.644 9.203 32.359 1.00 97.62 411 TRP A O 1
ATOM 3199 N N . THR A 1 412 ? -23.053 8.130 33.549 1.00 96.62 412 THR A N 1
ATOM 3200 C CA . THR A 1 412 ? -23.339 6.772 33.075 1.00 96.62 412 THR A CA 1
ATOM 3201 C C . THR A 1 412 ? -23.897 5.954 34.235 1.00 96.62 412 THR A C 1
ATOM 3203 O O . THR A 1 412 ? -23.144 5.568 35.134 1.00 96.62 412 THR A O 1
ATOM 3206 N N . PRO A 1 413 ? -25.216 5.709 34.266 1.00 95.44 413 PRO A N 1
ATOM 3207 C CA . PRO A 1 413 ? -25.812 4.811 35.241 1.00 95.44 413 PRO A CA 1
ATOM 3208 C C . PRO A 1 413 ? -25.415 3.366 34.942 1.00 95.44 413 PRO A C 1
ATOM 3210 O O . PRO A 1 413 ? -25.548 2.899 33.808 1.00 95.44 413 PRO A O 1
ATOM 3213 N N . TRP A 1 414 ? -24.988 2.643 35.970 1.00 93.31 414 TRP A N 1
ATOM 3214 C CA . TRP A 1 414 ? -24.654 1.226 35.880 1.00 93.31 414 TRP A CA 1
ATOM 3215 C C . TRP A 1 414 ? -25.367 0.437 36.978 1.00 93.31 414 TRP A C 1
ATOM 3217 O O . TRP A 1 414 ? -25.682 0.951 38.057 1.00 93.31 414 TRP A O 1
ATOM 3227 N N . LEU A 1 415 ? -25.656 -0.825 36.675 1.00 95.81 415 LEU A N 1
ATOM 3228 C CA . LEU A 1 415 ? -26.438 -1.703 37.534 1.00 95.81 415 LEU A CA 1
ATOM 3229 C C . LEU A 1 415 ? -25.883 -3.124 37.471 1.00 95.81 415 LEU A C 1
ATOM 3231 O O . LEU A 1 415 ? -25.887 -3.731 36.406 1.00 95.81 415 LEU A O 1
ATOM 3235 N N . THR A 1 416 ? -25.489 -3.692 38.606 1.00 97.38 416 THR A N 1
ATOM 3236 C CA . THR A 1 416 ? -25.033 -5.084 38.689 1.00 97.38 416 THR A CA 1
ATOM 3237 C C . THR A 1 416 ? -26.114 -5.941 39.339 1.00 97.38 416 THR A C 1
ATOM 3239 O O . THR A 1 416 ? -26.532 -5.699 40.476 1.00 97.38 416 THR A O 1
ATOM 3242 N N . LEU A 1 417 ? -26.577 -6.969 38.625 1.00 97.12 417 LEU A N 1
ATOM 3243 C CA . LEU A 1 417 ? -27.639 -7.873 39.080 1.00 97.12 417 LEU A CA 1
ATOM 3244 C C . LEU A 1 417 ? -27.129 -9.306 39.227 1.00 97.12 417 LEU A C 1
ATOM 3246 O O . LEU A 1 417 ? -26.299 -9.770 38.445 1.00 97.12 417 LEU A O 1
ATOM 3250 N N . ALA A 1 418 ? -27.683 -10.038 40.193 1.00 96.25 418 ALA A N 1
ATOM 3251 C CA . ALA A 1 418 ? -27.501 -11.482 40.283 1.00 96.25 418 ALA A CA 1
ATOM 3252 C C . ALA A 1 418 ? -28.473 -12.186 39.323 1.00 96.25 418 ALA A C 1
ATOM 3254 O O . ALA A 1 418 ? -29.687 -12.198 39.543 1.00 96.25 418 ALA A O 1
ATOM 3255 N N . VAL A 1 419 ? -27.932 -12.780 38.261 1.00 94.75 419 VAL A N 1
ATOM 3256 C CA . VAL A 1 419 ? -28.663 -13.495 37.214 1.00 94.75 419 VAL A CA 1
ATOM 3257 C C . VAL A 1 419 ? -28.546 -15.010 37.439 1.00 94.75 419 VAL A C 1
ATOM 3259 O O . VAL A 1 419 ? -27.447 -15.569 37.337 1.00 94.75 419 VAL A O 1
ATOM 3262 N N . PRO A 1 420 ? -29.659 -15.713 37.724 1.00 91.00 420 PRO A N 1
ATOM 3263 C CA . PRO A 1 420 ? -29.668 -17.164 37.894 1.00 91.00 420 PRO A CA 1
ATOM 3264 C C . PRO A 1 420 ? -29.033 -17.913 36.715 1.00 91.00 420 PRO A C 1
ATOM 3266 O O . PRO A 1 420 ? -29.368 -17.675 35.557 1.00 91.00 420 PRO A O 1
ATOM 3269 N N . GLY A 1 421 ? -28.122 -18.840 37.022 1.00 87.75 421 GLY A N 1
ATOM 3270 C CA . GLY A 1 421 ? -27.414 -19.654 36.027 1.00 87.75 421 GLY A CA 1
ATOM 3271 C C . GLY A 1 421 ? -26.211 -18.978 35.361 1.00 87.75 421 GLY A C 1
ATOM 3272 O O . GLY A 1 421 ? -25.443 -19.674 34.705 1.00 87.75 421 GLY A O 1
ATOM 3273 N N . ILE A 1 422 ? -26.012 -17.669 35.561 1.00 90.44 422 ILE A N 1
ATOM 3274 C CA . ILE A 1 422 ? -24.875 -16.916 35.003 1.00 90.44 422 ILE A CA 1
ATOM 3275 C C . ILE A 1 422 ? -23.970 -16.371 36.116 1.00 90.44 422 ILE A C 1
ATOM 3277 O O . ILE A 1 422 ? -22.764 -16.594 36.083 1.00 90.44 422 ILE A O 1
ATOM 3281 N N . GLY A 1 423 ? -24.537 -15.711 37.132 1.00 92.00 423 GLY A N 1
ATOM 3282 C CA . GLY A 1 423 ? -23.785 -15.067 38.213 1.00 92.00 423 GLY A CA 1
ATOM 3283 C C . GLY A 1 423 ? -24.069 -13.569 38.304 1.00 92.00 423 GLY A C 1
ATOM 3284 O O . GLY A 1 423 ? -25.195 -13.141 38.075 1.00 92.00 423 GLY A O 1
ATOM 3285 N N . GLN A 1 424 ? -23.069 -12.776 38.684 1.00 95.50 424 GLN A N 1
ATOM 3286 C CA . GLN A 1 424 ? -23.179 -11.315 38.703 1.00 95.50 424 GLN A CA 1
ATOM 3287 C C . GLN A 1 424 ? -22.965 -10.771 37.289 1.00 95.50 424 GLN A C 1
ATOM 3289 O O . GLN A 1 424 ? -21.982 -11.124 36.638 1.00 95.50 424 GLN A O 1
ATOM 3294 N N . CYS A 1 425 ? -23.887 -9.940 36.816 1.00 95.69 425 CYS A N 1
ATOM 3295 C CA . CYS A 1 425 ? -23.839 -9.357 35.480 1.00 95.69 425 CYS A CA 1
ATOM 3296 C C . CYS A 1 425 ? -24.023 -7.846 35.558 1.00 95.69 425 CYS A C 1
ATOM 3298 O O . CYS A 1 425 ? -24.954 -7.377 36.216 1.00 95.69 425 CYS A O 1
ATOM 3300 N N . ASP A 1 426 ? -23.181 -7.115 34.831 1.00 96.19 426 ASP A N 1
ATOM 3301 C CA . ASP A 1 426 ? -23.289 -5.666 34.689 1.00 96.19 426 ASP A CA 1
ATOM 3302 C C . ASP A 1 426 ? -24.252 -5.322 33.555 1.00 96.19 426 ASP A C 1
ATOM 3304 O O . ASP A 1 426 ? -24.132 -5.824 32.434 1.00 96.19 426 ASP A O 1
ATOM 3308 N N . PHE A 1 427 ? -25.227 -4.478 33.855 1.00 96.56 427 PHE A N 1
ATOM 3309 C CA . PHE A 1 427 ? -26.197 -3.963 32.911 1.00 96.56 427 PHE A CA 1
ATOM 3310 C C . PHE A 1 427 ? -25.910 -2.491 32.633 1.00 96.56 427 PHE A C 1
ATOM 3312 O O . PHE A 1 427 ? -25.710 -1.687 33.549 1.00 96.56 427 PHE A O 1
ATOM 3319 N N . GLU A 1 428 ? -25.971 -2.140 31.355 1.00 95.19 428 GLU A N 1
ATOM 3320 C CA . GLU A 1 428 ? -25.873 -0.764 30.884 1.00 95.19 428 GLU A CA 1
ATOM 3321 C C . GLU A 1 428 ? -27.277 -0.179 30.754 1.00 95.19 428 GLU A C 1
ATOM 3323 O O . GLU A 1 428 ? -28.213 -0.860 30.322 1.00 95.19 428 GLU A O 1
ATOM 3328 N N . TRP A 1 429 ? -27.452 1.087 31.123 1.00 96.50 429 TRP A N 1
ATOM 3329 C CA . TRP A 1 429 ? -28.701 1.788 30.841 1.00 96.50 429 TRP A CA 1
ATOM 3330 C C . TRP A 1 429 ? -28.949 1.817 29.326 1.00 96.50 429 TRP A C 1
ATOM 3332 O O . TRP A 1 429 ? -28.028 2.053 28.547 1.00 96.50 429 TRP A O 1
ATOM 3342 N N . SER A 1 430 ? -30.184 1.572 28.879 1.00 95.06 430 SER A N 1
ATOM 3343 C CA . SER A 1 430 ? -30.484 1.383 27.450 1.00 95.06 430 SER A CA 1
ATOM 3344 C C . SER A 1 430 ? -30.206 2.612 26.580 1.00 95.06 430 SER A C 1
ATOM 3346 O O . SER A 1 430 ? -30.018 2.471 25.375 1.00 95.06 430 SER A O 1
ATOM 3348 N N . GLU A 1 431 ? -30.189 3.807 27.175 1.00 94.50 431 GLU A N 1
ATOM 3349 C CA . GLU A 1 431 ? -29.829 5.064 26.500 1.00 94.50 431 GLU A CA 1
ATOM 3350 C C . GLU A 1 431 ? -28.330 5.412 26.658 1.00 94.50 431 GLU A C 1
ATOM 3352 O O . GLU A 1 431 ? -27.847 6.389 26.088 1.00 94.50 431 GLU A O 1
ATOM 3357 N N . GLY A 1 432 ? -27.562 4.592 27.383 1.00 94.62 432 GLY A N 1
ATOM 3358 C CA . GLY A 1 432 ? -26.124 4.741 27.594 1.00 94.62 432 GLY A CA 1
ATOM 3359 C C . GLY A 1 432 ? -25.787 5.732 28.705 1.00 94.62 432 GLY A C 1
ATOM 3360 O O . GLY A 1 432 ? -25.649 5.348 29.864 1.00 94.62 432 GLY A O 1
ATOM 3361 N N . HIS A 1 433 ? -25.635 7.006 28.351 1.00 94.94 433 HIS A N 1
ATOM 3362 C CA . HIS A 1 433 ? -25.252 8.080 29.272 1.00 94.94 433 HIS A CA 1
ATOM 3363 C C . HIS A 1 433 ? -26.125 9.319 29.068 1.00 94.94 433 HIS A C 1
ATOM 3365 O O . HIS A 1 433 ? -26.729 9.498 28.012 1.00 94.94 433 HIS A O 1
ATOM 3371 N N . THR A 1 434 ? -26.161 10.202 30.065 1.00 96.19 434 THR A N 1
ATOM 3372 C CA . THR A 1 434 ? -26.873 11.484 29.989 1.00 96.19 434 THR A CA 1
ATOM 3373 C C . THR A 1 434 ? -25.959 12.666 30.295 1.00 96.19 434 THR A C 1
ATOM 3375 O O . THR A 1 434 ? -25.040 12.567 31.105 1.00 96.19 434 THR A O 1
ATOM 3378 N N . PHE A 1 435 ? -26.225 13.803 29.652 1.00 96.50 435 PHE A N 1
ATOM 3379 C CA . PHE A 1 435 ? -25.605 15.098 29.962 1.00 96.50 435 PHE A CA 1
ATOM 3380 C C . PHE A 1 435 ? -26.442 15.921 30.957 1.00 96.50 435 PHE A C 1
ATOM 3382 O O . PHE A 1 435 ? -26.071 17.048 31.281 1.00 96.50 435 PHE A O 1
ATOM 3389 N N . ASP A 1 436 ? -27.571 15.385 31.431 1.00 96.25 436 ASP A N 1
ATOM 3390 C CA . ASP A 1 436 ? -28.442 16.015 32.420 1.00 96.25 436 ASP A CA 1
ATOM 3391 C C . ASP A 1 436 ? -28.269 15.343 33.791 1.00 96.25 436 ASP A C 1
ATOM 3393 O O . ASP A 1 436 ? -28.695 14.208 34.026 1.00 96.25 436 ASP A O 1
ATOM 3397 N N . GLN A 1 437 ? -27.672 16.078 34.729 1.00 94.62 437 GLN A N 1
ATOM 3398 C CA . GLN A 1 437 ? -27.476 15.624 36.106 1.00 94.62 437 GLN A CA 1
ATOM 3399 C C . GLN A 1 437 ? -28.803 15.320 36.827 1.00 94.62 437 GLN A C 1
ATOM 3401 O O . GLN A 1 437 ? -28.866 14.434 37.686 1.00 94.62 437 GLN A O 1
ATOM 3406 N N . GLY A 1 438 ? -29.877 16.037 36.487 1.00 95.62 438 GLY A N 1
ATOM 3407 C CA . GLY A 1 438 ? -31.214 15.801 37.020 1.00 95.62 438 GLY A CA 1
ATOM 3408 C C . GLY A 1 438 ? -31.760 14.445 36.583 1.00 95.62 438 GLY A C 1
ATOM 3409 O O . GLY A 1 438 ? -32.252 13.691 37.424 1.00 95.62 438 GLY A O 1
ATOM 3410 N N . GLN A 1 439 ? -31.601 14.092 35.304 1.00 95.31 439 GLN A N 1
ATOM 3411 C CA . GLN A 1 439 ? -31.977 12.771 34.788 1.00 95.31 439 GLN A CA 1
ATOM 3412 C C . GLN A 1 439 ? -31.151 11.662 35.449 1.00 95.31 439 GLN A C 1
ATOM 3414 O O . GLN A 1 439 ? -31.714 10.662 35.891 1.00 95.31 439 GLN A O 1
ATOM 3419 N N . ALA A 1 440 ? -29.837 11.858 35.597 1.00 94.69 440 ALA A N 1
ATOM 3420 C CA . ALA A 1 440 ? -28.971 10.918 36.306 1.00 94.69 440 ALA A CA 1
ATOM 3421 C C . ALA A 1 440 ? -29.484 10.662 37.738 1.00 94.69 440 ALA A C 1
ATOM 3423 O O . ALA A 1 440 ? -29.700 9.519 38.137 1.00 94.69 440 ALA A O 1
ATOM 3424 N N . THR A 1 441 ? -29.804 11.727 38.477 1.00 93.75 441 THR A N 1
ATOM 3425 C CA . THR A 1 441 ? -30.354 11.634 39.841 1.00 93.75 441 THR A CA 1
ATOM 3426 C C . THR A 1 441 ? -31.689 10.879 39.880 1.00 93.75 441 THR A C 1
ATOM 3428 O O . THR A 1 441 ? -31.923 10.079 40.788 1.00 93.75 441 THR A O 1
ATOM 3431 N N . GLN A 1 442 ? -32.565 11.087 38.891 1.00 94.06 442 GLN A N 1
ATOM 3432 C CA . GLN A 1 442 ? -33.830 10.350 38.780 1.00 94.06 442 GLN A CA 1
ATOM 3433 C C . GLN A 1 442 ? -33.602 8.852 38.552 1.00 94.06 442 GLN A C 1
ATOM 3435 O O . GLN A 1 442 ? -34.282 8.035 39.173 1.00 94.06 442 GLN A O 1
ATOM 3440 N N . ILE A 1 443 ? -32.631 8.483 37.711 1.00 94.56 443 ILE A N 1
ATOM 3441 C CA . ILE A 1 443 ? -32.271 7.079 37.469 1.00 94.56 443 ILE A CA 1
ATOM 3442 C C . ILE A 1 443 ? -31.736 6.440 38.757 1.00 94.56 443 ILE A C 1
ATOM 3444 O O . ILE A 1 443 ? -32.174 5.348 39.118 1.00 94.56 443 ILE A O 1
ATOM 3448 N N . GLU A 1 444 ? -30.866 7.129 39.503 1.00 93.25 444 GLU A N 1
ATOM 3449 C CA . GLU A 1 444 ? -30.351 6.631 40.788 1.00 93.25 444 GLU A CA 1
ATOM 3450 C C . GLU A 1 444 ? -31.482 6.338 41.785 1.00 93.25 444 GLU A C 1
ATOM 3452 O O . GLU A 1 444 ? -31.513 5.290 42.434 1.00 93.25 444 GLU A O 1
ATOM 3457 N N . GLN A 1 445 ? -32.441 7.262 41.900 1.00 93.00 445 GLN A N 1
ATOM 3458 C CA . GLN A 1 445 ? -33.593 7.118 42.789 1.00 93.00 445 GLN A CA 1
ATOM 3459 C C . GLN A 1 445 ? -34.518 5.978 42.346 1.00 93.00 445 GLN A C 1
ATOM 3461 O O . GLN A 1 445 ? -34.990 5.209 43.191 1.00 93.00 445 GLN A O 1
ATOM 3466 N N . ALA A 1 446 ? -34.743 5.833 41.037 1.00 92.38 446 ALA A N 1
ATOM 3467 C CA . ALA A 1 446 ? -35.518 4.739 40.460 1.00 92.38 446 ALA A CA 1
ATOM 3468 C C . ALA A 1 446 ? -34.877 3.374 40.753 1.00 92.38 446 ALA A C 1
ATOM 3470 O O . ALA A 1 446 ? -35.584 2.441 41.132 1.00 92.38 446 ALA A O 1
ATOM 3471 N N . VAL A 1 447 ? -33.547 3.267 40.660 1.00 92.12 447 VAL A N 1
ATOM 3472 C CA . VAL A 1 447 ? -32.810 2.030 40.963 1.00 92.12 447 VAL A CA 1
ATOM 3473 C C . VAL A 1 447 ? -32.810 1.715 42.461 1.00 92.12 447 VAL A C 1
ATOM 3475 O O . VAL A 1 447 ? -33.065 0.574 42.835 1.00 92.12 447 VAL A O 1
ATOM 3478 N N . ARG A 1 448 ? -32.600 2.713 43.332 1.00 90.25 448 ARG A N 1
ATOM 3479 C CA . ARG A 1 448 ? -32.600 2.523 44.799 1.00 90.25 448 ARG A CA 1
ATOM 3480 C C . ARG A 1 448 ? -33.952 2.085 45.361 1.00 90.25 448 ARG A C 1
ATOM 3482 O O . ARG A 1 448 ? -33.992 1.354 46.346 1.00 90.25 448 ARG A O 1
ATOM 3489 N N . SER A 1 449 ? -35.047 2.586 44.792 1.00 91.00 449 SER A N 1
ATOM 3490 C CA . SER A 1 449 ? -36.409 2.315 45.277 1.00 91.00 449 SER A CA 1
ATOM 3491 C C . SER A 1 449 ? -37.119 1.192 44.517 1.00 91.00 449 SER A C 1
ATOM 3493 O O . SER A 1 449 ? -38.067 0.598 45.035 1.00 91.00 449 SER A O 1
ATOM 3495 N N . GLY A 1 450 ? -36.678 0.898 43.294 1.00 90.44 450 GLY A N 1
ATOM 3496 C CA . GLY A 1 450 ? -37.283 -0.090 42.414 1.00 90.44 450 GLY A CA 1
ATOM 3497 C C . GLY A 1 450 ? -36.800 -1.516 42.668 1.00 90.44 450 GLY A C 1
ATOM 3498 O O . GLY A 1 450 ? -35.719 -1.767 43.189 1.00 90.44 450 GLY A O 1
ATOM 3499 N N . THR A 1 451 ? -37.614 -2.485 42.253 1.00 94.25 451 THR A N 1
ATOM 3500 C CA . THR A 1 451 ? -37.189 -3.885 42.126 1.00 94.25 451 THR A CA 1
ATOM 3501 C C . THR A 1 451 ? -36.939 -4.180 40.650 1.00 94.25 451 THR A C 1
ATOM 3503 O O . THR A 1 451 ? -37.851 -3.945 39.857 1.00 94.25 451 THR A O 1
ATOM 3506 N N . PRO A 1 452 ? -35.765 -4.705 40.264 1.00 96.31 452 PRO A N 1
ATOM 3507 C CA . PRO A 1 452 ? -35.510 -5.087 38.884 1.00 96.31 452 PRO A CA 1
ATOM 3508 C C . PRO A 1 452 ? -36.425 -6.213 38.412 1.00 96.31 452 PRO A C 1
ATOM 3510 O O . PRO A 1 452 ? -36.461 -7.288 39.016 1.00 96.31 452 PRO A O 1
ATOM 3513 N N . LEU A 1 453 ? -37.150 -5.959 37.322 1.00 97.50 453 LEU A N 1
ATOM 3514 C CA . LEU A 1 453 ? -38.058 -6.903 36.676 1.00 97.50 453 LEU A CA 1
ATOM 3515 C C . LEU A 1 453 ? -37.566 -7.231 35.272 1.00 97.50 453 LEU A C 1
ATOM 3517 O O . LEU A 1 453 ? -37.336 -6.334 34.463 1.00 97.50 453 LEU A O 1
ATOM 3521 N N . VAL A 1 454 ? -37.436 -8.518 34.968 1.00 97.62 454 VAL A N 1
ATOM 3522 C CA . VAL A 1 454 ? -37.094 -8.980 33.619 1.00 97.62 454 VAL A CA 1
ATOM 3523 C C . VAL A 1 454 ? -38.184 -8.537 32.643 1.00 97.62 454 VAL A C 1
ATOM 3525 O O . VAL A 1 454 ? -39.344 -8.903 32.804 1.00 97.62 454 VAL A O 1
ATOM 3528 N N . VAL A 1 455 ? -37.797 -7.774 31.623 1.00 97.31 455 VAL A N 1
ATOM 3529 C CA . VAL A 1 455 ? -38.659 -7.394 30.490 1.00 97.31 455 VAL A CA 1
ATOM 3530 C C . VAL A 1 455 ? -38.574 -8.440 29.389 1.00 97.31 455 VAL A C 1
ATOM 3532 O O . VAL A 1 455 ? -39.529 -8.664 28.668 1.00 97.31 455 VAL A O 1
ATOM 3535 N N . GLY A 1 456 ? -37.431 -9.105 29.237 1.00 95.62 456 GLY A N 1
ATOM 3536 C CA . GLY A 1 456 ? -37.316 -10.210 28.297 1.00 95.62 456 GLY A CA 1
ATOM 3537 C C . GLY A 1 456 ? -35.900 -10.440 27.807 1.00 95.62 456 GLY A C 1
ATOM 3538 O O . GLY A 1 456 ? -34.982 -9.666 28.077 1.00 95.62 456 GLY A O 1
ATOM 3539 N N . LEU A 1 457 ? -35.747 -11.531 27.062 1.00 95.69 457 LEU A N 1
ATOM 3540 C CA . LEU A 1 457 ? -34.511 -11.915 26.398 1.00 95.69 457 LEU A CA 1
ATOM 3541 C C . LEU A 1 457 ? -34.749 -11.909 24.889 1.00 95.69 457 LEU A C 1
ATOM 3543 O O . LEU A 1 457 ? -35.479 -12.748 24.364 1.00 95.69 457 LEU A O 1
ATOM 3547 N N . THR A 1 458 ? -34.123 -10.970 24.189 1.00 96.25 458 THR A N 1
ATOM 3548 C CA . THR A 1 458 ? -34.162 -10.908 22.722 1.00 96.25 458 THR A CA 1
ATOM 3549 C C . THR A 1 458 ? -32.876 -11.482 22.146 1.00 96.25 458 THR A C 1
ATOM 3551 O O . THR A 1 458 ? -31.832 -11.440 22.792 1.00 96.25 458 THR A O 1
ATOM 3554 N N . SER A 1 459 ? -32.950 -12.082 20.959 1.00 97.12 459 SER A N 1
ATOM 3555 C CA . SER A 1 459 ? -31.799 -12.721 20.311 1.00 97.12 459 SER A CA 1
ATOM 3556 C C . SER A 1 459 ? -31.706 -12.283 18.856 1.00 97.12 459 SER A C 1
ATOM 3558 O O . SER A 1 459 ? -32.676 -12.419 18.112 1.00 97.12 459 SER A O 1
ATOM 3560 N N . GLU A 1 460 ? -30.538 -11.806 18.443 1.00 97.88 460 GLU A N 1
ATOM 3561 C CA . GLU A 1 460 ? -30.258 -11.378 17.075 1.00 97.88 460 GLU A CA 1
ATOM 3562 C C . GLU A 1 460 ? -29.043 -12.136 16.535 1.00 97.88 460 GLU A C 1
ATOM 3564 O O . GLU A 1 460 ? -27.970 -12.137 17.141 1.00 97.88 460 GLU A O 1
ATOM 3569 N N . ARG A 1 461 ? -29.196 -12.785 15.376 1.00 97.69 461 ARG A N 1
ATOM 3570 C CA . ARG A 1 461 ? -28.061 -13.398 14.679 1.00 97.69 461 ARG A CA 1
ATOM 3571 C C . ARG A 1 461 ? -27.249 -12.314 13.986 1.00 97.69 461 ARG A C 1
ATOM 3573 O O . ARG A 1 461 ? -27.782 -11.578 13.158 1.00 97.69 461 ARG A O 1
ATOM 3580 N N . LYS A 1 462 ? -25.956 -12.271 14.277 1.00 97.12 462 LYS A N 1
ATOM 3581 C CA . LYS A 1 462 ? -24.994 -11.334 13.705 1.00 97.12 462 LYS A CA 1
ATOM 3582 C C . LYS A 1 462 ? -23.885 -12.090 12.984 1.00 97.12 462 LYS A C 1
ATOM 3584 O O . LYS A 1 462 ? -23.585 -13.249 13.267 1.00 97.12 462 LYS A O 1
ATOM 3589 N N . SER A 1 463 ? -23.288 -11.416 12.010 1.00 96.19 463 SER A N 1
ATOM 3590 C CA . SER A 1 463 ? -22.173 -11.951 11.241 1.00 96.19 463 SER A CA 1
ATOM 3591 C C . SER A 1 463 ? -21.121 -10.873 11.031 1.00 96.19 463 SER A C 1
ATOM 3593 O O . SER A 1 463 ? -21.454 -9.727 10.718 1.00 96.19 463 SER A O 1
ATOM 3595 N N . VAL A 1 464 ? -19.853 -11.246 11.193 1.00 95.94 464 VAL A N 1
ATOM 3596 C CA . VAL A 1 464 ? -18.716 -1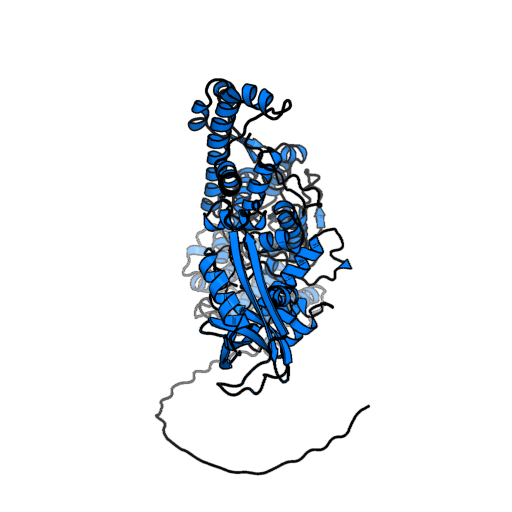0.424 10.777 1.00 95.94 464 VAL A CA 1
ATOM 3597 C C . VAL A 1 464 ? -18.169 -11.027 9.497 1.00 95.94 464 VAL A C 1
ATOM 3599 O O . VAL A 1 464 ? -17.664 -12.150 9.484 1.00 95.94 464 VAL A O 1
ATOM 3602 N N . ARG A 1 465 ? -18.281 -10.260 8.411 1.00 95.19 465 ARG A N 1
ATOM 3603 C CA . ARG A 1 465 ? -17.812 -10.694 7.097 1.00 95.19 465 ARG A CA 1
ATOM 3604 C C . ARG A 1 465 ? -16.306 -10.919 7.105 1.00 95.19 465 ARG A C 1
ATOM 3606 O O . ARG A 1 465 ? -15.554 -10.125 7.678 1.00 95.19 465 ARG A O 1
ATOM 3613 N N . ARG A 1 466 ? -15.876 -11.971 6.414 1.00 95.00 466 ARG A N 1
ATOM 3614 C CA . ARG A 1 466 ? -14.464 -12.200 6.103 1.00 95.00 466 ARG A CA 1
ATOM 3615 C C . ARG A 1 466 ? -13.872 -11.024 5.316 1.00 95.00 466 ARG A C 1
ATOM 3617 O O . ARG A 1 466 ? -14.616 -10.304 4.641 1.00 95.00 466 ARG A O 1
ATOM 3624 N N . PRO A 1 467 ? -12.545 -10.836 5.342 1.00 96.19 467 PRO A N 1
ATOM 3625 C CA . PRO A 1 467 ? -11.924 -9.748 4.604 1.00 96.19 467 PRO A CA 1
ATOM 3626 C C . PRO A 1 467 ? -11.987 -9.961 3.083 1.00 96.19 467 PRO A C 1
ATOM 3628 O O . PRO A 1 467 ? -11.917 -11.084 2.584 1.00 96.19 467 PRO A O 1
ATOM 3631 N N . MET A 1 468 ? -12.054 -8.854 2.344 1.00 97.00 468 MET A N 1
ATOM 3632 C CA . MET A 1 468 ? -11.725 -8.796 0.915 1.00 97.00 468 MET A CA 1
ATOM 3633 C C . MET A 1 468 ? -10.234 -9.095 0.665 1.00 97.00 468 MET A C 1
ATOM 3635 O O . MET A 1 468 ? -9.443 -9.185 1.609 1.00 97.00 468 MET A O 1
ATOM 3639 N N . GLY A 1 469 ? -9.836 -9.218 -0.605 1.00 97.56 469 GLY A N 1
ATOM 3640 C CA . GLY A 1 469 ? -8.423 -9.296 -0.973 1.00 97.56 469 GLY A CA 1
ATOM 3641 C C . GLY A 1 469 ? -7.658 -8.068 -0.474 1.00 97.56 469 GLY A C 1
ATOM 3642 O O . GLY A 1 469 ? -8.198 -6.962 -0.439 1.00 97.56 469 GLY A O 1
ATOM 3643 N N . LEU A 1 470 ? -6.416 -8.273 -0.042 1.00 98.31 470 LEU A N 1
ATOM 3644 C CA . LEU A 1 470 ? -5.612 -7.227 0.582 1.00 98.31 470 LEU A CA 1
ATOM 3645 C C . LEU A 1 470 ? -5.092 -6.234 -0.464 1.00 98.31 470 LEU A C 1
ATOM 3647 O O . LEU A 1 470 ? -4.354 -6.635 -1.356 1.00 98.31 470 LEU A O 1
ATOM 3651 N N . ASN A 1 471 ? -5.409 -4.948 -0.326 1.00 97.44 471 ASN A N 1
ATOM 3652 C CA . ASN A 1 471 ? -4.806 -3.887 -1.142 1.00 97.44 471 ASN A CA 1
ATOM 3653 C C . ASN A 1 471 ? -3.707 -3.125 -0.371 1.00 97.44 471 ASN A C 1
ATOM 3655 O O . ASN A 1 471 ? -3.494 -3.352 0.828 1.00 97.44 471 ASN A O 1
ATOM 3659 N N . THR A 1 472 ? -3.002 -2.202 -1.036 1.00 97.44 472 THR A N 1
ATOM 3660 C CA . THR A 1 472 ? -1.893 -1.444 -0.425 1.00 97.44 472 THR A CA 1
ATOM 3661 C C . THR A 1 472 ? -2.342 -0.631 0.785 1.00 97.44 472 THR A C 1
ATOM 3663 O O . THR A 1 472 ? -1.695 -0.669 1.831 1.00 97.44 472 THR A O 1
ATOM 3666 N N . VAL A 1 473 ? -3.474 0.067 0.694 1.00 96.38 473 VAL A N 1
ATOM 3667 C CA . VAL A 1 473 ? -3.997 0.906 1.785 1.00 96.38 473 VAL A CA 1
ATOM 3668 C C . VAL A 1 473 ? -4.286 0.071 3.034 1.00 96.38 473 VAL A C 1
ATOM 3670 O O . VAL A 1 473 ? -3.874 0.430 4.140 1.00 96.38 473 VAL A O 1
ATOM 3673 N N . GLN A 1 474 ? -4.952 -1.074 2.875 1.00 96.75 474 GLN A N 1
ATOM 3674 C CA . GLN A 1 474 ? -5.250 -1.984 3.980 1.00 96.75 474 GLN A CA 1
ATOM 3675 C C . GLN A 1 474 ? -3.978 -2.566 4.598 1.00 96.75 474 GLN A C 1
ATOM 3677 O O . GLN A 1 474 ? -3.869 -2.603 5.828 1.00 96.75 474 GLN A O 1
ATOM 3682 N N . LEU A 1 475 ? -3.002 -2.955 3.769 1.00 97.81 475 LEU A N 1
ATOM 3683 C CA . LEU A 1 475 ? -1.707 -3.444 4.236 1.00 97.81 475 LEU A CA 1
ATOM 3684 C C . LEU A 1 475 ? -0.993 -2.391 5.095 1.00 97.81 475 LEU A C 1
ATOM 3686 O O . LEU A 1 475 ? -0.539 -2.702 6.197 1.00 97.81 475 LEU A O 1
ATOM 3690 N N . LEU A 1 476 ? -0.933 -1.140 4.633 1.00 96.81 476 LEU A N 1
ATOM 3691 C CA . LEU A 1 476 ? -0.266 -0.049 5.348 1.00 96.81 476 LEU A CA 1
ATOM 3692 C C . LEU A 1 476 ? -0.963 0.302 6.664 1.00 96.81 476 LEU A C 1
ATOM 3694 O O . LEU A 1 476 ? -0.296 0.492 7.685 1.00 96.81 476 LEU A O 1
ATOM 3698 N N . LYS A 1 477 ? -2.301 0.325 6.676 1.00 95.12 477 LYS A N 1
ATOM 3699 C CA . LYS A 1 477 ? -3.083 0.536 7.903 1.00 95.12 477 LYS A CA 1
ATOM 3700 C C . LYS A 1 477 ? -2.809 -0.565 8.923 1.00 95.12 477 LYS A C 1
ATOM 3702 O O . LYS A 1 477 ? -2.515 -0.255 10.077 1.00 95.12 477 LYS A O 1
ATOM 3707 N N . ALA A 1 478 ? -2.845 -1.827 8.494 1.00 94.81 478 ALA A N 1
ATOM 3708 C CA . ALA A 1 478 ? -2.569 -2.974 9.355 1.00 94.81 478 ALA A CA 1
ATOM 3709 C C . ALA A 1 478 ? -1.123 -2.983 9.876 1.00 94.81 478 ALA A C 1
ATOM 3711 O O . ALA A 1 478 ? -0.889 -3.291 11.047 1.00 94.81 478 ALA A O 1
ATOM 3712 N N . ALA A 1 479 ? -0.156 -2.606 9.038 1.00 94.12 479 ALA A N 1
ATOM 3713 C CA . ALA A 1 479 ? 1.246 -2.494 9.423 1.00 94.12 479 ALA A CA 1
ATOM 3714 C C . ALA A 1 479 ? 1.464 -1.395 10.481 1.00 94.12 479 ALA A C 1
ATOM 3716 O O . ALA A 1 479 ? 2.185 -1.614 11.460 1.00 94.12 479 ALA A O 1
ATOM 3717 N N . SER A 1 480 ? 0.781 -0.255 10.344 1.00 91.06 480 SER A N 1
ATOM 3718 C CA . SER A 1 480 ? 0.816 0.830 11.330 1.00 91.06 480 SER A CA 1
ATOM 3719 C C . SER A 1 480 ? 0.188 0.409 12.664 1.00 91.06 480 SER A C 1
ATOM 3721 O O . SER A 1 480 ? 0.871 0.420 13.689 1.00 91.06 480 SER A O 1
ATOM 3723 N N . THR A 1 481 ? -1.072 -0.048 12.673 1.00 87.00 481 THR A N 1
ATOM 3724 C CA . THR A 1 481 ? -1.792 -0.353 13.926 1.00 87.00 481 THR A CA 1
ATOM 3725 C C . THR A 1 481 ? -1.328 -1.636 14.607 1.00 87.00 481 THR A C 1
ATOM 3727 O O . THR A 1 481 ? -1.294 -1.697 15.831 1.00 87.00 481 THR A O 1
ATOM 3730 N N . GLY A 1 482 ? -1.015 -2.677 13.831 1.00 85.12 482 GLY A N 1
ATOM 3731 C CA . GLY A 1 482 ? -0.757 -4.025 14.347 1.00 85.12 482 GLY A CA 1
ATOM 3732 C C . GLY A 1 482 ? 0.720 -4.405 14.429 1.00 85.12 482 GLY A C 1
ATOM 3733 O O . GLY A 1 482 ? 1.080 -5.293 15.200 1.00 85.12 482 GLY A O 1
ATOM 3734 N N . MET A 1 483 ? 1.594 -3.756 13.650 1.00 89.25 483 MET A N 1
ATOM 3735 C CA . MET A 1 483 ? 3.010 -4.148 13.545 1.00 89.25 483 MET A CA 1
ATOM 3736 C C . MET A 1 483 ? 3.988 -3.056 13.988 1.00 89.25 483 MET A C 1
ATOM 3738 O O . MET A 1 483 ? 5.192 -3.331 14.082 1.00 89.25 483 MET A O 1
ATOM 3742 N N . GLY A 1 484 ? 3.497 -1.844 14.278 1.00 87.12 484 GLY A N 1
ATOM 3743 C CA . GLY A 1 484 ? 4.327 -0.691 14.632 1.00 87.12 484 GLY A CA 1
ATOM 3744 C C . GLY A 1 484 ? 5.308 -0.338 13.513 1.00 87.12 484 GLY A C 1
ATOM 3745 O O . GLY A 1 484 ? 6.501 -0.127 13.763 1.00 87.12 484 GLY A O 1
ATOM 3746 N N . MET A 1 485 ? 4.855 -0.407 12.262 1.00 90.06 485 MET A N 1
ATOM 3747 C CA . MET A 1 485 ? 5.627 -0.059 11.069 1.00 90.06 485 MET A CA 1
ATOM 3748 C C . MET A 1 485 ? 5.094 1.245 10.494 1.00 90.06 485 MET A C 1
ATOM 3750 O O . MET A 1 485 ? 3.904 1.330 10.207 1.00 90.06 485 MET A O 1
ATOM 3754 N N . SER A 1 486 ? 5.980 2.219 10.271 1.00 90.31 486 SER A N 1
ATOM 3755 C CA . SER A 1 486 ? 5.604 3.381 9.473 1.00 90.31 486 SER A CA 1
ATOM 3756 C C . SER A 1 486 ? 5.285 2.948 8.036 1.00 90.31 486 SER A C 1
ATOM 3758 O O . SER A 1 486 ? 5.806 1.917 7.579 1.00 90.31 486 SER A O 1
ATOM 3760 N N . PRO A 1 487 ? 4.484 3.723 7.286 1.00 91.25 487 PRO A N 1
ATOM 3761 C CA . PRO A 1 487 ? 4.090 3.370 5.926 1.00 91.25 487 PRO A CA 1
ATOM 3762 C C . PRO A 1 487 ? 5.286 3.115 4.995 1.00 91.25 487 PRO A C 1
ATOM 3764 O O . PRO A 1 487 ? 5.269 2.172 4.208 1.00 91.25 487 PRO A O 1
ATOM 3767 N N . VAL A 1 488 ? 6.367 3.892 5.134 1.00 92.12 488 VAL A N 1
ATOM 3768 C CA . VAL A 1 488 ? 7.605 3.713 4.350 1.00 92.12 488 VAL A CA 1
ATOM 3769 C C . VAL A 1 488 ? 8.302 2.397 4.682 1.00 92.12 488 VAL A C 1
ATOM 3771 O O . VAL A 1 488 ? 8.726 1.668 3.785 1.00 92.12 488 VAL A O 1
ATOM 3774 N N . VAL A 1 489 ? 8.414 2.061 5.971 1.00 92.69 489 VAL A N 1
ATOM 3775 C CA . VAL A 1 489 ? 9.039 0.801 6.401 1.00 92.69 489 VAL A CA 1
ATOM 3776 C C . VAL A 1 489 ? 8.203 -0.396 5.942 1.00 92.69 489 VAL A C 1
ATOM 3778 O O . VAL A 1 489 ? 8.771 -1.412 5.546 1.00 92.69 4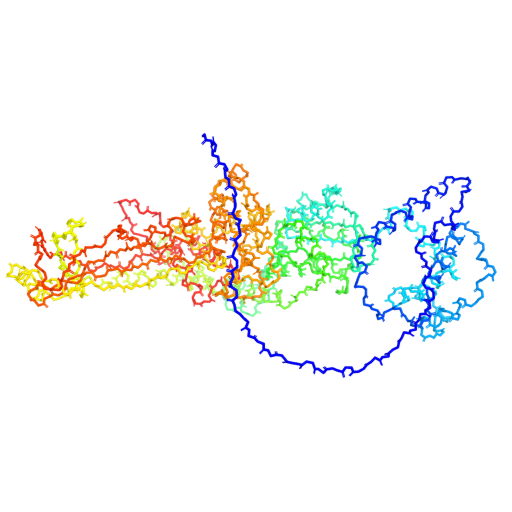89 VAL A O 1
ATOM 3781 N N . ALA A 1 490 ? 6.874 -0.276 5.969 1.00 95.12 490 ALA A N 1
ATOM 3782 C CA . ALA A 1 490 ? 5.953 -1.291 5.467 1.00 95.12 490 ALA A CA 1
ATOM 3783 C C . ALA A 1 490 ? 6.091 -1.503 3.954 1.00 95.12 490 ALA A C 1
ATOM 3785 O O . ALA A 1 490 ? 6.302 -2.643 3.541 1.00 95.12 490 ALA A O 1
ATOM 3786 N N . MET A 1 491 ? 6.072 -0.438 3.143 1.00 95.44 491 MET A N 1
ATOM 3787 C CA . MET A 1 491 ? 6.266 -0.571 1.693 1.00 95.44 491 MET A CA 1
ATOM 3788 C C . MET A 1 491 ? 7.624 -1.155 1.337 1.00 95.44 491 MET A C 1
ATOM 3790 O O . MET A 1 491 ? 7.686 -2.082 0.538 1.00 95.44 491 MET A O 1
ATOM 3794 N N . LYS A 1 492 ? 8.706 -0.697 1.976 1.00 94.06 492 LYS A N 1
ATOM 3795 C CA . LYS A 1 492 ? 10.048 -1.235 1.718 1.00 94.06 492 LYS A CA 1
ATOM 3796 C C . LYS A 1 492 ? 10.143 -2.732 2.031 1.00 94.06 492 LYS A C 1
ATOM 3798 O O . LYS A 1 492 ? 10.768 -3.483 1.287 1.00 94.06 492 LYS A O 1
ATOM 3803 N N . ALA A 1 493 ? 9.523 -3.170 3.128 1.00 94.88 493 ALA A N 1
ATOM 3804 C CA . ALA A 1 493 ? 9.450 -4.586 3.478 1.00 94.88 493 ALA A CA 1
ATOM 3805 C C . ALA A 1 493 ? 8.619 -5.381 2.456 1.00 94.88 493 ALA A C 1
ATOM 3807 O O . ALA A 1 493 ? 9.030 -6.463 2.046 1.00 94.88 493 ALA A O 1
ATOM 3808 N N . ALA A 1 494 ? 7.481 -4.842 2.015 1.00 96.19 494 ALA A N 1
ATOM 3809 C CA . ALA A 1 494 ? 6.633 -5.477 1.010 1.00 96.19 494 ALA A CA 1
ATOM 3810 C C . ALA A 1 494 ? 7.336 -5.584 -0.358 1.00 96.19 494 ALA A C 1
ATOM 3812 O O . ALA A 1 494 ? 7.328 -6.647 -0.970 1.00 96.19 494 ALA A O 1
ATOM 3813 N N . GLU A 1 495 ? 8.030 -4.535 -0.803 1.00 94.06 495 GLU A N 1
ATOM 3814 C CA . GLU A 1 495 ? 8.851 -4.549 -2.022 1.00 94.06 495 GLU A CA 1
ATOM 3815 C C . GLU A 1 495 ? 9.973 -5.584 -1.945 1.00 94.06 495 GLU A C 1
ATOM 3817 O O . GLU A 1 495 ? 10.241 -6.291 -2.919 1.00 94.06 495 GLU A O 1
ATOM 3822 N N . HIS A 1 496 ? 10.618 -5.730 -0.784 1.00 93.38 496 HIS A N 1
ATOM 3823 C CA . HIS A 1 496 ? 11.629 -6.766 -0.607 1.00 93.38 496 HIS A CA 1
ATOM 3824 C C . HIS A 1 496 ? 11.022 -8.176 -0.662 1.00 93.38 496 HIS A C 1
ATOM 3826 O O . HIS A 1 496 ? 11.589 -9.066 -1.296 1.00 93.38 496 HIS A O 1
ATOM 3832 N N . LEU A 1 497 ? 9.843 -8.386 -0.069 1.00 95.19 497 LEU A N 1
ATOM 3833 C CA . LEU A 1 497 ? 9.132 -9.664 -0.162 1.00 95.19 497 LEU A CA 1
ATOM 3834 C C . LEU A 1 497 ? 8.720 -9.985 -1.606 1.00 95.19 497 LEU A C 1
ATOM 3836 O O . LEU A 1 497 ? 8.877 -11.126 -2.037 1.00 95.19 497 LEU A O 1
ATOM 3840 N N . TYR A 1 498 ? 8.250 -8.990 -2.360 1.00 95.25 498 TYR A N 1
ATOM 3841 C CA . TYR A 1 498 ? 7.902 -9.120 -3.777 1.00 95.25 498 TYR A CA 1
ATOM 3842 C C . TYR A 1 498 ? 9.122 -9.445 -4.643 1.00 95.25 498 TYR A C 1
ATOM 3844 O O . TYR A 1 498 ? 9.123 -10.441 -5.365 1.00 95.25 498 TYR A O 1
ATOM 3852 N N . THR A 1 499 ? 10.201 -8.668 -4.509 1.00 91.62 499 THR A N 1
ATOM 3853 C CA . THR A 1 499 ? 11.450 -8.898 -5.256 1.00 91.62 499 THR A CA 1
ATOM 3854 C C . THR A 1 499 ? 12.123 -10.229 -4.901 1.00 91.62 499 THR A C 1
ATOM 3856 O O . THR A 1 499 ? 12.913 -10.742 -5.689 1.00 91.62 499 THR A O 1
ATOM 3859 N N . SER A 1 500 ? 11.772 -10.820 -3.753 1.00 91.06 500 SER A N 1
ATOM 3860 C CA . SER A 1 500 ? 12.192 -12.163 -3.318 1.00 91.06 500 SER A CA 1
ATOM 3861 C C . SER A 1 500 ? 11.186 -13.278 -3.674 1.00 91.06 500 SER A C 1
ATOM 3863 O O . SER A 1 500 ? 11.352 -14.428 -3.250 1.00 91.06 500 SER A O 1
ATOM 3865 N N . GLY A 1 501 ? 10.120 -12.948 -4.413 1.00 92.06 501 GLY A N 1
ATOM 3866 C CA . GLY A 1 501 ? 9.098 -13.875 -4.907 1.00 92.06 501 GLY A CA 1
ATOM 3867 C C . GLY A 1 501 ? 8.111 -14.403 -3.858 1.00 92.06 501 GLY A C 1
ATOM 3868 O O . GLY A 1 501 ? 7.427 -15.387 -4.124 1.00 92.06 501 GLY A O 1
ATOM 3869 N N . TYR A 1 502 ? 8.036 -13.812 -2.659 1.00 94.94 502 TYR A N 1
ATOM 3870 C CA . TYR A 1 502 ? 7.138 -14.287 -1.594 1.00 94.94 502 TYR A CA 1
ATOM 3871 C C . TYR A 1 502 ? 5.703 -13.796 -1.732 1.00 94.94 502 TYR A C 1
ATOM 3873 O O . TYR A 1 502 ? 4.784 -14.507 -1.332 1.00 94.94 502 TYR A O 1
ATOM 3881 N N . ILE A 1 503 ? 5.503 -12.588 -2.257 1.00 97.75 503 ILE A N 1
ATOM 3882 C CA . ILE A 1 503 ? 4.182 -11.971 -2.415 1.00 97.75 503 ILE A CA 1
ATOM 3883 C C . ILE A 1 503 ? 4.009 -11.415 -3.832 1.00 97.75 503 ILE A C 1
ATOM 3885 O O . ILE A 1 503 ? 4.997 -11.192 -4.536 1.00 97.75 503 ILE A O 1
ATOM 3889 N N . SER A 1 504 ? 2.761 -11.199 -4.248 1.00 97.62 504 SER A N 1
ATOM 3890 C CA . SER A 1 504 ? 2.444 -10.427 -5.453 1.00 97.62 504 SER A CA 1
ATOM 3891 C C . SER A 1 504 ? 2.796 -8.946 -5.273 1.00 97.62 504 SER A C 1
ATOM 3893 O O . SER A 1 504 ? 3.147 -8.499 -4.176 1.00 97.62 504 SER A O 1
ATOM 3895 N N . TYR A 1 505 ? 2.745 -8.189 -6.366 1.00 97.19 505 TYR A N 1
ATOM 3896 C CA . TYR A 1 505 ? 3.141 -6.789 -6.395 1.00 97.19 505 TYR A CA 1
ATOM 3897 C C . TYR A 1 505 ? 2.395 -5.967 -5.325 1.00 97.19 505 TYR A C 1
ATOM 3899 O O . TYR A 1 505 ? 1.165 -5.988 -5.283 1.00 97.19 505 TYR A O 1
ATOM 3907 N N . PRO A 1 506 ? 3.105 -5.257 -4.424 1.00 97.25 506 PRO A N 1
ATOM 3908 C CA . PRO A 1 506 ? 2.498 -4.692 -3.220 1.00 97.25 506 PRO A CA 1
ATOM 3909 C C . PRO A 1 506 ? 1.903 -3.292 -3.423 1.00 97.25 506 PRO A C 1
ATOM 3911 O O . PRO A 1 506 ? 1.463 -2.677 -2.448 1.00 97.25 506 PRO A O 1
ATOM 3914 N N . ARG A 1 507 ? 1.923 -2.767 -4.653 1.00 95.94 507 ARG A N 1
ATOM 3915 C CA . ARG A 1 507 ? 1.352 -1.473 -5.046 1.00 95.94 507 ARG A CA 1
ATOM 3916 C C . ARG A 1 507 ? 0.128 -1.737 -5.921 1.00 95.94 507 ARG A C 1
ATOM 3918 O O . ARG A 1 507 ? 0.237 -1.829 -7.136 1.00 95.94 507 ARG A O 1
ATOM 3925 N N . THR A 1 508 ? -1.011 -1.940 -5.270 1.00 95.31 508 THR A N 1
ATOM 3926 C CA . THR A 1 508 ? -2.292 -2.213 -5.913 1.00 95.31 508 THR A CA 1
ATOM 3927 C C . THR A 1 508 ? -3.453 -1.607 -5.133 1.00 95.31 508 THR A C 1
ATOM 3929 O O . THR A 1 508 ? -3.500 -1.657 -3.896 1.00 95.31 508 THR A O 1
ATOM 3932 N N . GLU A 1 509 ? -4.405 -1.044 -5.866 1.00 94.31 509 GLU A N 1
ATOM 3933 C CA . GLU A 1 509 ? -5.684 -0.554 -5.348 1.00 94.31 509 GLU A CA 1
ATOM 3934 C C . GLU A 1 509 ? -6.748 -1.666 -5.341 1.00 94.31 509 GLU A C 1
ATOM 3936 O O . GLU A 1 509 ? -7.702 -1.629 -4.549 1.00 94.31 509 GLU A O 1
ATOM 3941 N N . SER A 1 510 ? -6.539 -2.710 -6.147 1.00 95.56 510 SER A N 1
ATOM 3942 C CA . SER A 1 510 ? -7.431 -3.854 -6.260 1.00 95.56 510 SER A CA 1
ATOM 3943 C C . SER A 1 510 ? -7.487 -4.699 -4.992 1.00 95.56 510 SER A C 1
ATOM 3945 O O . SER A 1 510 ? -6.504 -5.050 -4.342 1.00 95.56 510 SER A O 1
ATOM 3947 N N . SER A 1 511 ? -8.712 -5.073 -4.663 1.00 96.75 511 SER A N 1
ATOM 3948 C CA . SER A 1 511 ? -9.101 -5.908 -3.522 1.00 96.75 511 SER A CA 1
ATOM 3949 C C . SER A 1 511 ? -10.048 -7.039 -3.931 1.00 96.75 511 SER A C 1
ATOM 3951 O O . SER A 1 511 ? -10.429 -7.883 -3.114 1.00 96.75 511 SER A O 1
ATOM 3953 N N . LYS A 1 512 ? -10.424 -7.076 -5.211 1.00 96.75 512 LYS A N 1
ATOM 3954 C CA . LYS A 1 512 ? -11.087 -8.194 -5.869 1.00 96.75 512 LYS A CA 1
ATOM 3955 C C . LYS A 1 512 ? -10.047 -9.005 -6.641 1.00 96.75 512 LYS A C 1
ATOM 3957 O O . LYS A 1 512 ? -9.244 -8.450 -7.378 1.00 96.75 512 LYS A O 1
ATOM 3962 N N . TYR A 1 513 ? -10.081 -10.324 -6.483 1.00 94.94 513 TYR A N 1
ATOM 3963 C CA . TYR A 1 513 ? -9.278 -11.228 -7.304 1.00 94.94 513 TYR A CA 1
ATOM 3964 C C . TYR A 1 513 ? -9.852 -11.292 -8.727 1.00 94.94 513 TYR A C 1
ATOM 3966 O O . TYR A 1 513 ? -11.068 -11.467 -8.853 1.00 94.94 513 TYR A O 1
ATOM 3974 N N . PRO A 1 514 ? -9.029 -11.181 -9.787 1.00 91.75 514 PRO A N 1
ATOM 3975 C CA . PRO A 1 514 ? -9.518 -11.358 -11.148 1.00 91.75 514 PRO A CA 1
ATOM 3976 C C . PRO A 1 514 ? -9.881 -12.826 -11.394 1.00 91.75 514 PRO A C 1
ATOM 3978 O O . PRO A 1 514 ? -9.276 -13.727 -10.812 1.00 91.75 514 PRO A O 1
ATOM 3981 N N . ASP A 1 515 ? -10.836 -13.077 -12.291 1.00 88.81 515 ASP A N 1
ATOM 3982 C CA . ASP A 1 515 ? -11.353 -14.431 -12.558 1.00 88.81 515 ASP A CA 1
ATOM 3983 C C . ASP A 1 515 ? -10.266 -15.400 -13.063 1.00 88.81 515 ASP A C 1
ATOM 3985 O O . ASP A 1 515 ? -10.364 -16.612 -12.883 1.00 88.81 515 ASP A O 1
ATOM 3989 N N . SER A 1 516 ? -9.202 -14.867 -13.670 1.00 86.44 516 SER A N 1
ATOM 3990 C CA . SER A 1 516 ? -8.043 -15.628 -14.140 1.00 86.44 516 SER A CA 1
ATOM 3991 C C . SER A 1 516 ? -7.046 -16.009 -13.037 1.00 86.44 516 SER A C 1
ATOM 3993 O O . SER A 1 516 ? -6.101 -16.747 -13.313 1.00 86.44 516 SER A O 1
ATOM 3995 N N . PHE A 1 517 ? -7.188 -15.487 -11.814 1.00 90.31 517 PHE A N 1
ATOM 3996 C CA . PHE A 1 517 ? -6.247 -15.742 -10.725 1.00 90.31 517 PHE A CA 1
ATOM 3997 C C . PHE A 1 517 ? -6.513 -17.102 -10.063 1.00 90.31 517 PHE A C 1
ATOM 3999 O O . PHE A 1 517 ? -7.568 -17.324 -9.467 1.00 90.31 517 PHE A O 1
ATOM 4006 N N . ASP A 1 518 ? -5.529 -18.006 -10.098 1.00 91.06 518 ASP A N 1
ATOM 4007 C CA . ASP A 1 518 ? -5.624 -19.316 -9.439 1.00 91.06 518 ASP A CA 1
ATOM 4008 C C . ASP A 1 518 ? -5.369 -19.196 -7.924 1.00 91.06 518 ASP A C 1
ATOM 4010 O O . ASP A 1 518 ? -4.287 -19.502 -7.410 1.00 91.06 518 ASP A O 1
ATOM 4014 N N . VAL A 1 519 ? -6.399 -18.767 -7.183 1.00 93.81 519 VAL A N 1
ATOM 4015 C CA . VAL A 1 519 ? -6.378 -18.737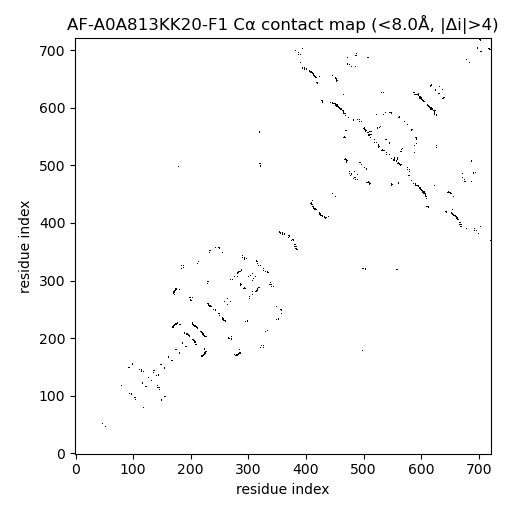 -5.707 1.00 93.81 519 VAL A CA 1
ATOM 4016 C C . VAL A 1 519 ? -6.098 -20.114 -5.101 1.00 93.81 519 VAL A C 1
ATOM 4018 O O . VAL A 1 519 ? -5.528 -20.207 -4.016 1.00 93.81 519 VAL A O 1
ATOM 4021 N N . GLY A 1 520 ? -6.464 -21.193 -5.800 1.00 93.81 520 GLY A N 1
ATOM 4022 C CA . GLY A 1 520 ? -6.210 -22.558 -5.359 1.00 93.81 520 GLY A CA 1
ATOM 4023 C C . GLY A 1 520 ? -4.720 -22.889 -5.374 1.00 93.81 520 GLY A C 1
ATOM 4024 O O . GLY A 1 520 ? -4.231 -23.502 -4.428 1.00 93.81 520 GLY A O 1
ATOM 4025 N N . ALA A 1 521 ? -3.986 -22.471 -6.408 1.00 92.31 521 ALA A N 1
ATOM 4026 C CA . ALA A 1 521 ? -2.534 -22.631 -6.480 1.00 92.31 521 ALA A CA 1
ATOM 4027 C C . ALA A 1 521 ? -1.834 -21.853 -5.367 1.00 92.31 521 ALA A C 1
ATOM 4029 O O . ALA A 1 521 ? -1.053 -22.445 -4.624 1.00 92.31 521 ALA A O 1
ATOM 4030 N N . ALA A 1 522 ? -2.184 -20.577 -5.184 1.00 94.69 522 ALA A N 1
ATOM 4031 C CA . ALA A 1 522 ? -1.629 -19.764 -4.103 1.00 94.69 522 ALA A CA 1
ATOM 4032 C C . ALA A 1 522 ? -1.916 -20.377 -2.717 1.00 94.69 522 ALA A C 1
ATOM 4034 O O . ALA A 1 522 ? -1.041 -20.401 -1.853 1.00 94.69 522 ALA A O 1
ATOM 4035 N N . LEU A 1 523 ? -3.109 -20.946 -2.500 1.00 96.12 523 LEU A N 1
ATOM 4036 C CA . LEU A 1 523 ? -3.445 -21.624 -1.244 1.00 96.12 523 LEU A CA 1
ATOM 4037 C C . LEU A 1 523 ? -2.684 -22.944 -1.050 1.00 96.12 523 LEU A C 1
ATOM 4039 O O . LEU A 1 523 ? -2.248 -23.233 0.067 1.00 96.12 523 LEU A O 1
ATOM 4043 N N . ARG A 1 524 ? -2.491 -23.734 -2.117 1.00 94.88 524 ARG A N 1
ATOM 4044 C CA . ARG A 1 524 ? -1.697 -24.978 -2.085 1.00 94.88 524 ARG A CA 1
ATOM 4045 C C . ARG A 1 524 ? -0.264 -24.723 -1.643 1.00 94.88 524 ARG A C 1
ATOM 4047 O O . ARG A 1 524 ? 0.217 -25.454 -0.777 1.00 94.88 524 ARG A O 1
ATOM 4054 N N . GLU A 1 525 ? 0.363 -23.661 -2.146 1.00 94.31 525 GLU A N 1
ATOM 4055 C CA . GLU A 1 525 ? 1.701 -23.242 -1.710 1.00 94.31 525 GLU A CA 1
ATOM 4056 C C . GLU A 1 525 ? 1.767 -23.055 -0.186 1.00 94.31 525 GLU A C 1
ATOM 4058 O O . GLU A 1 525 ? 2.728 -2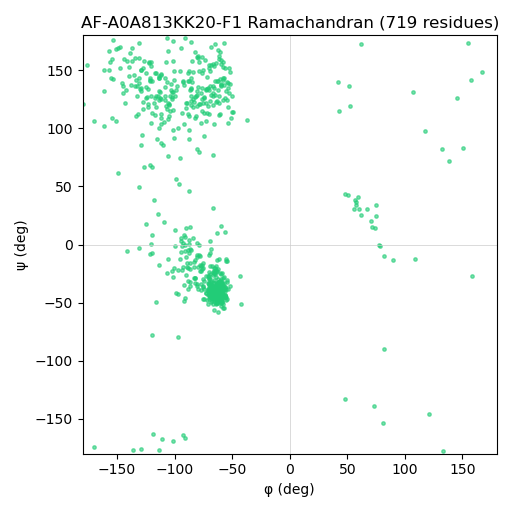3.475 0.452 1.00 94.31 525 GLU A O 1
ATOM 4063 N N . GLN A 1 526 ? 0.711 -22.519 0.438 1.00 96.00 526 GLN A N 1
ATOM 4064 C CA . GLN A 1 526 ? 0.670 -22.256 1.884 1.00 96.00 526 GLN A CA 1
ATOM 4065 C C . GLN A 1 526 ? 0.354 -23.481 2.760 1.00 96.00 526 GLN A C 1
ATOM 4067 O O . GLN A 1 526 ? 0.499 -23.403 3.984 1.00 96.00 526 GLN A O 1
ATOM 4072 N N . SER A 1 527 ? -0.060 -24.608 2.173 1.00 94.44 527 SER A N 1
ATOM 4073 C CA . SER A 1 527 ? -0.521 -25.803 2.907 1.00 94.44 527 SER A CA 1
ATOM 4074 C C . SER A 1 527 ? 0.559 -26.478 3.761 1.00 94.44 527 SER A C 1
ATOM 4076 O O . SER A 1 527 ? 0.250 -27.168 4.733 1.00 94.44 527 SER A O 1
ATOM 4078 N N . TYR A 1 528 ? 1.831 -26.217 3.462 1.00 90.00 528 TYR A N 1
ATOM 4079 C CA . TYR A 1 528 ? 2.976 -26.802 4.163 1.00 90.00 528 TYR A CA 1
ATOM 4080 C C . TYR A 1 528 ? 3.463 -25.962 5.350 1.00 90.00 528 TYR A C 1
ATOM 4082 O O . TYR A 1 528 ? 4.349 -26.393 6.092 1.00 90.00 528 TYR A O 1
ATOM 4090 N N . HIS A 1 529 ? 2.908 -24.764 5.559 1.00 94.31 529 HIS A N 1
ATOM 4091 C CA . HIS A 1 529 ? 3.397 -23.874 6.602 1.00 94.31 529 HIS A CA 1
ATOM 4092 C C . HIS A 1 529 ? 3.020 -24.374 8.016 1.00 94.31 529 HIS A C 1
ATOM 4094 O O . HIS A 1 529 ? 1.846 -24.663 8.264 1.00 94.31 529 HIS A O 1
ATOM 4100 N N . PRO A 1 530 ? 3.938 -24.396 9.004 1.00 90.69 530 PRO A N 1
ATOM 4101 C CA . PRO A 1 530 ? 3.651 -24.938 10.338 1.00 90.69 530 PRO A CA 1
ATOM 4102 C C . PRO A 1 530 ? 2.497 -24.256 11.089 1.00 90.69 530 PRO A C 1
ATOM 4104 O O . PRO A 1 530 ? 1.785 -24.910 11.849 1.00 90.69 530 PRO A O 1
ATOM 4107 N N . ASN A 1 531 ? 2.302 -22.948 10.883 1.00 90.06 531 ASN A N 1
ATOM 4108 C CA . ASN A 1 531 ? 1.358 -22.153 11.681 1.00 90.06 531 ASN A CA 1
ATOM 4109 C C . ASN A 1 531 ? -0.069 -22.104 11.114 1.00 90.06 531 ASN A C 1
ATOM 4111 O O . ASN A 1 531 ? -1.003 -21.862 11.871 1.00 90.06 531 ASN A O 1
ATOM 4115 N N . TRP A 1 532 ? -0.243 -22.271 9.801 1.00 93.12 532 TRP A N 1
ATOM 4116 C CA . TRP A 1 532 ? -1.543 -22.116 9.124 1.00 93.12 532 TRP A CA 1
ATOM 4117 C C . TRP A 1 532 ? -1.790 -23.146 8.020 1.00 93.12 532 TRP A C 1
ATOM 4119 O O . TRP A 1 532 ? -2.891 -23.206 7.479 1.00 93.12 532 TRP A O 1
ATOM 4129 N N . GLY A 1 533 ? -0.805 -23.988 7.703 1.00 93.31 533 GLY A N 1
ATOM 4130 C CA . GLY A 1 533 ? -0.897 -24.969 6.627 1.00 93.31 533 GLY A CA 1
ATOM 4131 C C . GLY A 1 533 ? -2.037 -25.963 6.823 1.00 93.31 533 GLY A C 1
ATOM 4132 O O . GLY A 1 533 ? -2.738 -26.275 5.870 1.00 93.31 533 GLY A O 1
ATOM 4133 N N . LYS A 1 534 ? -2.327 -26.352 8.074 1.00 91.94 534 LYS A N 1
ATOM 4134 C CA . LYS A 1 534 ? -3.504 -27.177 8.406 1.00 91.94 534 LYS A CA 1
ATOM 4135 C C . LYS A 1 534 ? -4.825 -26.511 8.011 1.00 91.94 534 LYS A C 1
ATOM 4137 O O . LYS A 1 534 ? -5.719 -27.191 7.526 1.00 91.94 534 LYS A O 1
ATOM 4142 N N . THR A 1 535 ? -4.944 -25.198 8.201 1.00 92.19 535 THR A N 1
ATOM 4143 C CA . THR A 1 535 ? -6.133 -24.433 7.802 1.00 92.19 535 THR A CA 1
ATOM 4144 C C . THR A 1 535 ? -6.239 -24.358 6.281 1.00 92.19 535 THR A C 1
ATOM 4146 O O . THR A 1 535 ? -7.310 -24.592 5.731 1.00 92.19 535 THR A O 1
ATOM 4149 N N . ALA A 1 536 ? -5.127 -24.105 5.587 1.00 94.00 536 ALA A N 1
ATOM 4150 C CA . ALA A 1 536 ? -5.093 -24.096 4.126 1.00 94.00 536 ALA A CA 1
ATOM 4151 C C . ALA A 1 536 ? -5.437 -25.474 3.521 1.00 94.00 536 ALA A C 1
ATOM 4153 O O . ALA A 1 536 ? -6.274 -25.555 2.625 1.00 94.00 536 ALA A O 1
ATOM 4154 N N . ASP A 1 537 ? -4.860 -26.561 4.045 1.00 92.50 537 ASP A N 1
ATOM 4155 C CA . ASP A 1 537 ? -5.170 -27.945 3.648 1.00 92.50 537 ASP A CA 1
ATOM 4156 C C . ASP A 1 537 ? -6.636 -28.307 3.930 1.00 92.50 537 ASP A C 1
ATOM 4158 O O . ASP A 1 537 ? -7.291 -28.936 3.099 1.00 92.50 537 ASP A O 1
ATOM 4162 N N . TYR A 1 538 ? -7.192 -27.850 5.057 1.00 91.25 538 TYR A N 1
ATOM 4163 C CA . TYR A 1 538 ? -8.610 -28.030 5.358 1.00 91.25 538 TYR A CA 1
ATOM 4164 C C . TYR A 1 538 ? -9.503 -27.389 4.287 1.00 91.25 538 TYR A C 1
ATOM 4166 O O . TYR A 1 538 ? -10.381 -28.072 3.756 1.00 91.25 538 TYR A O 1
ATOM 4174 N N . ILE A 1 539 ? -9.247 -26.128 3.920 1.00 92.94 539 ILE A N 1
ATOM 4175 C CA . ILE A 1 539 ? -9.996 -25.421 2.866 1.00 92.94 539 ILE A CA 1
ATOM 4176 C C . ILE A 1 539 ? -9.869 -26.170 1.531 1.00 92.94 539 ILE A C 1
ATOM 4178 O O . ILE A 1 539 ? -10.874 -26.422 0.872 1.00 92.94 539 ILE A O 1
ATOM 4182 N N . LEU A 1 540 ? -8.658 -26.596 1.156 1.00 93.06 540 LEU A N 1
ATOM 4183 C CA . LEU A 1 540 ? -8.409 -27.330 -0.092 1.00 93.06 540 LEU A CA 1
ATOM 4184 C C . LEU A 1 540 ? -9.197 -28.643 -0.196 1.00 93.06 540 LEU A C 1
ATOM 4186 O O . LEU A 1 540 ? -9.579 -29.035 -1.296 1.00 93.06 540 LEU A O 1
ATOM 4190 N N . ARG A 1 541 ? -9.440 -29.329 0.927 1.00 91.12 541 ARG A N 1
ATOM 4191 C CA . ARG A 1 541 ? -10.160 -30.614 0.954 1.00 91.12 541 ARG A CA 1
ATOM 4192 C C . ARG A 1 541 ? -11.675 -30.473 1.037 1.00 91.12 541 ARG A C 1
ATOM 4194 O O . ARG A 1 541 ? -12.378 -31.338 0.522 1.00 91.12 541 ARG A O 1
ATOM 4201 N N . HIS A 1 542 ? -12.170 -29.433 1.705 1.00 87.62 542 HIS A N 1
ATOM 4202 C CA . HIS A 1 542 ? -13.594 -29.299 2.034 1.00 87.62 542 HIS A CA 1
ATOM 4203 C C . HIS A 1 542 ? -14.324 -28.263 1.170 1.00 87.62 542 HIS A C 1
ATOM 4205 O O . HIS A 1 542 ? -15.553 -28.275 1.130 1.00 87.62 542 HIS A O 1
ATOM 4211 N N . SER A 1 543 ? -13.593 -27.432 0.421 1.00 85.81 543 SER A N 1
ATOM 4212 C CA . SER A 1 543 ? -14.155 -26.440 -0.498 1.00 85.81 543 SER A CA 1
ATOM 4213 C C . SER A 1 543 ? -13.846 -26.825 -1.951 1.00 85.81 543 SER A C 1
ATOM 4215 O O . SER A 1 543 ? -12.854 -26.356 -2.508 1.00 85.81 543 SER A O 1
ATOM 4217 N N . PRO A 1 544 ? -14.687 -27.649 -2.613 1.00 69.56 544 PRO A N 1
ATOM 4218 C CA . PRO A 1 544 ? -14.434 -28.117 -3.982 1.00 69.56 544 PRO A CA 1
ATOM 4219 C C . PRO A 1 544 ? -14.382 -26.980 -5.015 1.00 69.56 544 PRO A C 1
ATOM 4221 O O . PRO A 1 544 ? -13.790 -27.146 -6.075 1.00 69.56 544 PRO A O 1
ATOM 4224 N N . ASN A 1 545 ? -14.964 -25.820 -4.692 1.00 77.69 545 ASN A N 1
ATOM 4225 C CA . ASN A 1 545 ? -14.848 -24.581 -5.453 1.00 77.69 545 ASN A CA 1
ATOM 4226 C C . ASN A 1 545 ? -14.444 -23.453 -4.500 1.00 77.69 545 ASN A C 1
ATOM 4228 O O . ASN A 1 545 ? -15.312 -22.753 -3.978 1.00 77.69 545 ASN A O 1
ATOM 4232 N N . ILE A 1 546 ? -13.143 -23.290 -4.246 1.00 84.25 546 ILE A N 1
ATOM 4233 C CA . ILE A 1 546 ? -12.630 -22.159 -3.461 1.00 84.25 546 ILE A CA 1
ATOM 4234 C C . ILE A 1 546 ? -13.016 -20.873 -4.192 1.00 84.25 546 ILE A C 1
ATOM 4236 O O . ILE A 1 546 ? -12.530 -20.609 -5.291 1.00 84.25 546 ILE A O 1
ATOM 4240 N N . ARG A 1 547 ? -13.917 -20.086 -3.597 1.00 81.62 547 ARG A N 1
ATOM 4241 C CA . ARG A 1 547 ? -14.374 -18.822 -4.175 1.00 81.62 547 ARG A CA 1
ATOM 4242 C C . ARG A 1 547 ? -13.728 -17.655 -3.435 1.00 81.62 547 ARG A C 1
ATOM 4244 O O . ARG A 1 547 ? -13.966 -17.521 -2.232 1.00 81.62 547 ARG A O 1
ATOM 4251 N N . PRO A 1 548 ? -12.960 -16.796 -4.125 1.00 88.44 548 PRO A N 1
ATOM 4252 C CA . PRO A 1 548 ? -12.474 -15.567 -3.521 1.00 88.44 548 PRO A CA 1
ATOM 4253 C C . PRO A 1 548 ? -13.638 -14.654 -3.1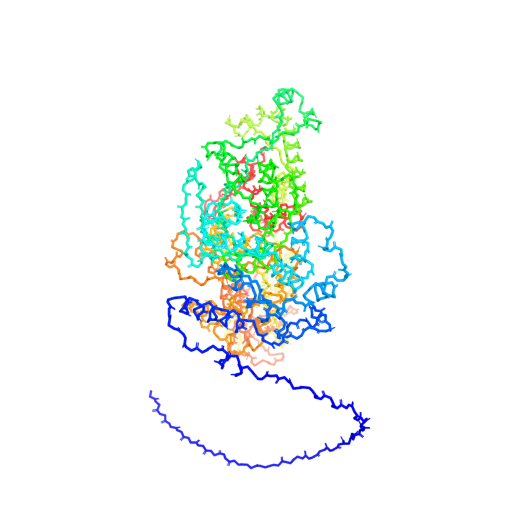01 1.00 88.44 548 PRO A C 1
ATOM 4255 O O . PRO A 1 548 ? -14.771 -14.812 -3.576 1.00 88.44 548 PRO A O 1
ATOM 4258 N N . PRO A 1 549 ? -13.390 -13.679 -2.214 1.00 89.25 549 PRO A N 1
ATOM 4259 C CA . PRO A 1 549 ? -14.391 -12.674 -1.881 1.00 89.25 549 PRO A CA 1
ATOM 4260 C C . PRO A 1 549 ? -14.759 -11.853 -3.128 1.00 89.25 549 PRO A C 1
ATOM 4262 O O . PRO A 1 549 ? -13.889 -11.379 -3.855 1.00 89.25 549 PRO A O 1
ATOM 4265 N N . THR A 1 550 ? -16.059 -11.655 -3.362 1.00 87.00 550 THR A N 1
ATOM 4266 C CA . THR A 1 550 ? -16.579 -10.921 -4.534 1.00 87.00 550 THR A CA 1
ATOM 4267 C C . THR A 1 550 ? -16.873 -9.447 -4.263 1.00 87.00 550 THR A C 1
ATOM 4269 O O . THR A 1 550 ? -17.090 -8.689 -5.201 1.00 87.00 550 THR A O 1
ATOM 4272 N N . HIS A 1 551 ? -16.880 -9.030 -2.995 1.00 90.44 551 HIS A N 1
ATOM 4273 C CA . HIS A 1 551 ? -17.261 -7.683 -2.556 1.00 90.44 551 HIS A CA 1
ATOM 4274 C C . HIS A 1 551 ? -16.099 -6.669 -2.576 1.00 90.44 551 HIS A C 1
ATOM 4276 O O . HIS A 1 551 ? -16.195 -5.620 -1.944 1.00 90.44 551 HIS A O 1
ATOM 4282 N N . GLY A 1 552 ? -14.994 -6.998 -3.252 1.00 91.44 552 GLY A N 1
ATOM 4283 C CA . GLY A 1 552 ? -13.856 -6.098 -3.444 1.00 91.44 552 GLY A CA 1
ATOM 4284 C C . GLY A 1 552 ? -14.021 -5.178 -4.658 1.00 91.44 552 GLY A C 1
ATOM 4285 O O . GLY A 1 552 ? -14.945 -5.327 -5.458 1.00 91.44 552 GLY A O 1
ATOM 4286 N N . HIS A 1 553 ? -13.075 -4.258 -4.810 1.00 94.12 553 HIS A N 1
ATOM 4287 C CA . HIS A 1 553 ? -12.925 -3.385 -5.973 1.00 94.12 553 HIS A CA 1
ATOM 4288 C C . HIS A 1 553 ? -11.817 -3.911 -6.897 1.00 94.12 553 HIS A C 1
ATOM 4290 O O . HIS A 1 553 ? -10.801 -4.406 -6.411 1.00 94.12 553 HIS A O 1
ATOM 4296 N N . ASP A 1 554 ? -12.023 -3.820 -8.207 1.00 94.00 554 ASP A N 1
ATOM 4297 C CA . ASP A 1 554 ? -11.022 -4.122 -9.234 1.00 94.00 554 ASP A CA 1
ATOM 4298 C C . ASP A 1 554 ? -10.653 -2.806 -9.922 1.00 94.00 554 ASP A C 1
ATOM 4300 O O . ASP A 1 554 ? -11.504 -2.192 -10.571 1.00 94.00 554 ASP A O 1
ATOM 4304 N N . ALA A 1 555 ? -9.414 -2.365 -9.718 1.00 91.12 555 ALA A N 1
ATOM 4305 C CA . ALA A 1 555 ? -8.878 -1.139 -10.297 1.00 91.12 555 ALA A CA 1
ATOM 4306 C C . ALA A 1 555 ? -8.245 -1.379 -11.682 1.00 91.12 555 ALA A C 1
ATOM 4308 O O . ALA A 1 555 ? -7.835 -0.426 -12.345 1.00 91.12 555 ALA A O 1
ATOM 4309 N N . GLY A 1 556 ? -8.174 -2.636 -12.142 1.00 88.00 556 GLY A N 1
ATOM 4310 C CA . GLY A 1 556 ? -7.553 -3.002 -13.415 1.00 88.00 556 GLY A CA 1
ATOM 4311 C C . GLY A 1 556 ? -6.026 -2.875 -13.423 1.00 88.00 556 GLY A C 1
ATOM 4312 O O . GLY A 1 556 ? -5.440 -2.770 -14.499 1.00 88.00 556 GLY A O 1
ATOM 4313 N N . ASP A 1 557 ? -5.391 -2.857 -12.248 1.00 90.12 557 ASP A N 1
ATOM 4314 C CA . ASP A 1 557 ? -3.942 -2.757 -12.064 1.00 90.12 557 ASP A CA 1
ATOM 4315 C C . ASP A 1 557 ? -3.299 -4.141 -11.848 1.00 90.12 557 ASP A C 1
ATOM 4317 O O . ASP A 1 557 ? -2.769 -4.753 -12.774 1.00 90.12 557 ASP A O 1
ATOM 4321 N N . HIS A 1 558 ? -3.390 -4.674 -10.634 1.00 94.38 558 HIS A N 1
ATOM 4322 C CA . HIS A 1 558 ? -2.786 -5.917 -10.184 1.00 94.38 558 HIS A CA 1
ATOM 4323 C C . HIS A 1 558 ? -3.793 -6.710 -9.345 1.00 94.38 558 HIS A C 1
ATOM 4325 O O . HIS A 1 558 ? -4.712 -6.137 -8.776 1.00 94.38 558 HIS A O 1
ATOM 4331 N N . PRO A 1 559 ? -3.646 -8.036 -9.207 1.00 95.38 559 PRO A N 1
ATOM 4332 C CA . PRO A 1 559 ? -4.407 -8.789 -8.220 1.00 95.38 559 PRO A CA 1
ATOM 4333 C C . PRO A 1 559 ? -4.092 -8.313 -6.791 1.00 95.38 559 PRO A C 1
ATOM 4335 O O . PRO A 1 559 ? -2.993 -7.808 -6.547 1.00 95.38 559 PRO A O 1
ATOM 4338 N N . PRO A 1 560 ? -4.981 -8.584 -5.818 1.00 98.06 560 PRO A N 1
ATOM 4339 C CA . PRO A 1 560 ? -4.714 -8.291 -4.416 1.00 98.06 560 PRO A CA 1
ATOM 4340 C C . PRO A 1 560 ? -3.380 -8.880 -3.933 1.00 98.06 560 PRO A C 1
ATOM 4342 O O . PRO A 1 560 ? -2.931 -9.934 -4.400 1.00 98.06 560 PRO A O 1
ATOM 4345 N N . ILE A 1 561 ? -2.769 -8.234 -2.943 1.00 98.56 561 ILE A N 1
ATOM 4346 C CA . ILE A 1 561 ? -1.498 -8.633 -2.333 1.00 98.56 561 ILE A CA 1
ATOM 4347 C C . ILE A 1 561 ? -1.654 -10.023 -1.702 1.00 98.56 561 ILE A C 1
ATOM 4349 O O . ILE A 1 561 ? -2.372 -10.206 -0.718 1.00 98.56 561 ILE A O 1
ATOM 4353 N N . THR A 1 562 ? -0.979 -11.013 -2.282 1.00 98.06 562 THR A N 1
ATOM 4354 C CA . THR A 1 562 ? -1.214 -12.444 -2.034 1.00 98.06 562 THR A CA 1
ATOM 4355 C C . THR A 1 562 ? 0.111 -13.170 -1.820 1.00 98.06 562 THR A C 1
ATOM 4357 O O . THR A 1 562 ? 1.084 -12.840 -2.500 1.00 98.06 562 THR A O 1
ATOM 4360 N N . PRO A 1 563 ? 0.202 -14.152 -0.900 1.00 97.44 563 PRO A N 1
ATOM 4361 C CA . PRO A 1 563 ? 1.410 -14.955 -0.742 1.00 97.44 563 PRO A CA 1
ATOM 4362 C C . PRO A 1 563 ? 1.588 -15.907 -1.938 1.00 97.44 563 PRO A C 1
ATOM 4364 O O . PRO A 1 563 ? 0.758 -16.779 -2.189 1.00 97.44 563 PRO A O 1
ATOM 4367 N N . MET A 1 564 ? 2.692 -15.758 -2.662 1.00 95.69 564 MET A N 1
ATOM 4368 C CA . MET A 1 564 ? 2.983 -16.502 -3.894 1.00 95.69 564 MET A CA 1
ATOM 4369 C C . MET A 1 564 ? 3.941 -17.677 -3.679 1.00 95.69 564 MET A C 1
ATOM 4371 O O . MET A 1 564 ? 3.965 -18.599 -4.487 1.00 95.69 564 MET A O 1
ATOM 4375 N N . ARG A 1 565 ? 4.710 -17.662 -2.585 1.00 93.31 565 ARG A N 1
ATOM 4376 C CA . ARG A 1 565 ? 5.621 -18.739 -2.181 1.00 93.31 565 ARG A CA 1
ATOM 4377 C C . ARG A 1 565 ? 5.582 -18.891 -0.672 1.00 93.31 565 ARG A C 1
ATOM 4379 O O . ARG A 1 565 ? 5.668 -17.895 0.041 1.00 93.31 565 ARG A O 1
ATOM 4386 N N . CYS A 1 566 ? 5.465 -20.121 -0.181 1.00 93.19 566 CYS A N 1
ATOM 4387 C CA . CYS A 1 566 ? 5.538 -20.378 1.253 1.00 93.19 566 CYS A CA 1
ATOM 4388 C C . CYS A 1 566 ? 6.972 -20.230 1.772 1.00 93.19 566 CYS A C 1
ATOM 4390 O O . CYS A 1 566 ? 7.903 -20.787 1.196 1.00 93.19 566 CYS A O 1
ATOM 4392 N N . ALA A 1 567 ? 7.131 -19.530 2.896 1.00 90.44 567 ALA A N 1
ATOM 4393 C CA . ALA A 1 567 ? 8.399 -19.419 3.608 1.00 90.44 567 ALA A CA 1
ATOM 4394 C C . ALA A 1 567 ? 8.199 -19.619 5.117 1.00 90.44 567 ALA A C 1
ATOM 4396 O O . ALA A 1 567 ? 7.276 -19.030 5.690 1.00 90.44 567 ALA A O 1
ATOM 4397 N N . PRO A 1 568 ? 9.060 -20.392 5.801 1.00 87.88 568 PRO A N 1
ATOM 4398 C CA . PRO A 1 568 ? 9.114 -20.390 7.251 1.00 87.88 568 PRO A CA 1
ATOM 4399 C C . PRO A 1 568 ? 9.783 -19.108 7.766 1.00 87.88 568 PRO A C 1
ATOM 4401 O O . PRO A 1 568 ? 10.608 -18.485 7.097 1.00 87.88 568 PRO A O 1
ATOM 4404 N N . ARG A 1 569 ? 9.521 -18.767 9.032 1.00 87.06 569 ARG A N 1
ATOM 4405 C CA . ARG A 1 569 ? 10.109 -17.587 9.692 1.00 87.06 569 ARG A CA 1
ATOM 4406 C C . ARG A 1 569 ? 11.633 -17.499 9.592 1.00 87.06 569 ARG A C 1
ATOM 4408 O O . ARG A 1 569 ? 12.168 -16.401 9.501 1.00 87.06 569 ARG A O 1
ATOM 4415 N N . GLY A 1 570 ? 12.324 -18.639 9.638 1.00 86.19 570 GLY A N 1
ATOM 4416 C CA . GLY A 1 570 ? 13.786 -18.689 9.546 1.00 86.19 570 GLY A CA 1
ATOM 4417 C C . GLY A 1 570 ? 14.340 -18.248 8.187 1.00 86.19 570 GLY A C 1
ATOM 4418 O O . GLY A 1 570 ? 15.475 -17.790 8.126 1.00 86.19 570 GLY A O 1
ATOM 4419 N N . GLU A 1 571 ? 13.548 -18.340 7.117 1.00 88.19 571 GLU A N 1
ATOM 4420 C CA . GLU A 1 571 ? 13.940 -17.880 5.780 1.00 88.19 571 GLU A CA 1
ATOM 4421 C C . GLU A 1 571 ? 13.788 -16.355 5.658 1.00 88.19 571 GLU A C 1
ATOM 4423 O O . GLU A 1 571 ? 14.662 -15.672 5.128 1.00 88.19 571 GLU A O 1
ATOM 4428 N N . ILE A 1 572 ? 12.732 -15.797 6.263 1.00 86.12 572 ILE A N 1
ATOM 4429 C CA . ILE A 1 572 ? 12.464 -14.351 6.343 1.00 86.12 572 ILE A CA 1
ATOM 4430 C C . ILE A 1 572 ? 12.987 -13.806 7.687 1.00 86.12 572 ILE A C 1
ATOM 4432 O O . ILE A 1 572 ? 12.274 -13.188 8.480 1.00 86.12 572 ILE A O 1
ATOM 4436 N N . ALA A 1 573 ? 14.255 -14.086 7.997 1.00 67.00 573 ALA A N 1
ATOM 4437 C CA . ALA A 1 573 ? 14.828 -13.798 9.315 1.00 67.00 573 ALA A CA 1
ATOM 4438 C C . ALA A 1 573 ? 15.195 -12.317 9.547 1.00 67.00 573 ALA A C 1
ATOM 4440 O O . ALA A 1 573 ? 15.524 -11.934 10.673 1.00 67.00 573 ALA A O 1
ATOM 4441 N N . LYS A 1 574 ? 15.165 -11.463 8.515 1.00 62.31 574 LYS A N 1
ATOM 4442 C CA . LYS A 1 574 ? 15.610 -10.066 8.624 1.00 62.31 574 LYS A CA 1
ATOM 4443 C C . LYS A 1 574 ? 14.454 -9.124 8.989 1.00 62.31 574 LYS A C 1
ATOM 4445 O O . LYS A 1 574 ? 13.653 -8.712 8.161 1.00 62.31 574 LYS A O 1
ATOM 4450 N N . GLY A 1 575 ? 14.413 -8.704 10.253 1.00 66.75 575 GLY A N 1
ATOM 4451 C CA . GLY A 1 575 ? 13.643 -7.533 10.686 1.00 66.75 575 GLY A CA 1
ATOM 4452 C C . GLY A 1 575 ? 12.120 -7.721 10.735 1.00 66.75 575 GLY A C 1
ATOM 4453 O O . GLY A 1 575 ? 11.614 -8.715 11.253 1.00 66.75 575 GLY A O 1
ATOM 4454 N N . LYS A 1 576 ? 11.378 -6.701 10.280 1.00 80.88 576 LYS A N 1
ATOM 4455 C CA . LYS A 1 576 ? 9.905 -6.635 10.369 1.00 80.88 576 LYS A CA 1
ATOM 4456 C C . LYS A 1 576 ? 9.183 -7.332 9.201 1.00 80.88 576 LYS A C 1
ATOM 4458 O O . LYS A 1 576 ? 7.965 -7.469 9.253 1.00 80.88 576 LYS A O 1
ATOM 4463 N N . GLU A 1 577 ? 9.917 -7.818 8.201 1.00 91.06 577 GLU A N 1
ATOM 4464 C CA . GLU A 1 577 ? 9.379 -8.462 6.990 1.00 91.06 577 GLU A CA 1
ATOM 4465 C C . GLU A 1 577 ? 8.555 -9.709 7.300 1.00 91.06 577 GLU A C 1
ATOM 4467 O O . GLU A 1 577 ? 7.480 -9.886 6.735 1.00 91.06 577 GLU A O 1
ATOM 4472 N N . TRP A 1 578 ? 8.991 -10.523 8.268 1.00 93.44 578 TRP A N 1
ATOM 4473 C CA . TRP A 1 578 ? 8.222 -11.692 8.694 1.00 93.44 578 TRP A CA 1
ATOM 4474 C C . TRP A 1 578 ? 6.822 -11.328 9.196 1.00 93.44 578 TRP A C 1
ATOM 4476 O O . TRP A 1 578 ? 5.865 -12.025 8.880 1.00 93.44 578 TRP A O 1
ATOM 4486 N N . LYS A 1 579 ? 6.683 -10.242 9.974 1.00 93.19 579 LYS A N 1
ATOM 4487 C CA . LYS A 1 579 ? 5.369 -9.816 10.486 1.00 93.19 579 LYS A CA 1
ATOM 4488 C C . LYS A 1 579 ? 4.432 -9.449 9.337 1.00 93.19 579 LYS A C 1
ATOM 4490 O O . LYS A 1 579 ? 3.253 -9.784 9.381 1.00 93.19 579 LYS A O 1
ATOM 4495 N N . LEU A 1 580 ? 4.979 -8.787 8.318 1.00 95.69 580 LEU A N 1
ATOM 4496 C CA . LEU A 1 580 ? 4.232 -8.387 7.135 1.00 95.69 580 LEU A CA 1
ATOM 4497 C C . LEU A 1 580 ? 3.828 -9.612 6.304 1.00 95.69 580 LEU A C 1
ATOM 4499 O O . LEU A 1 580 ? 2.660 -9.743 5.955 1.00 95.69 580 LEU A O 1
ATOM 4503 N N . TYR A 1 581 ? 4.752 -10.547 6.066 1.00 96.75 581 TYR A N 1
ATOM 4504 C CA . TYR A 1 581 ? 4.464 -11.799 5.362 1.00 96.75 581 TYR A CA 1
ATOM 4505 C C . TYR A 1 581 ? 3.435 -12.678 6.099 1.00 96.75 581 TYR A C 1
ATOM 4507 O O . TYR A 1 581 ? 2.481 -13.139 5.475 1.00 96.75 581 TYR A O 1
ATOM 4515 N N . ASP A 1 582 ? 3.575 -12.873 7.419 1.00 95.25 582 ASP A N 1
ATOM 4516 C CA . ASP A 1 582 ? 2.609 -13.616 8.253 1.00 95.25 582 ASP A CA 1
ATOM 4517 C C . ASP A 1 582 ? 1.201 -13.017 8.134 1.00 95.25 582 ASP A C 1
ATOM 4519 O O . ASP A 1 582 ? 0.232 -13.752 7.938 1.00 95.25 582 ASP A O 1
ATOM 4523 N N . TYR A 1 583 ? 1.091 -11.685 8.158 1.00 96.50 583 TYR A N 1
ATOM 4524 C CA . TYR A 1 583 ? -0.184 -11.003 7.965 1.00 96.50 583 TYR A CA 1
ATOM 4525 C C . TYR A 1 583 ? -0.748 -11.190 6.555 1.00 96.50 583 TYR A C 1
ATOM 4527 O O . TYR A 1 583 ? -1.914 -11.555 6.436 1.00 96.50 583 TYR A O 1
ATOM 4535 N N . VAL A 1 584 ? 0.056 -10.997 5.501 1.00 97.94 584 VAL A N 1
ATOM 4536 C CA . VAL A 1 584 ? -0.374 -11.213 4.106 1.00 97.94 584 VAL A CA 1
ATOM 4537 C C . VAL A 1 584 ? -0.891 -12.643 3.923 1.00 97.94 584 VAL A C 1
ATOM 4539 O O . VAL A 1 584 ? -1.973 -12.843 3.372 1.00 97.94 584 VAL A O 1
ATOM 4542 N N . ALA A 1 585 ? -0.177 -13.641 4.452 1.00 97.44 585 ALA A N 1
ATOM 4543 C CA . ALA A 1 585 ? -0.576 -15.038 4.343 1.00 97.44 585 ALA A CA 1
ATOM 4544 C C . ALA A 1 585 ? -1.873 -15.351 5.100 1.00 97.44 585 ALA A C 1
ATOM 4546 O O . ALA A 1 585 ? -2.787 -15.967 4.548 1.00 97.44 585 ALA A O 1
ATOM 4547 N N . ARG A 1 586 ? -1.990 -14.899 6.353 1.00 96.88 586 ARG A N 1
ATOM 4548 C CA . ARG A 1 586 ? -3.192 -15.119 7.171 1.00 96.88 586 ARG A CA 1
ATOM 4549 C C . ARG A 1 586 ? -4.402 -14.358 6.647 1.00 96.88 586 ARG A C 1
ATOM 4551 O O . ARG A 1 586 ? -5.497 -14.907 6.685 1.00 96.88 586 ARG A O 1
ATOM 4558 N N . HIS A 1 587 ? -4.217 -13.138 6.143 1.00 97.75 587 HIS A N 1
ATOM 4559 C CA . HIS A 1 587 ? -5.278 -12.341 5.522 1.00 97.75 587 HIS A CA 1
ATOM 4560 C C . HIS A 1 587 ? -5.782 -13.007 4.242 1.00 97.75 587 HIS A C 1
ATOM 4562 O O . HIS A 1 587 ? -6.990 -13.133 4.059 1.00 97.75 587 HIS A O 1
ATOM 4568 N N . PHE A 1 588 ? -4.875 -13.501 3.392 1.00 97.94 588 PHE A N 1
ATOM 4569 C CA . PHE A 1 588 ? -5.248 -14.271 2.206 1.00 97.94 588 PHE A CA 1
ATOM 4570 C C . PHE A 1 588 ? -6.072 -15.509 2.573 1.00 97.94 588 PHE A C 1
ATOM 4572 O O . PHE A 1 588 ? -7.176 -15.674 2.061 1.00 97.94 588 PHE A O 1
ATOM 4579 N N . ILE A 1 589 ? -5.596 -16.335 3.510 1.00 96.94 589 ILE A N 1
ATOM 4580 C CA . ILE A 1 589 ? -6.330 -17.529 3.960 1.00 96.94 589 ILE A CA 1
ATOM 4581 C C . ILE A 1 589 ? -7.694 -17.134 4.535 1.00 96.94 589 ILE A C 1
ATOM 4583 O O . ILE A 1 589 ? -8.701 -17.710 4.142 1.00 96.94 589 ILE A O 1
ATOM 4587 N N . ALA A 1 590 ? -7.745 -16.116 5.398 1.00 96.44 590 ALA A N 1
ATOM 4588 C CA . ALA A 1 590 ? -8.984 -15.595 5.971 1.00 96.44 590 ALA A CA 1
ATOM 4589 C C . ALA A 1 590 ? -9.993 -15.147 4.903 1.00 96.44 590 ALA A C 1
ATOM 4591 O O . ALA A 1 590 ? -11.187 -15.389 5.054 1.00 96.44 590 ALA A O 1
ATOM 4592 N N . SER A 1 591 ? -9.530 -14.538 3.808 1.00 96.69 591 SER A N 1
ATOM 4593 C CA . SER A 1 591 ? -10.397 -14.096 2.706 1.00 96.69 591 SER A CA 1
ATOM 4594 C C . SER A 1 591 ? -11.102 -15.255 1.979 1.00 96.69 591 SER A C 1
ATOM 4596 O O . SER A 1 591 ? -12.151 -15.058 1.360 1.00 96.69 591 SER A O 1
ATOM 4598 N N . LEU A 1 592 ? -10.553 -16.470 2.092 1.00 95.56 592 LEU A N 1
ATOM 4599 C CA . LEU A 1 592 ? -11.071 -17.705 1.494 1.00 95.56 592 LEU A CA 1
ATOM 4600 C C . LEU A 1 592 ? -11.874 -18.577 2.477 1.00 95.56 592 LEU A C 1
ATOM 4602 O O . LEU A 1 592 ? -12.353 -19.641 2.086 1.00 95.56 592 LEU A O 1
ATOM 4606 N N . MET A 1 593 ? -11.992 -18.163 3.741 1.00 93.56 593 MET A N 1
ATOM 4607 C CA . MET A 1 593 ? -12.767 -18.855 4.778 1.00 93.56 593 MET A CA 1
ATOM 4608 C C . MET A 1 593 ? -14.213 -18.351 4.837 1.00 93.56 593 MET A C 1
ATOM 4610 O O . MET A 1 593 ? -14.577 -17.436 4.110 1.00 93.56 593 MET A O 1
ATOM 4614 N N . ASP A 1 594 ? -15.037 -18.926 5.709 1.00 92.56 594 ASP A N 1
ATOM 4615 C CA . ASP A 1 594 ? -16.387 -18.426 5.972 1.00 92.56 594 ASP A CA 1
ATOM 4616 C C . ASP A 1 594 ? -16.394 -17.220 6.928 1.00 92.56 594 ASP A C 1
ATOM 4618 O O . ASP A 1 594 ? -15.427 -16.937 7.646 1.00 92.56 594 ASP A O 1
ATOM 4622 N N . ASP A 1 595 ? -17.509 -16.492 6.921 1.00 95.00 595 ASP A N 1
ATOM 4623 C CA . ASP A 1 595 ? -17.757 -15.375 7.833 1.00 95.00 595 ASP A CA 1
ATOM 4624 C C . ASP A 1 595 ? -17.865 -15.866 9.290 1.00 95.00 595 ASP A C 1
ATOM 4626 O O . ASP A 1 595 ? -18.253 -17.003 9.555 1.00 95.00 595 ASP A O 1
ATOM 4630 N N . PHE A 1 596 ? -17.555 -14.996 10.249 1.00 96.44 596 PHE A N 1
ATOM 4631 C CA . PHE A 1 596 ? -17.764 -15.278 11.670 1.00 96.44 596 PHE A CA 1
ATOM 4632 C C . PHE A 1 596 ? -19.247 -15.128 12.023 1.00 96.44 596 PHE A C 1
ATOM 4634 O O . PHE A 1 596 ? -19.838 -14.095 11.707 1.00 96.44 596 PHE A O 1
ATOM 4641 N N . GLN A 1 597 ? -19.842 -16.110 12.705 1.00 97.44 597 GLN A N 1
ATOM 4642 C CA . GLN A 1 597 ? -21.269 -16.120 13.048 1.00 97.44 597 GLN A CA 1
ATOM 4643 C C . GLN A 1 597 ? -21.488 -16.261 14.555 1.00 97.44 597 GLN A C 1
ATOM 4645 O O . GLN A 1 597 ? -21.001 -17.201 15.193 1.00 97.44 597 GLN A O 1
ATOM 4650 N N . TYR A 1 598 ? -22.270 -15.340 15.114 1.00 96.81 598 TYR A N 1
ATOM 4651 C CA . TYR A 1 598 ? -22.635 -15.332 16.526 1.00 96.81 598 TYR A CA 1
ATOM 4652 C C . TYR A 1 598 ? -24.069 -14.830 16.720 1.00 96.81 598 TYR A C 1
ATOM 4654 O O . TYR A 1 598 ? -24.644 -14.159 15.864 1.00 96.81 598 TYR A O 1
ATOM 4662 N N . THR A 1 599 ? -24.665 -15.149 17.863 1.00 97.88 599 THR A N 1
ATOM 4663 C CA . THR A 1 599 ? -25.966 -14.613 18.272 1.00 97.88 599 THR A CA 1
ATOM 4664 C C . THR A 1 599 ? -25.746 -13.696 19.465 1.00 97.88 599 THR A C 1
ATOM 4666 O O . THR A 1 599 ? -25.128 -14.112 20.445 1.00 97.88 599 THR A O 1
ATOM 4669 N N . GLU A 1 600 ? -26.205 -12.448 19.366 1.00 97.81 600 GLU A N 1
ATOM 4670 C CA . GLU A 1 600 ? -26.248 -11.493 20.477 1.00 97.81 600 GLU A CA 1
ATOM 4671 C C . GLU A 1 600 ? -27.585 -11.650 21.201 1.00 97.81 600 GLU A C 1
ATOM 4673 O O . GLU A 1 600 ? -28.654 -11.519 20.602 1.00 97.81 600 GLU A O 1
ATOM 4678 N N . HIS A 1 601 ? -27.517 -11.944 22.492 1.00 97.19 601 HIS A N 1
ATOM 4679 C CA . HIS A 1 601 ? -28.653 -12.081 23.386 1.00 97.19 601 HIS A CA 1
ATOM 4680 C C . HIS A 1 601 ? -28.706 -10.859 24.300 1.00 97.19 601 HIS A C 1
ATOM 4682 O O . HIS A 1 601 ? -27.786 -10.636 25.086 1.00 97.19 601 HIS A O 1
ATOM 4688 N N . SER A 1 602 ? -29.773 -10.072 24.201 1.00 96.94 602 SER A N 1
ATOM 4689 C CA . SER A 1 602 ? -29.978 -8.874 25.018 1.00 96.94 602 SER A CA 1
ATOM 4690 C C . SER A 1 602 ? -31.034 -9.154 26.081 1.00 96.94 602 SER A C 1
ATOM 4692 O O . SER A 1 602 ? -32.219 -9.299 25.768 1.00 96.94 602 SER A O 1
ATOM 4694 N N . LEU A 1 603 ? -30.591 -9.257 27.335 1.00 97.25 603 LEU A N 1
ATOM 4695 C CA . LEU A 1 603 ? -31.453 -9.380 28.507 1.00 97.25 603 LEU A CA 1
ATOM 4696 C C . LEU A 1 603 ? -31.824 -7.977 28.986 1.00 97.25 603 LEU A C 1
ATOM 4698 O O . LEU A 1 603 ? -30.967 -7.254 29.489 1.00 97.25 603 LEU A O 1
ATOM 4702 N N . ALA A 1 604 ? -33.091 -7.606 28.825 1.00 97.62 604 ALA A N 1
ATOM 4703 C CA . ALA A 1 604 ? -33.620 -6.320 29.255 1.00 97.62 604 ALA A CA 1
ATOM 4704 C C . ALA A 1 604 ? -34.320 -6.445 30.613 1.00 97.62 604 ALA A C 1
ATOM 4706 O O . ALA A 1 604 ? -35.093 -7.379 30.856 1.00 97.62 604 ALA A O 1
ATOM 4707 N N . VAL A 1 605 ? -34.067 -5.481 31.491 1.00 97.81 605 VAL A N 1
ATOM 4708 C CA . VAL A 1 605 ? -34.629 -5.393 32.840 1.00 97.81 605 VAL A CA 1
ATOM 4709 C C . VAL A 1 605 ? -35.132 -3.972 33.069 1.00 97.81 605 VAL A C 1
ATOM 4711 O O . VAL A 1 605 ? -34.455 -3.011 32.715 1.00 97.81 605 VAL A O 1
ATOM 4714 N N . ASN A 1 606 ? -36.314 -3.827 33.663 1.00 97.44 606 ASN A N 1
ATOM 4715 C CA . ASN A 1 606 ? -36.866 -2.539 34.062 1.00 97.44 606 ASN A CA 1
ATOM 4716 C C . ASN A 1 606 ? -36.716 -2.345 35.575 1.00 97.44 606 ASN A C 1
ATOM 4718 O O . ASN A 1 606 ? -37.062 -3.236 36.353 1.00 97.44 606 ASN A O 1
ATOM 4722 N N . VAL A 1 607 ? -36.233 -1.176 35.989 1.00 95.88 607 VAL A N 1
ATOM 4723 C CA . VAL A 1 607 ? -36.153 -0.760 37.393 1.00 95.88 607 VAL A CA 1
ATOM 4724 C C . VAL A 1 607 ? -36.722 0.649 37.509 1.00 95.88 607 VAL A C 1
ATOM 4726 O O . VAL A 1 607 ? -36.153 1.598 36.975 1.00 95.88 607 VAL A O 1
ATOM 4729 N N . GLY A 1 608 ? -37.872 0.793 38.173 1.00 90.56 608 GLY A N 1
ATOM 4730 C CA . GLY A 1 608 ? -38.488 2.105 38.408 1.00 90.56 608 GLY A CA 1
ATOM 4731 C C . GLY A 1 608 ? -38.788 2.896 37.126 1.00 90.56 608 GLY A C 1
ATOM 4732 O O . GLY A 1 608 ? -38.654 4.115 37.115 1.00 90.56 608 GLY A O 1
ATOM 4733 N N . GLY A 1 609 ? -39.151 2.211 36.035 1.00 92.62 609 GLY A N 1
ATOM 4734 C CA . GLY A 1 609 ? -39.408 2.826 34.729 1.00 92.62 609 GLY A CA 1
ATOM 4735 C C . GLY A 1 609 ? -38.176 2.937 33.825 1.00 92.62 609 GLY A C 1
ATOM 4736 O O . GLY A 1 609 ? -38.344 3.111 32.622 1.00 92.62 609 GLY A O 1
ATOM 4737 N N . MET A 1 610 ? -36.964 2.741 34.350 1.00 95.38 610 MET A N 1
ATOM 4738 C CA . MET A 1 610 ? -35.716 2.793 33.580 1.00 95.38 610 MET A CA 1
ATOM 4739 C C . MET A 1 610 ? -35.337 1.409 33.051 1.00 95.38 610 MET A C 1
ATOM 4741 O O . MET A 1 610 ? -35.422 0.424 33.783 1.00 95.38 610 MET A O 1
ATOM 4745 N N . THR A 1 611 ? -34.899 1.325 31.794 1.00 96.88 611 THR A N 1
ATOM 4746 C CA . THR A 1 611 ? -34.517 0.051 31.164 1.00 96.88 611 THR A CA 1
ATOM 4747 C C . THR A 1 611 ? -33.003 -0.119 31.141 1.00 96.88 611 THR A C 1
ATOM 4749 O O . THR A 1 611 ? -32.272 0.765 30.708 1.00 96.88 611 THR A O 1
ATOM 4752 N N . PHE A 1 612 ? -32.542 -1.281 31.583 1.00 97.62 612 PHE A N 1
ATOM 4753 C CA . PHE A 1 612 ? -31.145 -1.691 31.621 1.00 97.62 612 PHE A CA 1
ATOM 4754 C C . PHE A 1 612 ? -30.968 -2.972 30.804 1.00 97.62 612 PHE A C 1
ATOM 4756 O O . PHE A 1 612 ? -31.850 -3.834 30.800 1.00 97.62 612 PHE A O 1
ATOM 4763 N N . VAL A 1 613 ? -29.844 -3.104 30.100 1.00 97.25 613 VAL A N 1
ATOM 4764 C CA . VAL A 1 613 ? -29.579 -4.208 29.173 1.00 97.25 613 VAL A CA 1
ATOM 4765 C C . VAL A 1 613 ? -28.227 -4.848 29.471 1.00 97.25 613 VAL A C 1
ATOM 4767 O O . VAL A 1 613 ? -27.213 -4.165 29.582 1.00 97.25 613 VAL A O 1
ATOM 4770 N N . HIS A 1 614 ? -28.212 -6.177 29.543 1.00 96.75 614 HIS A N 1
ATOM 4771 C CA . HIS A 1 614 ? -26.992 -6.978 29.554 1.00 96.75 614 HIS A CA 1
ATOM 4772 C C . HIS A 1 614 ? -26.897 -7.793 28.264 1.00 96.75 614 HIS A C 1
ATOM 4774 O O . HIS A 1 614 ? -27.859 -8.462 27.870 1.00 96.75 614 HIS A O 1
ATOM 4780 N N . LYS A 1 615 ? -25.732 -7.749 27.612 1.00 96.19 615 LYS A N 1
ATOM 4781 C CA . LYS A 1 615 ? -25.472 -8.468 26.361 1.00 96.19 615 LYS A CA 1
ATOM 4782 C C . LYS A 1 615 ? -24.614 -9.704 26.600 1.00 96.19 615 LYS A C 1
ATOM 4784 O O . LYS A 1 615 ? -23.522 -9.633 27.164 1.00 96.19 615 LYS A O 1
ATOM 4789 N N . MET A 1 616 ? -25.098 -10.830 26.099 1.00 96.50 616 MET A N 1
ATOM 4790 C CA . MET A 1 616 ? -24.407 -12.117 26.082 1.00 96.50 616 MET A CA 1
ATOM 4791 C C . MET A 1 616 ? -24.286 -12.602 24.643 1.00 96.50 616 MET A C 1
ATOM 4793 O O . MET A 1 616 ? -25.082 -12.230 23.783 1.00 96.50 616 MET A O 1
ATOM 4797 N N . HIS A 1 617 ? -23.310 -13.456 24.373 1.00 96.56 617 HIS A N 1
ATOM 4798 C CA . HIS A 1 617 ? -23.041 -13.939 23.027 1.00 96.56 617 HIS A CA 1
ATOM 4799 C C . HIS A 1 617 ? -22.921 -15.454 23.014 1.00 96.56 617 HIS A C 1
ATOM 4801 O O . HIS A 1 617 ? -22.280 -16.047 23.875 1.00 96.56 617 HIS A O 1
ATOM 4807 N N . SER A 1 618 ? -23.484 -16.085 21.996 1.00 96.06 618 SER A N 1
ATOM 4808 C CA . SER A 1 618 ? -23.210 -17.488 21.694 1.00 96.06 618 SER A CA 1
ATOM 4809 C C . SER A 1 618 ? -22.565 -17.559 20.320 1.00 96.06 618 SER A C 1
ATOM 4811 O O . SER A 1 618 ? -23.147 -17.083 19.343 1.00 96.06 618 SER A O 1
ATOM 4813 N N . VAL A 1 619 ? -21.361 -18.125 20.240 1.00 96.00 619 VAL A N 1
ATOM 4814 C CA . VAL A 1 619 ? -20.622 -18.289 18.981 1.00 96.00 619 VAL A CA 1
ATOM 4815 C C . VAL A 1 619 ? -21.110 -19.556 18.283 1.00 96.00 619 VAL A C 1
ATOM 4817 O O . VAL A 1 619 ? -21.069 -20.637 18.868 1.00 96.00 619 VAL A O 1
ATOM 4820 N N . GLN A 1 620 ? -21.588 -19.431 17.043 1.00 95.25 620 GLN A N 1
ATOM 4821 C CA . GLN A 1 620 ? -21.981 -20.586 16.226 1.00 95.25 620 GLN A CA 1
ATOM 4822 C C . GLN A 1 620 ? -20.806 -21.091 15.391 1.00 95.25 620 GLN A C 1
ATOM 4824 O O . GLN A 1 620 ? -20.555 -22.293 15.355 1.00 95.25 620 GLN A O 1
ATOM 4829 N N . ASP A 1 621 ? -20.087 -20.173 14.743 1.00 94.38 621 ASP A N 1
ATOM 4830 C CA . ASP A 1 621 ? -18.939 -20.492 13.900 1.00 94.38 621 ASP A CA 1
ATOM 4831 C C . ASP A 1 621 ? -17.877 -19.392 14.004 1.00 94.38 621 ASP A C 1
ATOM 4833 O O . ASP A 1 621 ? -18.172 -18.203 13.864 1.00 94.38 621 ASP A O 1
ATOM 4837 N N . ARG A 1 622 ? -16.625 -19.798 14.238 1.00 94.44 622 ARG A N 1
ATOM 4838 C CA . ARG A 1 622 ? -15.484 -18.880 14.304 1.00 94.44 622 ARG A CA 1
ATOM 4839 C C . ARG A 1 622 ? -15.018 -18.405 12.923 1.00 94.44 622 ARG A C 1
ATOM 4841 O O . ARG A 1 622 ? -14.369 -17.362 12.842 1.00 94.44 622 ARG A O 1
ATOM 4848 N N . GLY A 1 623 ? -15.343 -19.130 11.851 1.00 94.06 623 GLY A N 1
ATOM 4849 C CA . GLY A 1 623 ? -15.021 -18.750 10.475 1.00 94.06 623 GLY A CA 1
ATOM 4850 C C . GLY A 1 623 ? -13.559 -18.318 10.306 1.00 94.06 623 GLY A C 1
ATOM 4851 O O . GLY A 1 623 ? -12.627 -18.949 10.817 1.00 94.06 623 GLY A O 1
ATOM 4852 N N . PHE A 1 624 ? -13.345 -17.195 9.623 1.00 94.06 624 PHE A N 1
ATOM 4853 C CA . PHE A 1 624 ? -12.014 -16.656 9.334 1.00 94.06 624 PHE A CA 1
ATOM 4854 C C . PHE A 1 624 ? -11.164 -16.278 10.567 1.00 94.06 624 PHE A C 1
ATOM 4856 O O . PHE A 1 624 ? -9.948 -16.090 10.435 1.00 94.06 624 PHE A O 1
ATOM 4863 N N . PHE A 1 625 ? -11.731 -16.211 11.779 1.00 94.00 625 PHE A N 1
ATOM 4864 C CA . PHE A 1 625 ? -10.949 -15.941 12.992 1.00 94.00 625 PHE A CA 1
ATOM 4865 C C . PHE A 1 625 ? -9.956 -17.050 13.344 1.00 94.00 625 PHE A C 1
ATOM 4867 O O . PHE A 1 625 ? -8.953 -16.755 13.991 1.00 94.00 625 PHE A O 1
ATOM 4874 N N . PHE A 1 626 ? -10.111 -18.283 12.846 1.00 90.94 626 PHE A N 1
ATOM 4875 C CA . PHE A 1 626 ? -9.045 -19.287 12.989 1.00 90.94 626 PHE A CA 1
ATOM 4876 C C . PHE A 1 626 ? -7.729 -18.844 12.325 1.00 90.94 626 PHE A C 1
ATOM 4878 O O . PHE A 1 626 ? -6.648 -19.136 12.840 1.00 90.94 626 PHE A O 1
ATOM 4885 N N . ALA A 1 627 ? -7.797 -18.125 11.199 1.00 92.56 627 ALA A N 1
ATOM 4886 C CA . ALA A 1 627 ? -6.616 -17.566 10.543 1.00 92.56 627 ALA A CA 1
ATOM 4887 C C . ALA A 1 627 ? -6.149 -16.253 11.205 1.00 92.56 627 ALA A C 1
ATOM 4889 O O . ALA A 1 627 ? -4.938 -16.007 11.288 1.00 92.56 627 ALA A O 1
ATOM 4890 N N . MET A 1 628 ? -7.090 -15.448 11.719 1.00 93.12 628 MET A N 1
ATOM 4891 C CA . MET A 1 628 ? -6.856 -14.121 12.313 1.00 93.12 628 MET A CA 1
ATOM 4892 C C . MET A 1 628 ? -7.439 -13.981 13.739 1.00 93.12 628 MET A C 1
ATOM 4894 O O . MET A 1 628 ? -8.330 -13.159 13.964 1.00 93.12 628 MET A O 1
ATOM 4898 N N . PRO A 1 629 ? -6.918 -14.710 14.742 1.00 90.31 629 PRO A N 1
ATOM 4899 C CA . PRO A 1 629 ? -7.532 -14.792 16.076 1.00 90.31 629 PRO A CA 1
ATOM 4900 C C . PRO A 1 629 ? -7.505 -13.478 16.871 1.00 90.31 629 PRO A C 1
ATOM 4902 O O . PRO A 1 629 ? -8.252 -13.303 17.828 1.00 90.31 629 PRO A O 1
ATOM 4905 N N . TRP A 1 630 ? -6.650 -12.521 16.503 1.00 90.06 630 TRP A N 1
ATOM 4906 C CA . TRP A 1 630 ? -6.640 -11.200 17.141 1.00 90.06 630 TRP A CA 1
ATOM 4907 C C . TRP A 1 630 ? -7.884 -10.369 16.806 1.00 90.06 630 TRP A C 1
ATOM 4909 O O . TRP A 1 630 ? -8.272 -9.541 17.619 1.00 90.06 630 TRP A O 1
ATOM 4919 N N . LYS A 1 631 ? -8.543 -10.618 15.664 1.00 90.94 631 LYS A N 1
ATOM 4920 C CA . LYS A 1 631 ? -9.776 -9.914 15.282 1.00 90.94 631 LYS A CA 1
ATOM 4921 C C . LYS A 1 631 ? -10.974 -10.298 16.152 1.00 90.94 631 LYS A C 1
ATOM 4923 O O . LYS A 1 631 ? -11.834 -9.458 16.378 1.00 90.94 631 LYS A O 1
ATOM 4928 N N . GLU A 1 632 ? -11.007 -11.523 16.676 1.00 91.12 632 GLU A N 1
ATOM 4929 C CA . GLU A 1 632 ? -12.039 -11.961 17.628 1.00 91.12 632 GLU A CA 1
ATOM 4930 C C . GLU A 1 632 ? -11.940 -11.172 18.941 1.00 91.12 632 GLU A C 1
ATOM 4932 O O . GLU A 1 632 ? -12.945 -10.723 19.486 1.00 91.12 632 GLU A O 1
ATOM 4937 N N . LYS A 1 633 ? -10.711 -10.922 19.414 1.00 87.81 633 LYS A N 1
ATOM 4938 C CA . LYS A 1 633 ? -10.464 -10.154 20.644 1.00 87.81 633 LYS A CA 1
ATOM 4939 C C . LYS A 1 633 ? -10.951 -8.708 20.544 1.00 87.81 633 LYS A C 1
ATOM 4941 O O . LYS A 1 633 ? -11.424 -8.168 21.542 1.00 87.81 633 LYS A O 1
ATOM 4946 N N . ASP A 1 634 ? -10.875 -8.108 19.356 1.00 87.62 634 ASP A N 1
ATOM 4947 C CA . ASP A 1 634 ? -11.346 -6.740 19.110 1.00 87.62 634 ASP A CA 1
ATOM 4948 C C . ASP A 1 634 ? -12.871 -6.601 19.301 1.00 87.62 634 ASP A C 1
ATOM 4950 O O . ASP A 1 634 ? -13.345 -5.508 19.609 1.00 87.62 634 ASP A O 1
ATOM 4954 N N . LEU A 1 635 ? -13.641 -7.694 19.170 1.00 90.25 635 LEU A N 1
ATOM 4955 C CA . LEU A 1 635 ? -15.099 -7.690 19.349 1.00 90.25 635 LEU A CA 1
ATOM 4956 C C . LEU A 1 635 ? -15.547 -7.679 20.817 1.00 90.25 635 LEU A C 1
ATOM 4958 O O . LEU A 1 635 ? -16.706 -7.373 21.080 1.00 90.25 635 LEU A O 1
ATOM 4962 N N . LYS A 1 636 ? -14.660 -8.023 21.765 1.00 90.62 636 LYS A N 1
ATOM 4963 C CA . LYS A 1 636 ? -14.956 -8.081 23.212 1.00 90.62 636 LYS A CA 1
ATOM 4964 C C . LYS A 1 636 ? -16.252 -8.843 23.549 1.00 90.62 636 LYS A C 1
ATOM 4966 O O . LYS A 1 636 ? -17.048 -8.401 24.374 1.00 90.62 636 LYS A O 1
ATOM 4971 N N . LEU A 1 637 ? -16.475 -9.986 22.899 1.00 92.00 637 LEU A N 1
ATOM 4972 C CA . LEU A 1 637 ? -17.691 -10.774 23.101 1.00 92.00 637 LEU A CA 1
ATOM 4973 C C . LEU A 1 637 ? -17.726 -11.399 24.502 1.00 92.00 637 LEU A C 1
ATOM 4975 O O . LEU A 1 637 ? -16.800 -12.100 24.905 1.00 92.00 637 LEU A O 1
ATOM 4979 N N . ASN A 1 638 ? -18.835 -11.194 25.209 1.00 92.69 638 ASN A N 1
ATOM 4980 C CA . ASN A 1 638 ? -19.181 -11.927 26.426 1.00 92.69 638 ASN A CA 1
ATOM 4981 C C . ASN A 1 638 ? -19.784 -13.303 26.069 1.00 92.69 638 ASN A C 1
ATOM 4983 O O . ASN A 1 638 ? -21.005 -13.421 25.949 1.00 92.69 638 ASN A O 1
ATOM 4987 N N . GLU A 1 639 ? -18.942 -14.303 25.783 1.00 93.50 639 GLU A N 1
ATOM 4988 C CA . GLU A 1 639 ? -19.377 -15.639 25.340 1.00 93.50 639 GLU A CA 1
ATOM 4989 C C . GLU A 1 639 ? -19.961 -16.470 26.497 1.00 93.50 639 GLU A C 1
ATOM 4991 O O . GLU A 1 639 ? -19.308 -16.678 27.520 1.00 93.50 639 GLU A O 1
ATOM 4996 N N . VAL A 1 640 ? -21.179 -16.990 26.317 1.00 91.62 640 VAL A N 1
ATOM 4997 C CA . VAL A 1 640 ? -21.878 -17.848 27.285 1.00 91.62 640 VAL A CA 1
ATOM 4998 C C . VAL A 1 640 ? -22.221 -19.207 26.674 1.00 91.62 640 VAL A C 1
ATOM 5000 O O . VAL A 1 640 ? -22.625 -19.305 25.514 1.00 91.62 640 VAL A O 1
ATOM 5003 N N . GLN A 1 641 ? -22.087 -20.273 27.472 1.00 87.19 641 GLN A N 1
ATOM 5004 C CA . GLN A 1 641 ? -22.428 -21.640 27.048 1.00 87.19 641 GLN A CA 1
ATOM 5005 C C . GLN A 1 641 ? -23.925 -21.947 27.159 1.00 87.19 641 GLN A C 1
ATOM 5007 O O . GLN A 1 641 ? -24.443 -22.787 26.427 1.00 87.19 641 GLN A O 1
ATOM 5012 N N . GLN A 1 642 ? -24.613 -21.300 28.099 1.00 88.75 642 GLN A N 1
ATOM 5013 C CA . GLN A 1 642 ? -26.040 -21.474 28.347 1.00 88.75 642 GLN A CA 1
ATOM 5014 C C . GLN A 1 642 ? -26.670 -20.115 28.632 1.00 88.75 642 GLN A C 1
ATOM 5016 O O . GLN A 1 642 ? -26.038 -19.249 29.232 1.00 88.75 642 GLN A O 1
ATOM 5021 N N . LEU A 1 643 ? -27.914 -19.942 28.191 1.00 92.69 643 LEU A N 1
ATOM 5022 C CA . LEU A 1 643 ? -28.697 -18.743 28.468 1.00 92.69 643 LEU A CA 1
ATOM 5023 C C . LEU A 1 643 ? -29.457 -18.901 29.787 1.00 92.69 643 LEU A C 1
ATOM 5025 O O . LEU A 1 643 ? -29.885 -20.015 30.112 1.00 92.69 643 LEU A O 1
ATOM 5029 N N . PRO A 1 644 ? -29.677 -17.806 30.532 1.00 91.00 644 PRO A N 1
ATOM 5030 C CA . PRO A 1 644 ? -30.478 -17.856 31.742 1.00 91.00 644 PRO A CA 1
ATOM 5031 C C . PRO A 1 644 ? -31.937 -18.185 31.396 1.00 91.00 644 PRO A C 1
ATOM 5033 O O . PRO A 1 644 ? -32.524 -17.610 30.478 1.00 91.00 644 PRO A O 1
ATOM 5036 N N . GLN A 1 645 ? -32.541 -19.103 32.150 1.00 90.06 645 GLN A N 1
ATOM 5037 C CA . GLN A 1 645 ? -33.964 -19.418 32.025 1.00 90.06 645 GLN A CA 1
ATOM 5038 C C . GLN A 1 645 ? -34.769 -18.467 32.912 1.00 90.06 645 GLN A C 1
ATOM 5040 O O . GLN A 1 645 ? -34.982 -18.732 34.093 1.00 90.06 645 GLN A O 1
ATOM 5045 N N . LEU A 1 646 ? -35.181 -17.335 32.341 1.00 91.19 646 LEU A N 1
ATOM 5046 C CA . LEU A 1 646 ? -35.946 -16.296 33.030 1.00 91.19 646 LEU A CA 1
ATOM 5047 C C . LEU A 1 646 ? -37.297 -16.095 32.352 1.00 91.19 646 LEU A C 1
ATOM 5049 O O . LEU A 1 646 ? -37.390 -16.100 31.126 1.00 91.19 646 LEU A O 1
ATOM 5053 N N . GLN A 1 647 ? -38.339 -15.894 33.155 1.00 91.50 647 GLN A N 1
ATOM 5054 C CA . GLN A 1 647 ? -39.653 -15.481 32.666 1.00 91.50 647 GLN A CA 1
ATOM 5055 C C . GLN A 1 647 ? -39.794 -13.962 32.757 1.00 91.50 647 GLN A C 1
ATOM 5057 O O . GLN A 1 647 ? -39.240 -13.339 33.667 1.00 91.50 647 GLN A O 1
ATOM 5062 N N . GLU A 1 648 ? -40.561 -13.371 31.846 1.00 95.19 648 GLU A N 1
ATOM 5063 C CA . GLU A 1 648 ? -40.980 -11.973 31.960 1.00 95.19 648 GLU A CA 1
ATOM 5064 C C . GLU A 1 648 ? -41.607 -11.706 33.337 1.00 95.19 648 GLU A C 1
ATOM 5066 O O . GLU A 1 648 ? -42.339 -12.534 33.880 1.00 95.19 648 GLU A O 1
ATOM 5071 N N . GLY A 1 649 ? -41.268 -10.568 33.937 1.00 94.38 649 GLY A N 1
ATOM 5072 C CA . GLY A 1 649 ? -41.678 -10.200 35.290 1.00 94.38 649 GLY A CA 1
ATOM 5073 C C . GLY A 1 649 ? -40.884 -10.868 36.420 1.00 94.38 649 GLY A C 1
ATOM 5074 O O . GLY A 1 649 ? -41.133 -10.556 37.586 1.00 94.38 649 GLY A O 1
ATOM 5075 N N . SER A 1 650 ? -39.916 -11.747 36.125 1.00 95.25 650 SER A N 1
ATOM 5076 C CA . SER A 1 650 ? -39.032 -12.316 37.157 1.00 95.25 650 SER A CA 1
ATOM 5077 C C . SER A 1 650 ? -38.253 -11.213 37.871 1.00 95.25 650 SER A C 1
ATOM 5079 O O . SER A 1 650 ? -37.741 -10.293 37.233 1.00 95.25 650 SER A O 1
ATOM 5081 N N . ARG A 1 651 ? -38.137 -11.322 39.197 1.00 95.94 651 ARG A N 1
ATOM 5082 C CA . ARG A 1 651 ? -37.373 -10.378 40.021 1.00 95.94 651 ARG A CA 1
ATOM 5083 C C . ARG A 1 651 ? -35.906 -10.784 40.064 1.00 95.94 651 ARG A C 1
ATOM 5085 O O . ARG A 1 651 ? -35.612 -11.953 40.307 1.00 95.94 651 ARG A O 1
ATOM 5092 N N . LEU A 1 652 ? -35.007 -9.821 39.891 1.00 95.94 652 LEU A N 1
ATOM 5093 C CA . LEU A 1 652 ? -33.568 -10.015 40.079 1.00 95.94 652 LEU A CA 1
ATOM 5094 C C . LEU A 1 652 ? -33.078 -9.228 41.295 1.00 95.94 652 LEU A C 1
ATOM 5096 O O . LEU A 1 652 ? -33.601 -8.160 41.614 1.00 95.94 652 LEU A O 1
ATOM 5100 N N . GLN A 1 653 ? -32.076 -9.769 41.986 1.00 94.31 653 GLN A N 1
ATOM 5101 C CA . GLN A 1 653 ? -31.461 -9.102 43.128 1.00 94.31 653 GLN A CA 1
ATOM 5102 C C . GLN A 1 653 ? -30.433 -8.079 42.636 1.00 94.31 653 GLN A C 1
ATOM 5104 O O . GLN A 1 653 ? -29.526 -8.432 41.879 1.00 94.31 653 GLN A O 1
ATOM 5109 N N . VAL A 1 654 ? -30.551 -6.837 43.113 1.00 95.88 654 VAL A N 1
ATOM 5110 C CA . VAL A 1 654 ? -29.502 -5.822 42.960 1.00 95.88 654 VAL A CA 1
ATOM 5111 C C . VAL A 1 654 ? -28.317 -6.216 43.832 1.00 95.88 654 VAL A C 1
ATOM 5113 O O . VAL A 1 654 ? -28.470 -6.431 45.036 1.00 95.88 654 VAL A O 1
ATOM 5116 N N . VAL A 1 655 ? -27.153 -6.348 43.206 1.00 96.31 655 VAL A N 1
ATOM 5117 C CA . VAL A 1 655 ? -25.878 -6.595 43.885 1.00 96.31 655 VAL A CA 1
ATOM 5118 C C . VAL A 1 655 ? -25.209 -5.266 44.184 1.00 96.31 655 VAL A C 1
ATOM 5120 O O . VAL A 1 655 ? -24.795 -5.036 45.316 1.00 96.31 655 VAL A O 1
ATOM 5123 N N . ASP A 1 656 ? -25.137 -4.405 43.172 1.00 95.88 656 ASP A N 1
ATOM 5124 C CA . ASP A 1 656 ? -24.550 -3.078 43.267 1.00 95.88 656 ASP A CA 1
ATOM 5125 C C . ASP A 1 656 ? -25.160 -2.160 42.198 1.00 95.88 656 ASP A C 1
ATOM 5127 O O . ASP A 1 656 ? -25.756 -2.624 41.220 1.00 95.88 656 ASP A O 1
ATOM 5131 N N . SER A 1 657 ? -25.059 -0.855 42.401 1.00 95.38 657 SER A N 1
ATOM 5132 C CA . SER A 1 657 ? -25.539 0.146 41.451 1.00 95.38 657 SER A CA 1
ATOM 5133 C C . SER A 1 657 ? -24.887 1.488 41.721 1.00 95.38 657 SER A C 1
ATOM 5135 O O . SER A 1 657 ? -24.671 1.853 42.880 1.00 95.38 657 SER A O 1
ATOM 5137 N N . GLY A 1 658 ? -24.710 2.285 40.679 1.00 93.50 658 GLY A N 1
ATOM 5138 C CA . GLY A 1 658 ? -24.196 3.629 40.841 1.00 93.50 658 GLY A CA 1
ATOM 5139 C C . GLY A 1 658 ? -24.299 4.457 39.579 1.00 93.50 658 GLY A C 1
ATOM 5140 O O . GLY A 1 658 ? -24.880 4.059 38.568 1.00 93.50 658 GLY A O 1
ATOM 5141 N N . ILE A 1 659 ? -23.727 5.649 39.674 1.00 95.38 659 ILE A N 1
ATOM 5142 C CA . ILE A 1 659 ? -23.590 6.571 38.560 1.00 95.38 659 ILE A CA 1
ATOM 5143 C C . ILE A 1 659 ? -22.131 6.968 38.487 1.00 95.38 659 ILE A C 1
ATOM 5145 O O . ILE A 1 659 ? -21.571 7.492 39.449 1.00 95.38 659 ILE A O 1
ATOM 5149 N N . GLU A 1 660 ? -21.527 6.713 37.337 1.00 95.44 660 GLU A N 1
ATOM 5150 C CA . GLU A 1 660 ? -20.193 7.199 37.035 1.00 95.44 660 GLU A CA 1
ATOM 5151 C C . GLU A 1 660 ? -20.306 8.572 36.370 1.00 95.44 660 GLU A C 1
ATOM 5153 O O . GLU A 1 660 ? -20.905 8.703 35.302 1.00 95.44 660 GLU A O 1
ATOM 5158 N N . GLU A 1 661 ? -19.762 9.603 37.016 1.00 96.62 661 GLU A N 1
ATOM 5159 C CA . GLU A 1 661 ? -19.516 10.891 36.371 1.00 96.62 661 GLU A CA 1
ATOM 5160 C C . GLU A 1 661 ? -18.177 10.815 35.636 1.00 96.62 661 GLU A C 1
ATOM 5162 O O . GLU A 1 661 ? -17.125 10.647 36.255 1.00 96.62 661 GLU A O 1
ATOM 5167 N N . ASP A 1 662 ? -18.215 10.982 34.320 1.00 96.31 662 ASP A N 1
ATOM 5168 C CA . ASP A 1 662 ? -17.021 11.197 33.513 1.00 96.31 662 ASP A CA 1
ATOM 5169 C C . ASP A 1 662 ? -17.241 12.434 32.635 1.00 96.31 662 ASP A C 1
ATOM 5171 O O . ASP A 1 662 ? -18.217 13.180 32.744 1.00 96.31 662 ASP A O 1
ATOM 5175 N N . TYR A 1 663 ? -16.274 12.715 31.783 1.00 96.06 663 TYR A N 1
ATOM 5176 C CA . TYR A 1 663 ? -16.283 13.865 30.922 1.00 96.06 663 TYR A CA 1
ATOM 5177 C C . TYR A 1 663 ? -15.851 13.465 29.527 1.00 96.06 663 TYR A C 1
ATOM 5179 O O . TYR A 1 663 ? -14.954 12.639 29.334 1.00 96.06 663 TYR A O 1
ATOM 5187 N N . THR A 1 664 ? -16.431 14.130 28.537 1.00 95.75 664 THR A N 1
ATOM 5188 C CA . THR A 1 664 ? -16.031 13.950 27.148 1.00 95.75 664 THR A CA 1
ATOM 5189 C C . THR A 1 664 ? -14.541 14.268 26.991 1.00 95.75 664 THR A C 1
ATOM 5191 O O . THR A 1 664 ? -13.998 15.175 27.628 1.00 95.75 664 THR A O 1
ATOM 5194 N N . ARG A 1 665 ? -13.845 13.488 26.164 1.00 93.31 665 ARG A N 1
ATOM 5195 C CA . ARG A 1 665 ? -12.412 13.666 25.905 1.00 93.31 665 ARG A CA 1
ATOM 5196 C C . ARG A 1 665 ? -12.220 14.209 24.493 1.00 93.31 665 ARG A C 1
ATOM 5198 O O . ARG A 1 665 ? -12.971 13.795 23.605 1.00 93.31 665 ARG A O 1
ATOM 5205 N N . PRO A 1 666 ? -11.239 15.101 24.266 1.00 92.19 666 PRO A N 1
ATOM 5206 C CA . PRO A 1 666 ? -10.890 15.483 22.908 1.00 92.19 666 PRO A CA 1
ATOM 5207 C C . PRO A 1 666 ? -10.453 14.239 22.120 1.00 92.19 666 PRO A C 1
ATOM 5209 O O . PRO A 1 666 ? -9.983 13.266 22.723 1.00 92.19 666 PRO A O 1
ATOM 5212 N N . PRO A 1 667 ? -10.578 14.251 20.782 1.00 91.56 667 PRO A N 1
ATOM 5213 C CA . PRO A 1 667 ? -9.973 13.206 19.967 1.00 91.56 667 PRO A CA 1
ATOM 5214 C C . PRO A 1 667 ? -8.452 13.176 20.186 1.00 91.56 667 PRO A C 1
ATOM 5216 O O . PRO A 1 667 ? -7.854 14.162 20.604 1.00 91.56 667 PRO A O 1
ATOM 5219 N N . ASP A 1 668 ? -7.804 12.055 19.885 1.00 90.12 668 ASP A N 1
ATOM 5220 C CA . ASP A 1 668 ? -6.338 12.011 19.866 1.00 90.12 668 ASP A CA 1
ATOM 5221 C C . ASP A 1 668 ? -5.799 12.550 18.527 1.00 90.12 668 ASP A C 1
ATOM 5223 O O . ASP A 1 668 ? -6.536 12.688 17.540 1.00 90.12 668 ASP A O 1
ATOM 5227 N N . TYR A 1 669 ? -4.503 12.847 18.469 1.00 89.94 669 TYR A N 1
ATOM 5228 C CA . TYR A 1 669 ? -3.820 13.133 17.211 1.00 89.94 669 TYR A CA 1
ATOM 5229 C C . TYR A 1 669 ? -3.952 11.960 16.235 1.00 89.94 669 TYR A C 1
ATOM 5231 O O . TYR A 1 669 ? -4.096 10.805 16.635 1.00 89.94 669 TYR A O 1
ATOM 5239 N N . LEU A 1 670 ? -3.900 12.267 14.934 1.00 92.25 670 LEU A N 1
ATOM 5240 C CA . LEU A 1 670 ? -4.035 11.245 13.901 1.00 92.25 670 LEU A CA 1
ATOM 5241 C C . LEU A 1 670 ? -2.912 10.213 14.003 1.00 92.25 670 LEU A C 1
ATOM 5243 O O . LEU A 1 670 ? -1.727 10.548 13.946 1.00 92.25 670 LEU A O 1
ATOM 5247 N N . LYS A 1 671 ? -3.297 8.940 14.058 1.00 91.06 671 LYS A N 1
ATOM 5248 C CA . LYS A 1 671 ? -2.386 7.826 13.783 1.00 91.06 671 LYS A CA 1
ATOM 5249 C C . LYS A 1 671 ? -2.057 7.810 12.292 1.00 91.06 671 LYS A C 1
ATOM 5251 O O . LYS A 1 671 ? -2.878 8.204 11.466 1.00 91.06 671 LYS A O 1
ATOM 5256 N N . GLU A 1 672 ? -0.906 7.252 11.915 1.00 91.50 672 GLU A N 1
ATOM 5257 C CA . GLU A 1 672 ? -0.556 7.097 10.492 1.00 91.50 672 GLU A CA 1
ATOM 5258 C C . GLU A 1 672 ? -1.633 6.304 9.729 1.00 91.50 672 GLU A C 1
ATOM 5260 O O . GLU A 1 672 ? -1.967 6.650 8.604 1.00 91.50 672 GLU A O 1
ATOM 5265 N N . SER A 1 673 ? -2.242 5.291 10.354 1.00 92.75 673 SER A N 1
ATOM 5266 C CA . SER A 1 673 ? -3.362 4.531 9.775 1.00 92.75 673 SER A CA 1
ATOM 5267 C C . SER A 1 673 ? -4.629 5.358 9.519 1.00 92.75 673 SER A C 1
ATOM 5269 O O . SER A 1 673 ? -5.352 5.082 8.561 1.00 92.75 673 SER A O 1
ATOM 5271 N N . GLU A 1 674 ? -4.904 6.363 10.350 1.00 94.31 674 GLU A N 1
ATOM 5272 C CA . GLU A 1 674 ? -6.031 7.284 10.170 1.00 94.31 674 GLU A CA 1
ATOM 5273 C C . GLU A 1 674 ? -5.710 8.317 9.090 1.00 94.31 674 GLU A C 1
ATOM 5275 O O . GLU A 1 674 ? -6.564 8.612 8.259 1.00 94.31 674 GLU A O 1
ATOM 5280 N N . LEU A 1 675 ? -4.467 8.807 9.046 1.00 95.44 675 LEU A N 1
ATOM 5281 C CA . LEU A 1 675 ? -4.000 9.699 7.987 1.00 95.44 675 LEU A CA 1
ATOM 5282 C C . LEU A 1 675 ? -4.028 9.009 6.616 1.00 95.44 675 LEU A C 1
ATOM 5284 O O . LEU A 1 675 ? -4.552 9.583 5.668 1.00 95.44 675 LEU A O 1
ATOM 5288 N N . ILE A 1 676 ? -3.560 7.757 6.527 1.00 95.88 676 ILE A N 1
ATOM 5289 C CA . ILE A 1 676 ? -3.690 6.923 5.322 1.00 95.88 676 ILE A CA 1
ATOM 5290 C C . ILE A 1 676 ? -5.162 6.826 4.899 1.00 95.88 676 ILE A C 1
ATOM 5292 O O . ILE A 1 676 ? -5.470 7.002 3.726 1.00 95.88 676 ILE A O 1
ATOM 5296 N N . ALA A 1 677 ? -6.072 6.561 5.845 1.00 95.81 677 ALA A N 1
ATOM 5297 C CA . ALA A 1 677 ? -7.496 6.433 5.545 1.00 95.81 677 ALA A CA 1
ATOM 5298 C C . ALA A 1 677 ? -8.113 7.746 5.037 1.00 95.81 677 ALA A C 1
ATOM 5300 O O . ALA A 1 677 ? -8.924 7.709 4.120 1.00 95.81 677 ALA A O 1
ATOM 5301 N N . LEU A 1 678 ? -7.718 8.892 5.599 1.00 96.94 678 LEU A N 1
ATOM 5302 C CA . LEU A 1 678 ? -8.167 10.206 5.133 1.00 96.94 678 LEU A CA 1
ATOM 5303 C C . LEU A 1 678 ? -7.632 10.523 3.733 1.00 96.94 678 LEU A C 1
ATOM 5305 O O . LEU A 1 678 ? -8.381 11.014 2.896 1.00 96.94 678 LEU A O 1
ATOM 5309 N N . MET A 1 679 ? -6.361 10.225 3.460 1.00 96.88 679 MET A N 1
ATOM 5310 C CA . MET A 1 679 ? -5.773 10.433 2.135 1.00 96.88 679 MET A CA 1
ATOM 5311 C C . MET A 1 679 ? -6.483 9.600 1.061 1.00 96.88 679 MET A C 1
ATOM 5313 O O . MET A 1 679 ? -6.898 10.155 0.046 1.00 96.88 679 MET A O 1
ATOM 5317 N N . ASP A 1 680 ? -6.702 8.311 1.335 1.00 94.56 680 ASP A N 1
ATOM 5318 C CA . ASP A 1 680 ? -7.431 7.381 0.462 1.00 94.56 680 ASP A CA 1
ATOM 5319 C C . ASP A 1 680 ? -8.885 7.829 0.234 1.00 94.56 680 ASP A C 1
ATOM 5321 O O . ASP A 1 680 ? -9.324 7.990 -0.902 1.00 94.56 680 ASP A O 1
ATOM 5325 N N . GLN A 1 681 ? -9.610 8.162 1.310 1.00 95.69 681 GLN A N 1
ATOM 5326 C CA . GLN A 1 681 ? -10.992 8.652 1.239 1.00 95.69 681 GLN A CA 1
ATOM 5327 C C . GLN A 1 681 ? -11.136 9.918 0.380 1.00 95.69 681 GLN A C 1
ATOM 5329 O O . GLN A 1 681 ? -12.166 10.115 -0.264 1.00 95.69 681 GLN A O 1
ATOM 5334 N N . HIS A 1 682 ? -10.130 10.793 0.398 1.00 96.38 682 HIS A N 1
ATOM 5335 C CA . HIS A 1 682 ? -10.123 12.043 -0.358 1.00 96.38 682 HIS A CA 1
ATOM 5336 C C . HIS A 1 682 ? -9.429 11.930 -1.727 1.00 96.38 682 HIS A C 1
ATOM 5338 O O . HIS A 1 682 ? -9.333 12.937 -2.428 1.00 96.38 682 HIS A O 1
ATOM 5344 N N . GLY A 1 683 ? -8.969 10.737 -2.120 1.00 94.44 683 GLY A N 1
ATOM 5345 C CA . GLY A 1 683 ? -8.355 10.490 -3.425 1.00 94.44 683 GLY A CA 1
ATOM 5346 C C . GLY A 1 683 ? -7.013 11.197 -3.632 1.00 94.44 683 GLY A C 1
ATOM 5347 O O . GLY A 1 683 ? -6.698 11.577 -4.757 1.00 94.44 683 GLY A O 1
ATOM 5348 N N . ILE A 1 684 ? -6.231 11.409 -2.566 1.00 94.50 684 ILE A N 1
ATOM 5349 C CA . ILE A 1 684 ? -4.874 11.968 -2.658 1.00 94.50 684 ILE A CA 1
ATOM 5350 C C . ILE A 1 684 ? -3.826 10.920 -2.279 1.00 94.50 684 ILE A C 1
ATOM 5352 O O . ILE A 1 684 ? -4.040 10.089 -1.400 1.00 94.50 684 ILE A O 1
ATOM 5356 N N . GLY A 1 685 ? -2.658 10.973 -2.920 1.00 90.56 685 GLY A N 1
ATOM 5357 C CA . GLY A 1 685 ? -1.615 9.966 -2.720 1.00 90.56 685 GLY A CA 1
ATOM 5358 C C . GLY A 1 685 ? -1.902 8.617 -3.404 1.00 90.56 685 GLY A C 1
ATOM 5359 O O . GLY A 1 685 ? -1.369 7.594 -2.970 1.00 90.56 685 GLY A O 1
ATOM 5360 N N . THR A 1 686 ? -2.722 8.601 -4.460 1.00 88.69 686 THR A N 1
ATOM 5361 C CA . THR A 1 686 ? -3.021 7.413 -5.290 1.00 88.69 686 THR A CA 1
ATOM 5362 C C . THR A 1 686 ? -1.754 6.786 -5.889 1.00 88.69 686 THR A C 1
ATOM 5364 O O . THR A 1 686 ? -0.653 7.331 -5.742 1.00 88.69 686 THR A O 1
ATOM 5367 N N . ASP A 1 687 ? -1.878 5.629 -6.546 1.00 85.44 687 ASP A N 1
ATOM 5368 C CA . ASP A 1 687 ? -0.731 4.891 -7.111 1.00 85.44 687 ASP A CA 1
ATOM 5369 C C . ASP A 1 687 ? 0.334 4.547 -6.043 1.00 85.44 687 ASP A C 1
ATOM 5371 O O . ASP A 1 687 ? 1.545 4.629 -6.261 1.00 85.44 687 ASP A O 1
ATOM 5375 N N . ALA A 1 688 ? -0.121 4.201 -4.832 1.00 87.81 688 ALA A N 1
ATOM 5376 C CA . ALA A 1 688 ? 0.727 3.866 -3.683 1.00 87.81 688 ALA A CA 1
ATOM 5377 C C . ALA A 1 688 ? 1.751 4.958 -3.283 1.00 87.81 688 ALA A C 1
ATOM 5379 O O . ALA A 1 688 ? 2.815 4.649 -2.734 1.00 87.81 688 ALA A O 1
ATOM 5380 N N . SER A 1 689 ? 1.431 6.240 -3.503 1.00 91.69 689 SER A N 1
ATOM 5381 C CA . SER A 1 689 ? 2.293 7.378 -3.136 1.00 91.69 689 SER A CA 1
ATOM 5382 C C . SER A 1 689 ? 2.047 7.936 -1.723 1.00 91.69 689 SER A C 1
ATOM 5384 O O . SER A 1 689 ? 2.899 8.663 -1.202 1.00 91.69 689 SER A O 1
ATOM 5386 N N . ILE A 1 690 ? 0.963 7.530 -1.037 1.00 94.88 690 ILE A N 1
ATOM 5387 C CA . ILE A 1 690 ? 0.664 7.886 0.372 1.00 94.88 690 ILE A CA 1
ATOM 5388 C C . ILE A 1 690 ? 1.907 7.829 1.291 1.00 94.88 690 ILE A C 1
ATOM 5390 O O . ILE A 1 690 ? 2.179 8.824 1.974 1.00 94.88 690 ILE A O 1
ATOM 5394 N N . PRO A 1 691 ? 2.702 6.734 1.327 1.00 94.50 691 PRO A N 1
ATOM 5395 C CA . PRO A 1 691 ? 3.860 6.639 2.219 1.00 94.50 691 PRO A CA 1
ATOM 5396 C C . PRO A 1 691 ? 4.882 7.755 2.014 1.00 94.50 691 PRO A C 1
ATOM 5398 O O . PRO A 1 691 ? 5.436 8.259 2.991 1.00 94.50 691 PRO A O 1
ATOM 5401 N N . GLN A 1 692 ? 5.110 8.161 0.762 1.00 93.94 692 GLN A N 1
ATOM 5402 C CA . GLN A 1 692 ? 6.073 9.204 0.427 1.00 93.94 692 GLN A CA 1
ATOM 5403 C C . GLN A 1 692 ? 5.609 10.567 0.943 1.00 93.94 692 GLN A C 1
ATOM 5405 O O . GLN A 1 692 ? 6.400 11.311 1.514 1.00 93.94 692 GLN A O 1
ATOM 5410 N N . HIS A 1 693 ? 4.326 10.900 0.796 1.00 94.69 693 HIS A N 1
ATOM 5411 C CA . HIS A 1 693 ? 3.802 12.184 1.267 1.00 94.69 693 HIS A CA 1
ATOM 5412 C C . HIS A 1 693 ? 3.775 12.284 2.796 1.00 94.69 693 HIS A C 1
ATOM 5414 O O . HIS A 1 693 ? 4.126 13.337 3.333 1.00 94.69 693 HIS A O 1
ATOM 5420 N N . ILE A 1 694 ? 3.454 11.187 3.496 1.00 93.19 694 ILE A N 1
ATOM 5421 C CA . ILE A 1 694 ? 3.559 11.105 4.963 1.00 93.19 694 ILE A CA 1
ATOM 5422 C C . ILE A 1 694 ? 5.022 11.261 5.408 1.00 93.19 694 ILE A C 1
ATOM 5424 O O . ILE A 1 694 ? 5.312 11.975 6.367 1.00 93.19 694 ILE A O 1
ATOM 5428 N N . GLN A 1 695 ? 5.972 10.644 4.700 1.00 92.56 695 GLN A N 1
ATOM 5429 C CA . GLN A 1 695 ? 7.394 10.816 5.000 1.00 92.56 695 GLN A CA 1
ATOM 5430 C C . GLN A 1 695 ? 7.859 12.254 4.755 1.00 92.56 695 GLN A C 1
ATOM 5432 O O . GLN A 1 695 ? 8.556 12.810 5.597 1.00 92.56 695 GLN A O 1
ATOM 5437 N N . ASN A 1 696 ? 7.423 12.888 3.663 1.00 92.69 696 ASN A N 1
ATOM 5438 C CA . ASN A 1 696 ? 7.808 14.259 3.329 1.00 92.69 696 ASN A CA 1
ATOM 5439 C C . ASN A 1 696 ? 7.420 15.251 4.435 1.00 92.69 696 ASN A C 1
ATOM 5441 O O . ASN A 1 696 ? 8.237 16.089 4.811 1.00 92.69 696 ASN A O 1
ATOM 5445 N N . VAL A 1 697 ? 6.201 15.167 4.983 1.00 92.25 697 VAL A N 1
ATOM 5446 C CA . VAL A 1 697 ? 5.783 16.066 6.078 1.00 92.25 697 VAL A CA 1
ATOM 5447 C C . VAL A 1 697 ? 6.593 15.837 7.362 1.00 92.25 697 VAL A C 1
ATOM 5449 O O . VAL A 1 697 ? 6.909 16.800 8.064 1.00 92.25 697 VAL A O 1
ATOM 5452 N N . ASN A 1 698 ? 7.004 14.593 7.631 1.00 89.12 698 ASN A N 1
ATOM 5453 C CA . ASN A 1 698 ? 7.868 14.251 8.762 1.00 89.12 698 ASN A CA 1
ATOM 5454 C C . ASN A 1 698 ? 9.315 14.739 8.557 1.00 89.12 698 ASN A C 1
ATOM 5456 O O . ASN A 1 698 ? 9.876 15.390 9.438 1.00 89.12 698 ASN A O 1
ATOM 5460 N N . ASP A 1 699 ? 9.914 14.492 7.390 1.00 89.88 699 ASP A N 1
ATOM 5461 C CA . ASP A 1 699 ? 11.298 14.880 7.067 1.00 89.88 699 ASP A CA 1
ATOM 5462 C C . ASP A 1 699 ? 11.489 16.399 7.088 1.00 89.88 699 ASP A C 1
ATOM 5464 O O . ASP A 1 699 ? 12.542 16.908 7.482 1.00 89.88 699 ASP A O 1
ATOM 5468 N N . ARG A 1 700 ? 10.445 17.140 6.705 1.00 88.75 700 ARG A N 1
ATOM 5469 C CA . ARG A 1 700 ? 10.407 18.608 6.757 1.00 88.75 700 ARG A CA 1
ATOM 5470 C C . ARG A 1 700 ? 10.123 19.161 8.155 1.00 88.75 700 ARG A C 1
ATOM 5472 O O . ARG A 1 700 ? 10.142 20.376 8.321 1.00 88.75 700 ARG A O 1
ATOM 5479 N N . ARG A 1 701 ? 9.930 18.291 9.154 1.00 87.75 701 ARG A N 1
ATOM 5480 C CA . ARG A 1 701 ? 9.613 18.627 10.553 1.00 87.75 701 ARG A CA 1
ATOM 5481 C C . ARG A 1 701 ? 8.307 19.420 10.714 1.00 87.75 701 ARG A C 1
ATOM 5483 O O . ARG A 1 701 ? 8.187 20.210 11.643 1.00 87.75 701 ARG A O 1
ATOM 5490 N N . TYR A 1 702 ? 7.332 19.198 9.827 1.00 87.62 702 TYR A N 1
ATOM 5491 C CA . TYR A 1 702 ? 5.981 19.776 9.940 1.00 87.62 702 TYR A CA 1
ATOM 5492 C C . TYR A 1 702 ? 5.089 18.974 10.888 1.00 87.62 702 TYR A C 1
ATOM 5494 O O . TYR A 1 702 ? 4.200 19.500 11.552 1.00 87.62 702 TYR A O 1
ATOM 5502 N N . CYS A 1 703 ? 5.353 17.678 10.994 1.00 86.00 703 CYS A N 1
ATOM 5503 C CA . CYS A 1 703 ? 4.794 16.823 12.025 1.00 86.00 703 CYS A CA 1
ATOM 5504 C C . CYS A 1 703 ? 5.871 15.873 12.550 1.00 86.00 703 CYS A C 1
ATOM 5506 O O . CYS A 1 703 ? 6.938 15.721 11.951 1.00 86.00 703 CYS A O 1
ATOM 5508 N N . GLN A 1 704 ? 5.598 15.256 13.696 1.00 82.19 704 GLN A N 1
ATOM 5509 C CA . GLN A 1 704 ? 6.477 14.272 14.307 1.00 82.19 704 GLN A CA 1
ATOM 5510 C C . GLN A 1 704 ? 5.670 13.030 14.670 1.00 82.19 704 GLN A C 1
ATOM 5512 O O . GLN A 1 704 ? 4.606 13.129 15.278 1.00 82.19 704 GLN A O 1
ATOM 5517 N N . VAL A 1 705 ? 6.203 11.856 14.333 1.00 77.06 705 VAL A N 1
ATOM 5518 C CA . VAL A 1 705 ? 5.653 10.586 14.811 1.00 77.06 705 VAL A CA 1
ATOM 5519 C C . VAL A 1 705 ? 5.973 10.455 16.295 1.00 77.06 705 VAL A C 1
ATOM 5521 O O . VAL A 1 705 ? 7.136 10.328 16.685 1.00 77.06 705 VAL A O 1
ATOM 5524 N N . CYS A 1 706 ? 4.940 10.483 17.127 1.00 69.12 706 CYS A N 1
ATOM 5525 C CA . CYS A 1 706 ? 5.072 10.179 18.543 1.00 69.12 706 CYS A CA 1
ATOM 5526 C C . CYS A 1 706 ? 4.952 8.673 18.747 1.00 69.12 706 CYS A C 1
ATOM 5528 O O . CYS A 1 706 ? 4.068 8.029 18.183 1.00 69.12 706 CYS A O 1
ATOM 5530 N N . GLY A 1 707 ? 5.874 8.102 19.525 1.00 57.31 707 GLY A N 1
ATOM 5531 C CA . GLY A 1 707 ? 5.789 6.698 19.913 1.00 57.31 707 GLY A CA 1
ATOM 5532 C C . GLY A 1 707 ? 4.507 6.410 20.708 1.00 57.31 707 GLY A C 1
ATOM 5533 O O . GLY A 1 707 ? 3.856 7.347 21.178 1.00 57.31 707 GLY A O 1
ATOM 5534 N N . PRO A 1 708 ? 4.142 5.125 20.881 1.00 49.50 708 PRO A N 1
ATOM 5535 C CA . PRO A 1 708 ? 3.084 4.750 21.815 1.00 49.50 708 PRO A CA 1
ATOM 5536 C C . PRO A 1 708 ? 3.440 5.347 23.178 1.00 49.50 708 PRO A C 1
ATOM 5538 O O . PRO A 1 708 ? 4.532 5.093 23.677 1.00 49.50 708 PRO A O 1
ATOM 5541 N N . GLY A 1 709 ? 2.579 6.229 23.690 1.00 42.28 709 GLY A N 1
ATOM 5542 C CA . GLY A 1 709 ? 2.925 7.167 24.752 1.00 42.28 709 GLY A CA 1
ATOM 5543 C C . GLY A 1 709 ? 3.619 6.505 25.939 1.00 42.28 709 GLY A C 1
ATOM 5544 O O . GLY A 1 709 ? 2.997 5.748 26.679 1.00 42.28 709 GLY A O 1
ATOM 5545 N N . ASP A 1 710 ? 4.888 6.849 26.159 1.00 32.12 710 ASP A N 1
ATOM 5546 C CA . ASP A 1 710 ? 5.441 6.785 27.503 1.00 32.12 710 ASP A CA 1
ATOM 5547 C C . ASP A 1 710 ? 4.603 7.726 28.375 1.00 32.12 710 ASP A C 1
ATOM 5549 O O . ASP A 1 710 ? 4.274 8.846 27.972 1.00 32.12 710 ASP A O 1
ATOM 5553 N N . LEU A 1 711 ? 4.262 7.257 29.574 1.00 34.84 711 LEU A N 1
ATOM 5554 C CA . LEU A 1 711 ? 3.361 7.842 30.580 1.00 34.84 711 LEU A CA 1
ATOM 5555 C C . LEU A 1 711 ? 3.713 9.273 31.060 1.00 34.84 711 LEU A C 1
ATOM 5557 O O . LEU A 1 711 ? 3.105 9.772 31.998 1.00 34.84 711 LEU A O 1
ATOM 5561 N N . ASN A 1 712 ? 4.646 9.957 30.394 1.00 34.72 712 ASN A N 1
ATOM 5562 C CA . ASN A 1 712 ? 5.020 11.360 30.590 1.00 34.72 712 ASN A CA 1
ATOM 5563 C C . ASN A 1 712 ? 4.692 12.231 29.360 1.00 34.72 712 ASN A C 1
ATOM 5565 O O . ASN A 1 712 ? 5.364 13.234 29.112 1.00 34.72 712 ASN A O 1
ATOM 5569 N N . GLY A 1 713 ? 3.693 11.818 28.570 1.00 35.47 713 GLY A N 1
ATOM 5570 C CA . GLY A 1 713 ? 3.298 12.394 27.288 1.00 35.47 713 GLY A CA 1
ATOM 5571 C C . GLY A 1 713 ? 3.411 13.915 27.212 1.00 35.47 713 GLY A C 1
ATOM 5572 O O . GLY A 1 713 ? 2.559 14.646 27.709 1.00 35.47 713 GLY A O 1
ATOM 5573 N N . LYS A 1 714 ? 4.418 14.399 26.479 1.00 34.44 714 LYS A N 1
ATOM 5574 C CA . LYS A 1 714 ? 4.182 15.578 25.652 1.00 34.44 714 LYS A CA 1
ATOM 5575 C C . LYS A 1 714 ? 3.352 15.069 24.473 1.00 34.44 714 LYS A C 1
ATOM 5577 O O . LYS A 1 714 ? 3.871 14.238 23.724 1.00 34.44 714 LYS A O 1
ATOM 5582 N N . PRO A 1 715 ? 2.078 15.482 24.336 1.00 39.16 715 PRO A N 1
ATOM 5583 C CA . PRO A 1 715 ? 1.271 15.132 23.175 1.00 39.16 715 PRO A CA 1
ATOM 5584 C C . PRO A 1 715 ? 2.043 15.500 21.913 1.00 39.16 715 PRO A C 1
ATOM 5586 O O . PRO A 1 715 ? 2.814 16.465 21.944 1.00 39.16 715 PRO A O 1
ATOM 5589 N N . GLY A 1 716 ? 1.850 14.750 20.829 1.00 40.56 716 GLY A N 1
ATOM 5590 C CA . GLY A 1 716 ? 2.510 15.053 19.569 1.00 40.56 716 GLY A CA 1
ATOM 5591 C C . GLY A 1 716 ? 2.303 16.502 19.188 1.00 40.56 716 GLY A C 1
ATOM 5592 O O . GLY A 1 716 ? 1.195 16.935 18.890 1.00 40.56 716 GLY A O 1
ATOM 5593 N N . GLN A 1 717 ? 3.377 17.279 19.278 1.00 39.28 717 GLN A N 1
ATOM 5594 C CA . GLN A 1 717 ? 3.353 18.656 18.843 1.00 39.28 717 GLN A CA 1
ATOM 5595 C C . GLN A 1 717 ? 3.323 18.598 17.321 1.00 39.28 717 GLN A C 1
ATOM 5597 O O . GLN A 1 717 ? 4.311 18.253 16.675 1.00 39.28 717 GLN A O 1
ATOM 5602 N N . VAL A 1 718 ? 2.161 18.893 16.742 1.00 39.44 718 VAL A N 1
ATOM 5603 C CA . VAL A 1 718 ? 2.113 19.338 15.354 1.00 39.44 718 VAL A CA 1
ATOM 5604 C C . VAL A 1 718 ? 2.819 20.685 15.355 1.00 39.44 718 VAL A C 1
ATOM 5606 O O . VAL A 1 718 ? 2.289 21.678 15.854 1.00 39.44 718 VAL A O 1
ATOM 5609 N N . PHE A 1 719 ? 4.058 20.708 14.876 1.00 46.66 719 PHE A N 1
ATOM 5610 C CA . PHE A 1 719 ? 4.765 21.956 14.669 1.00 46.66 719 PHE A CA 1
ATOM 5611 C C . PHE A 1 719 ? 4.156 22.603 13.431 1.00 46.66 719 PHE A C 1
ATOM 5613 O O . PHE A 1 719 ? 4.537 22.315 12.302 1.00 46.66 719 PHE A O 1
ATOM 5620 N N . LEU A 1 720 ? 3.170 23.470 13.656 1.00 41.16 720 LEU A N 1
ATOM 5621 C CA . LEU A 1 720 ? 2.710 24.420 12.650 1.00 41.16 720 LEU A CA 1
ATOM 5622 C C . LEU A 1 720 ? 3.843 25.425 12.403 1.00 41.16 720 LEU A C 1
ATOM 5624 O O . LEU A 1 720 ? 3.840 26.516 12.974 1.00 41.16 720 LEU A O 1
ATOM 5628 N N . THR A 1 721 ? 4.860 25.009 11.651 1.00 40.09 721 THR A N 1
ATOM 5629 C CA . THR A 1 721 ? 5.924 25.889 11.152 1.00 40.09 721 THR A CA 1
ATOM 5630 C C . THR A 1 721 ? 5.476 26.705 9.965 1.00 40.09 721 THR A C 1
ATOM 5632 O O . THR A 1 721 ? 4.792 26.113 9.098 1.00 40.09 721 THR A O 1
#

Mean predicted aligned error: 14.44 Å

Radius of gyration: 37.01 Å; Cα contacts (8 Å, |Δi|>4): 1137; chains: 1; bounding box: 74×91×106 Å